Protein AF-A0A521FJG0-F1 (afdb_monomer)

Organism: NCBI:txid910412

InterPro domains:
  IPR009081 Phosphopantetheine binding ACP domain [PF00550] (595-658)
  IPR009081 Phosphopantetheine binding ACP domain [PS50075] (586-663)
  IPR013968 Polyketide synthase-like, ketoreductase domain [PF08659] (316-495)
  IPR014030 Beta-ketoacyl synthase-like, N-terminal domain [PF00109] (710-747)
  IPR016039 Thiolase-like [G3DSA:3.40.47.10] (697-748)
  IPR020806 Polyketide synthase-like, phosphopantetheine-binding domain [SM00823] (591-663)
  IPR036291 NAD(P)-binding domain superfamily [SSF51735] (314-536)
  IPR036736 ACP-like superfamily [G3DSA:1.10.1200.10] (578-668)
  IPR036736 ACP-like superfamily [SSF47336] (591-725)
  IPR050091 Polyketide and Nonribosomal Peptide Biosynthesis Enzymes [PTHR43775] (290-673)
  IPR057326 Ketoreductase domain [SM00822] (316-496)

Solvent-accessible surface area (backbone atoms only — not comparable to full-atom values): 42941 Å² total; per-residue (Å²): 108,61,74,77,28,74,87,41,67,68,66,30,51,53,53,49,50,55,53,49,53,42,44,76,74,67,50,89,75,66,57,80,80,52,42,60,91,87,78,70,78,94,73,91,74,73,98,67,87,82,83,90,80,86,87,84,86,80,88,79,88,84,88,86,88,85,88,86,88,90,87,85,90,82,84,86,84,88,81,94,81,85,85,80,72,88,74,80,61,65,43,82,47,44,28,35,75,44,79,40,84,46,77,81,74,90,65,71,44,88,63,58,52,36,36,41,33,31,45,58,56,69,67,56,51,52,50,39,54,53,50,42,47,70,78,41,71,85,47,47,71,30,36,37,20,76,41,92,53,72,47,76,82,47,101,46,33,34,32,33,31,66,85,44,51,67,56,42,36,53,50,43,45,49,47,27,70,77,74,44,63,43,26,31,38,35,46,39,44,28,69,80,37,65,66,52,52,76,42,59,61,46,62,53,29,43,54,41,22,39,72,74,34,43,37,39,33,39,40,36,42,40,59,26,92,45,72,66,50,41,17,42,58,59,9,53,50,5,40,37,39,2,35,50,50,69,40,66,78,37,41,42,27,39,45,36,32,63,65,55,96,89,53,93,53,56,63,63,49,46,54,54,52,52,54,52,61,16,32,80,72,64,60,50,35,41,33,64,84,92,46,37,22,32,77,43,75,42,84,46,64,68,87,72,56,83,82,46,54,80,77,82,47,78,68,36,28,38,40,28,35,21,20,79,38,51,50,27,36,51,49,50,53,53,50,41,72,76,36,37,28,32,39,39,28,24,25,73,59,76,91,46,72,72,56,54,53,50,46,53,53,38,38,75,67,60,19,45,72,49,80,46,72,29,46,57,64,38,56,69,48,46,46,49,51,52,50,51,39,38,75,73,67,70,50,46,44,30,39,37,40,49,41,73,51,80,65,87,50,47,46,77,79,52,49,71,68,59,43,49,62,29,23,35,43,37,53,52,8,47,53,38,48,49,67,66,45,53,88,56,60,28,56,29,40,36,40,61,32,32,37,27,30,71,67,18,47,82,27,30,27,37,46,4,20,21,23,22,23,38,50,44,43,35,58,51,41,47,76,74,43,80,45,49,38,34,24,37,16,41,53,50,36,70,62,48,49,72,77,53,77,54,74,66,57,37,50,37,53,26,58,49,42,31,36,50,61,40,48,64,67,59,50,55,59,44,50,59,44,53,68,26,47,88,68,45,53,39,37,43,49,35,21,31,60,72,44,39,32,46,68,66,70,64,45,79,75,69,68,67,74,67,64,94,78,74,85,65,80,81,82,63,84,61,23,80,68,55,51,86,91,49,68,92,55,54,68,65,56,47,47,43,47,50,53,36,49,56,50,18,70,73,67,71,45,62,55,91,76,61,56,43,85,44,49,47,59,81,72,67,51,47,60,65,54,38,45,52,47,20,50,52,49,18,68,73,69,75,44,94,48,57,42,63,53,45,69,57,26,44,17,54,44,46,44,36,47,47,45,59,68,82,35,40,68,62,49,53,45,37,49,28,79,73,72,84,76,79,76,86,70,86,80,81,85,82,81,89,78,86,89,80,90,79,84,88,81,90,82,82,89,81,78,84,83,75,85,80,78,80,82,82,79,83,92,72,87,86,66,81,51,69,94,17,91,38,63,70,50,45,52,52,36,58,75,71,70,54,83,56,86,68,92,78,80,94,81,128

Foldseek 3Di:
DLVVCPVPPVVNVVVVVVVVVCVVVPDDDPVCVNDPPPPDDDDDDDPDDDDDDDDDDDDDDDDDDDDDDDDDDDDDDDDDDDDDDPPPFWDKFKKDKDWDFDDFDPAWADADLEEEAADADPVLVVLLVVLCCVPPPNRQAAYEHEDPDWDDPDLRYTYDHLQDLVSLLVVLVVNCVSPNAQHEYEYEVQLVDVVCLVDCSSVLSNVLNCVVRVHQEYEYEHEDPDLLSVLSQLLLLLQQLQVCLANVSYAYEYEYEYADPVGDDSSVVSVVVNSLSGGPHHFYWYDDPPTIIGMAMDTDCLVVPPDFDQLQDAAAEEEEECCVFLLNVLLVVLSLVVHAYEYEYEDQDPDDPVNVVVQVVSVVSRHHYDYQNDQLLDLVSVLVSQVVCCVPRVAHAEYEYPDFDDQQDASNPDDPVSLCRRQRCQSNSVVSNCVNRLVRQHLEYEYEAAPCLVNNLNRNSSNNSSSSSNVSVQVVCCVVGHHAAAYEHAYAAPIRGDARHDPQVRQLVCLQQQFDHHYSVNVSVSVSSRSRDDDRYMYITIGRVQSNCVSSVNHPPPPPVPDPPPPDPDPDVFAQQADPVCPPPDLLVSQLQVLLVLLCVLLVPDSVPQDQPDFSVVSVDGNVSLQVSQVVVCVSLVPRGTSSSCSNQRGSNSVSVCCCPVVVVSSCRHRPDDDPDPPPDDDDDDDDDDDDDDDDDDDDDDDDDDDDDDDDDPPDDFDDDQVDPTDVVVVVCVVVVHDSDDDDDPDD

Nearest PDB structures (foldseek):
  5d2e-assembly1_A  TM=8.521E-01  e=1.952E-35  Bacillus velezensis FZB42
  4j1s-assembly1_A  TM=7.973E-01  e=5.695E-30  Bacillus subtilis subsp. subtilis str. 168
  7s6b-assembly1_D  TM=7.918E-01  e=2.007E-22  Streptomyces lasalocidi
  7s6b-assembly1_C  TM=7.942E-01  e=2.635E-22  Streptomyces lasalocidi
  7s6d-assembly1_C  TM=8.042E-01  e=1.426E-21  Saccharopolyspora erythraea

Mean predicted aligned error: 17.25 Å

Radius of gyration: 34.17 Å; Cα contacts (8 Å, |Δi|>4): 1108; chains: 1; bounding box: 79×102×102 Å

Secondary structure (DSSP, 8-state):
-TTT-TT-HHHHHHHHHHHHHHHHTTPPP-HHHHS-TTS----PPPSSPPP-----PPPPP------------------------TTTT-EEEEEEEEEEE-PPPS--PPPPSEEEEE---HHHHHHHHHHHHHHSTT-EEEEEEE-SS-EEEETTEEEE-TT-HHHHHHHHHHHHHHH-SS-EEEE-HHHH-THHHH--HHHHHHHHHHHHH--SEEEEEEEESSHHHHHHHHHTHHHHHHHTTT-TTSEEEEEEEEPPTT---HHHHHHHHHHHHTSSS---EEEETTEEEEEEEEE--TTT-------S-TT-EEEEETTTSHHHHHHHHHHHHHS--EEEEEESSPPPHHHHHHHHHHHHTT-EEEEEE--TT-HHHHHHHHHHHHHHHSS-SEEEE-------S-GGG--HHHHHHHHHHHHHHHHHHHHHHGGG--SEEEEEEETHHHH--TT--HHHHHHHHHHHHHHHHHHHSSSEEEEEEE--BSSSSPPSSSHHHHHHHHHHHTB-PBPHHHHHHHHHHHHTSS-SEEEEEEE-HHHHHHHTT-S--------TT--------TTTT--GGGTT--HHHHHHHHHHHHHHHHH---TTT--TTSBGGGGT--HHHHHHHHHHHHHHHTS---TTHHHH--BHHHHHHHHHHHSHHHHHHHT----------PPPPPPP-----------PPPPPPPPP------------BTTBSSHHHHHHHHHTT-----------

Sequence (748 aa):
CIRQCQANHEEYMDNLRAVADLFVQGYELDYPALFADGQYSRVPLPTYPFAKERYWVSQPDAPATAEVTPSPISEEPQAAAEVADTAGDSQLMTFAESWQPQPLPDERVTPSKVWVCFLSDPTHQQALRTAVQARHPGTEVIFVAQGATDHQESPHHYQLNREEGPAYRQTLNQIAADWGTGFALFYLWPLEDRASIRDYRPLFHLLQAAGEAQPARFLWAGEWTTPLERCYLESWIGWERSLGLILPQMGVAGILRKVTPEGLDMVEWLDRLADELASPALESVLYEGDRRYVCRMEPTNALQDKTSAQMIKEGGTYLITGGGGGLGRRLAAGLTRLRSVNLVLTGRSPLSDALATEIQQWEQAGSQVIYCQADVCDRAAMENVRQEIKARFGGMDGVIHAAGLAGNKSLFTKSTADFARVLAPKVQGVQVLDEVFAPESPDFVCYFSSSSAILGDMGAGDYAIANRFLMAYAHQREVASPGKTLVINWPLWKEGGMGLGDDEQTHLYLASSGQRALETEEGLALFERLLGQEPTQQLVLVGQPERVHRFLGLGQTTTVESPPGWSVALDLPAGRGRRKEMKGLSVRQCVEWDLKEIASQLLKIPRNQLHLESNLADFGFDSITLAAFAEQLTVHYEVEITPALFFGYPTLGKLADYYMTEHTESMAAFYREGATEKSQREEPQPTMVKPLEQERKPEEPQASVKPEKEPIAVIGMSGRFPGARNIAQMWEHLANGEDQVQPATRWS

Structure (mmCIF, N/CA/C/O backbone):
data_AF-A0A521FJG0-F1
#
_entry.id   AF-A0A521FJG0-F1
#
loop_
_atom_site.group_PDB
_atom_site.id
_atom_site.type_symbol
_atom_site.label_atom_id
_atom_site.label_alt_id
_atom_site.label_comp_id
_atom_site.label_asym_id
_atom_site.label_entity_id
_atom_site.label_seq_id
_atom_site.pdbx_PDB_ins_code
_atom_site.Cartn_x
_atom_site.Cartn_y
_atom_site.Cartn_z
_atom_site.occupancy
_atom_site.B_iso_or_equiv
_atom_site.auth_seq_id
_atom_site.auth_comp_id
_atom_site.auth_asym_id
_atom_site.auth_atom_id
_atom_site.pdbx_PDB_model_num
ATOM 1 N N . CYS A 1 1 ? 23.714 20.582 50.986 1.00 59.31 1 CYS A N 1
ATOM 2 C CA . CYS A 1 1 ? 24.567 19.647 50.224 1.00 59.31 1 CYS A CA 1
ATOM 3 C C . CYS A 1 1 ? 25.416 20.373 49.182 1.00 59.31 1 CYS A C 1
ATOM 5 O O . CYS A 1 1 ? 26.575 20.606 49.481 1.00 59.31 1 CYS A O 1
ATOM 7 N N . ILE A 1 2 ? 24.873 20.863 48.057 1.00 67.44 2 ILE A N 1
ATOM 8 C CA . ILE A 1 2 ? 25.674 21.448 46.949 1.00 67.44 2 ILE A CA 1
ATOM 9 C C . ILE A 1 2 ? 26.649 22.565 47.383 1.00 67.44 2 ILE A C 1
ATOM 11 O O . ILE A 1 2 ? 27.814 22.543 46.993 1.00 67.44 2 ILE A O 1
ATOM 15 N N . ARG A 1 3 ? 26.225 23.493 48.255 1.00 65.94 3 ARG A N 1
ATOM 16 C CA . ARG A 1 3 ? 27.094 24.568 48.789 1.00 65.94 3 ARG A CA 1
ATOM 17 C C . ARG A 1 3 ? 28.284 24.079 49.624 1.00 65.94 3 ARG A C 1
ATOM 19 O O . ARG A 1 3 ? 29.282 24.779 49.717 1.00 65.94 3 ARG A O 1
ATOM 26 N N . GLN A 1 4 ? 28.170 22.916 50.261 1.00 64.88 4 GLN A N 1
ATOM 27 C CA . GLN A 1 4 ? 29.191 22.377 51.169 1.00 64.88 4 GLN A CA 1
ATOM 28 C C . GLN A 1 4 ? 30.139 21.392 50.466 1.00 64.88 4 GLN A C 1
ATOM 30 O O . GLN A 1 4 ? 31.239 21.162 50.956 1.00 64.88 4 GLN A O 1
ATOM 35 N N . CYS A 1 5 ? 29.752 20.863 49.299 1.00 61.62 5 CYS A N 1
ATOM 36 C CA . CYS A 1 5 ? 30.524 19.871 48.546 1.00 61.62 5 CYS A CA 1
ATOM 37 C C . CYS A 1 5 ? 31.503 20.483 47.524 1.00 61.62 5 CYS A C 1
ATOM 39 O O . CYS A 1 5 ? 32.164 19.736 46.815 1.00 61.62 5 CYS A O 1
ATOM 41 N N . GLN A 1 6 ? 31.651 21.815 47.439 1.00 59.59 6 GLN A N 1
ATOM 42 C CA . GLN A 1 6 ? 32.524 22.465 46.437 1.00 59.59 6 GLN A CA 1
ATOM 43 C C . GLN A 1 6 ? 34.004 22.033 46.501 1.00 59.59 6 GLN A C 1
ATOM 45 O O . GLN A 1 6 ? 34.724 22.198 45.520 1.00 59.59 6 GLN A O 1
ATOM 50 N N . ALA A 1 7 ? 34.462 21.467 47.623 1.00 58.34 7 ALA A N 1
ATOM 51 C CA . ALA A 1 7 ? 35.820 20.942 47.771 1.00 58.34 7 ALA A CA 1
ATOM 52 C C . ALA A 1 7 ? 36.010 19.521 47.196 1.00 58.34 7 ALA A C 1
ATOM 54 O O . ALA A 1 7 ? 37.146 19.126 46.943 1.00 58.34 7 ALA A O 1
ATOM 55 N N . ASN A 1 8 ? 34.926 18.763 46.978 1.00 75.81 8 ASN A N 1
ATOM 56 C CA . ASN A 1 8 ? 34.950 17.407 46.428 1.00 75.81 8 ASN A CA 1
ATOM 57 C C . ASN A 1 8 ? 34.165 17.361 45.109 1.00 75.81 8 ASN A C 1
ATOM 59 O O . ASN A 1 8 ? 32.934 17.350 45.092 1.00 75.81 8 ASN A O 1
ATOM 63 N N . HIS A 1 9 ? 34.894 17.355 43.992 1.00 73.69 9 HIS A N 1
ATOM 64 C CA . HIS A 1 9 ? 34.320 17.507 42.655 1.00 73.69 9 HIS A CA 1
ATOM 65 C C . HIS A 1 9 ? 33.322 16.398 42.289 1.00 73.69 9 HIS A C 1
ATOM 67 O O . HIS A 1 9 ? 32.308 16.677 41.656 1.00 73.69 9 HIS A O 1
ATOM 73 N N . GLU A 1 10 ? 33.581 15.160 42.705 1.00 77.25 10 GLU A N 1
ATOM 74 C CA . GLU A 1 10 ? 32.760 14.002 42.336 1.00 77.25 10 GLU A CA 1
ATOM 75 C C . GLU A 1 10 ? 31.390 14.055 43.033 1.00 77.25 10 GLU A C 1
ATOM 77 O O . GLU A 1 10 ? 30.342 14.028 42.390 1.00 77.25 10 GLU A O 1
ATOM 82 N N . GLU A 1 11 ? 31.399 14.309 44.341 1.00 74.94 11 GLU A N 1
ATOM 83 C CA . GLU A 1 11 ? 30.192 14.475 45.155 1.00 74.94 11 GLU A CA 1
ATOM 84 C C . GLU A 1 11 ? 29.386 15.727 44.763 1.00 74.94 11 GLU A C 1
ATOM 86 O O . GLU A 1 11 ? 28.155 15.749 44.834 1.00 74.94 11 GLU A O 1
ATOM 91 N N . TYR A 1 12 ? 30.060 16.787 44.308 1.00 78.38 12 TYR A N 1
ATOM 92 C CA . TYR A 1 12 ? 29.407 17.977 43.766 1.00 78.38 12 TYR A CA 1
ATOM 93 C C . TYR A 1 12 ? 28.650 17.676 42.462 1.00 78.38 12 TYR A C 1
ATOM 95 O O . TYR A 1 12 ? 27.505 18.107 42.306 1.00 78.38 12 TYR A O 1
ATOM 103 N N . MET A 1 13 ? 29.256 16.909 41.550 1.00 77.75 13 MET A N 1
ATOM 104 C CA . MET A 1 13 ? 28.646 16.549 40.266 1.00 77.75 13 MET A CA 1
ATOM 105 C C . MET A 1 13 ? 27.451 15.608 40.427 1.00 77.75 13 MET A C 1
ATOM 107 O O . MET A 1 13 ? 26.440 15.798 39.749 1.00 77.75 13 MET A O 1
ATOM 111 N N . ASP A 1 14 ? 27.517 14.645 41.343 1.00 81.56 14 ASP A N 1
ATOM 112 C CA . ASP A 1 14 ? 26.399 13.726 41.578 1.00 81.56 14 ASP A CA 1
ATOM 113 C C . ASP A 1 14 ? 25.196 14.432 42.215 1.00 81.56 14 ASP A C 1
ATOM 115 O O . ASP A 1 14 ? 24.056 14.230 41.791 1.00 81.56 14 ASP A O 1
ATOM 119 N N . ASN A 1 15 ? 25.436 15.360 43.145 1.00 80.81 15 ASN A N 1
ATOM 120 C CA . ASN A 1 15 ? 24.369 16.198 43.691 1.00 80.81 15 ASN A CA 1
ATOM 121 C C . ASN A 1 15 ? 23.754 17.132 42.630 1.00 80.81 15 ASN A C 1
ATOM 123 O O . ASN A 1 15 ? 22.548 17.375 42.657 1.00 80.81 15 ASN A O 1
ATOM 127 N N . LEU A 1 16 ? 24.550 17.647 41.685 1.00 81.94 16 LEU A N 1
ATOM 128 C CA . LEU A 1 16 ? 24.036 18.452 40.571 1.00 81.94 16 LEU A CA 1
ATOM 129 C C . LEU A 1 16 ? 23.182 17.637 39.599 1.00 81.94 16 LEU A C 1
ATOM 131 O O . LEU A 1 16 ? 22.160 18.141 39.139 1.00 81.94 16 LEU A O 1
ATOM 135 N N . ARG A 1 17 ? 23.567 16.389 39.310 1.00 83.56 17 ARG A N 1
ATOM 136 C CA . ARG A 1 17 ? 22.773 15.479 38.470 1.00 83.56 17 ARG A CA 1
ATOM 137 C C . ARG A 1 17 ? 21.419 15.181 39.096 1.00 83.56 17 ARG A C 1
ATOM 139 O O . ARG A 1 17 ? 20.410 15.332 38.423 1.00 83.56 17 ARG A O 1
ATOM 146 N N . ALA A 1 18 ? 21.385 14.877 40.393 1.00 84.19 18 ALA A N 1
ATOM 147 C CA . ALA A 1 18 ? 20.129 14.639 41.101 1.00 84.19 18 ALA A CA 1
ATOM 148 C C . ALA A 1 18 ? 19.187 15.860 41.053 1.00 84.19 18 ALA A C 1
ATOM 150 O O . ALA A 1 18 ? 17.982 15.717 40.862 1.00 84.19 18 ALA A O 1
ATOM 151 N N . VAL A 1 19 ? 19.731 17.075 41.180 1.00 83.31 19 VAL A N 1
ATOM 152 C CA . VAL A 1 19 ? 18.950 18.317 41.057 1.00 83.31 19 VAL A CA 1
ATOM 153 C C . VAL A 1 19 ? 18.482 18.562 39.617 1.00 83.31 19 VAL A C 1
ATOM 155 O O . VAL A 1 19 ? 17.356 19.014 39.417 1.00 83.31 19 VAL A O 1
ATOM 158 N N . ALA A 1 20 ? 19.305 18.247 38.613 1.00 79.69 20 ALA A N 1
ATOM 159 C CA . ALA A 1 20 ? 18.922 18.346 37.206 1.00 79.69 20 ALA A CA 1
ATOM 160 C C . ALA A 1 20 ? 17.802 17.356 36.843 1.00 79.69 20 ALA A C 1
ATOM 162 O O . ALA A 1 20 ? 16.848 17.751 36.176 1.00 79.69 20 ALA A O 1
ATOM 163 N N . ASP A 1 21 ? 17.861 16.119 37.340 1.00 78.88 21 ASP A N 1
ATOM 164 C CA . ASP A 1 21 ? 16.813 15.115 37.122 1.00 78.88 21 ASP A CA 1
ATOM 165 C C . ASP A 1 21 ? 15.471 15.556 37.724 1.00 78.88 21 ASP A C 1
ATOM 167 O O . ASP A 1 21 ? 14.431 15.417 37.081 1.00 78.88 21 ASP A O 1
ATOM 171 N N . LEU A 1 22 ? 15.483 16.158 38.919 1.00 78.00 22 LEU A N 1
ATOM 172 C CA . LEU A 1 22 ? 14.280 16.734 39.531 1.00 78.00 22 LEU A CA 1
ATOM 173 C C . LEU A 1 22 ? 13.718 17.907 38.709 1.00 78.00 22 LEU A C 1
ATOM 175 O O . LEU A 1 22 ? 12.505 18.015 38.542 1.00 78.00 22 LEU A O 1
ATOM 179 N N . PHE A 1 23 ? 14.573 18.759 38.140 1.00 78.44 23 PHE A N 1
ATOM 180 C CA . PHE A 1 23 ? 14.125 19.841 37.258 1.00 78.44 23 PHE A CA 1
ATOM 181 C C . PHE A 1 23 ? 13.476 19.318 35.969 1.00 78.44 23 PHE A C 1
ATOM 183 O O . PHE A 1 23 ? 12.419 19.803 35.575 1.00 78.44 23 PHE A O 1
ATOM 190 N N . VAL A 1 24 ? 14.070 18.301 35.332 1.00 72.06 24 VAL A N 1
ATOM 191 C CA . VAL A 1 24 ? 13.528 17.671 34.110 1.00 72.06 24 VAL A CA 1
ATOM 192 C C . VAL A 1 24 ? 12.182 16.990 34.377 1.00 72.06 24 VAL A C 1
ATOM 194 O O . VAL A 1 24 ? 11.316 16.976 33.508 1.00 72.06 24 VAL A O 1
ATOM 197 N N . GLN A 1 25 ? 11.970 16.488 35.593 1.00 71.00 25 GLN A N 1
ATOM 198 C CA . GLN A 1 25 ? 10.688 15.930 36.034 1.00 71.00 25 GLN A CA 1
ATOM 199 C C . GLN A 1 25 ? 9.635 17.002 36.386 1.00 71.00 25 GLN A C 1
ATOM 201 O O . GLN A 1 25 ? 8.516 16.653 36.756 1.00 71.00 25 GLN A O 1
ATOM 206 N N . GLY A 1 26 ? 9.960 18.294 36.249 1.00 72.94 26 GLY A N 1
ATOM 207 C CA . GLY A 1 26 ? 9.020 19.409 36.397 1.00 72.94 26 GLY A CA 1
ATOM 208 C C . GLY A 1 26 ? 8.924 20.008 37.803 1.00 72.94 26 GLY A C 1
ATOM 209 O O . GLY A 1 26 ? 8.035 20.822 38.049 1.00 72.94 26 GLY A O 1
ATOM 210 N N . TYR A 1 27 ? 9.813 19.639 38.732 1.00 77.88 27 TYR A N 1
ATOM 211 C CA . TYR A 1 27 ? 9.840 20.236 40.070 1.00 77.88 27 TYR A CA 1
ATOM 212 C C . TYR A 1 27 ? 10.438 21.654 40.042 1.00 77.88 27 TYR A C 1
ATOM 214 O O . TYR A 1 27 ? 11.493 21.890 39.447 1.00 77.88 27 TYR A O 1
ATOM 222 N N . GLU A 1 28 ? 9.806 22.603 40.741 1.00 79.62 28 GLU A N 1
ATOM 223 C CA . GLU A 1 28 ? 10.382 23.936 40.950 1.00 79.62 28 GLU A CA 1
ATOM 224 C C . GLU A 1 28 ? 11.577 23.872 41.908 1.00 79.62 28 GLU A C 1
ATOM 226 O O . GLU A 1 28 ? 11.486 23.362 43.026 1.00 79.62 28 GLU A O 1
ATOM 231 N N . LEU A 1 29 ? 12.713 24.422 41.473 1.00 79.94 29 LEU A N 1
ATOM 232 C CA . LEU A 1 29 ? 13.937 24.468 42.266 1.00 79.94 29 LEU A CA 1
ATOM 233 C C . LEU A 1 29 ? 14.153 25.851 42.891 1.00 79.94 29 LEU A C 1
ATOM 235 O O . LEU A 1 29 ? 14.138 26.870 42.198 1.00 79.94 29 LEU A O 1
ATOM 239 N N . ASP A 1 30 ? 14.470 25.874 44.186 1.00 80.62 30 ASP A N 1
ATOM 240 C CA . ASP A 1 30 ? 14.924 27.071 44.904 1.00 80.62 30 ASP A CA 1
ATOM 241 C C . ASP A 1 30 ? 16.434 27.295 44.678 1.00 80.62 30 ASP A C 1
ATOM 243 O O . ASP A 1 30 ? 17.296 26.869 45.452 1.00 80.62 30 ASP A O 1
ATOM 247 N N . TYR A 1 31 ? 16.775 27.935 43.556 1.00 75.75 31 TYR A N 1
ATOM 248 C CA . TYR A 1 31 ? 18.165 28.213 43.165 1.00 75.75 31 TYR A CA 1
ATOM 249 C C . TYR A 1 31 ? 18.944 29.046 44.200 1.00 75.75 31 TYR A C 1
ATOM 251 O O . TYR A 1 31 ? 20.099 28.692 44.468 1.00 75.75 31 TYR A O 1
ATOM 259 N N . PRO A 1 32 ? 18.352 30.087 44.826 1.00 73.94 32 PRO A N 1
ATOM 260 C CA . PRO A 1 32 ? 18.972 30.789 45.944 1.00 73.94 32 PRO A CA 1
ATOM 261 C C . PRO A 1 32 ? 19.313 29.904 47.141 1.00 73.94 32 PRO A C 1
ATOM 263 O O . PRO A 1 32 ? 20.247 30.235 47.858 1.00 73.94 32 PRO A O 1
ATOM 266 N N . ALA A 1 33 ? 18.625 28.787 47.386 1.00 75.56 33 ALA A N 1
ATOM 267 C CA . ALA A 1 33 ? 19.026 27.841 48.433 1.00 75.56 33 ALA A CA 1
ATOM 268 C C . ALA A 1 33 ? 20.158 26.896 47.978 1.00 75.56 33 ALA A C 1
ATOM 270 O O . ALA A 1 33 ? 21.015 26.506 48.780 1.00 75.56 33 ALA A O 1
ATOM 271 N N . LEU A 1 34 ? 20.190 26.548 46.688 1.00 74.12 34 LEU A N 1
ATOM 272 C CA . LEU A 1 34 ? 21.117 25.567 46.109 1.00 74.12 34 LEU A CA 1
ATOM 273 C C . LEU A 1 34 ? 22.515 26.137 45.818 1.00 74.12 34 LEU A C 1
ATOM 275 O O . LEU A 1 34 ? 23.513 25.435 45.995 1.00 74.12 34 LEU A O 1
ATOM 279 N N . PHE A 1 35 ? 22.605 27.413 45.438 1.00 75.81 35 PHE A N 1
ATOM 280 C CA . PHE A 1 35 ? 23.843 28.072 45.007 1.00 75.81 35 PHE A CA 1
ATOM 281 C C . PHE A 1 35 ? 24.056 29.381 45.769 1.00 75.81 35 PHE A C 1
ATOM 283 O O . PHE A 1 35 ? 23.091 30.056 46.110 1.00 75.81 35 PHE A O 1
ATOM 290 N N . ALA A 1 36 ? 25.299 29.726 46.117 1.00 68.00 36 ALA A N 1
ATOM 291 C CA . ALA A 1 36 ? 25.592 30.988 46.805 1.00 68.00 36 ALA A CA 1
ATOM 292 C C . ALA A 1 36 ? 25.355 32.194 45.875 1.00 68.00 36 ALA A C 1
ATOM 294 O O . ALA A 1 36 ? 25.626 32.109 44.673 1.00 68.00 36 ALA A O 1
ATOM 295 N N . ASP A 1 37 ? 24.870 33.310 46.426 1.00 58.62 37 ASP A N 1
ATOM 296 C CA . ASP A 1 37 ? 24.608 34.527 45.650 1.00 58.62 37 ASP A CA 1
ATOM 297 C C . ASP A 1 37 ? 25.874 35.014 44.934 1.00 58.62 37 ASP A C 1
ATOM 299 O O . ASP A 1 37 ? 26.958 35.097 45.513 1.00 58.62 37 ASP A O 1
ATOM 303 N N . GLY A 1 38 ? 25.736 35.293 43.636 1.00 59.28 38 GLY A N 1
ATOM 304 C CA . GLY A 1 38 ? 26.835 35.706 42.761 1.00 59.28 38 GLY A CA 1
ATOM 305 C C . GLY A 1 38 ? 27.678 34.568 42.167 1.00 59.28 38 GLY A C 1
ATOM 306 O O . GLY A 1 38 ? 28.511 34.845 41.308 1.00 59.28 38 GLY A O 1
ATOM 307 N N . GLN A 1 39 ? 27.461 33.302 42.557 1.00 57.66 39 GLN A N 1
ATOM 308 C CA . GLN A 1 39 ? 28.159 32.143 41.969 1.00 57.66 39 GLN A CA 1
ATOM 309 C C . GLN A 1 39 ? 27.390 31.438 40.842 1.00 57.66 39 GLN A C 1
ATOM 311 O O . GLN A 1 39 ? 27.921 30.514 40.228 1.00 57.66 39 GLN A O 1
ATOM 316 N N . TYR A 1 40 ? 26.165 31.865 40.538 1.00 60.50 40 TYR A N 1
ATOM 317 C CA . TYR A 1 40 ? 25.387 31.326 39.427 1.00 60.50 40 TYR A CA 1
ATOM 318 C C . TYR A 1 40 ? 24.709 32.445 38.635 1.00 60.50 40 TYR A C 1
ATOM 320 O O . TYR A 1 40 ? 24.441 33.536 39.136 1.00 60.50 40 TYR A O 1
ATOM 328 N N . SER A 1 41 ? 24.446 32.180 37.361 1.00 52.97 41 SER A N 1
ATOM 329 C CA . SER A 1 41 ? 23.624 33.027 36.503 1.00 52.97 41 SER A CA 1
ATOM 330 C C . SER A 1 41 ? 22.748 32.108 35.669 1.00 52.97 41 SER A C 1
ATOM 332 O O . SER A 1 41 ? 23.256 31.172 35.052 1.00 52.97 41 SER A O 1
ATOM 334 N N . ARG A 1 42 ? 21.433 32.343 35.670 1.00 54.75 42 ARG A N 1
ATOM 335 C CA . ARG A 1 42 ? 20.533 31.646 34.749 1.00 54.75 42 ARG A CA 1
ATOM 336 C C . ARG A 1 42 ? 20.812 32.165 33.344 1.00 54.75 42 ARG A C 1
ATOM 338 O O . ARG A 1 42 ? 20.629 33.349 33.078 1.00 54.75 42 ARG A O 1
ATOM 345 N N . VAL A 1 43 ? 21.276 31.280 32.470 1.00 51.34 43 VAL A N 1
ATOM 346 C CA . VAL A 1 43 ? 21.477 31.582 31.053 1.00 51.34 43 VAL A CA 1
ATOM 347 C C . VAL A 1 43 ? 20.338 30.915 30.286 1.00 51.34 43 VAL A C 1
ATOM 349 O O . VAL A 1 43 ? 20.240 29.689 30.338 1.00 51.34 43 VAL A O 1
ATOM 352 N N . PRO A 1 44 ? 19.459 31.672 29.610 1.00 46.81 44 PRO A N 1
ATOM 353 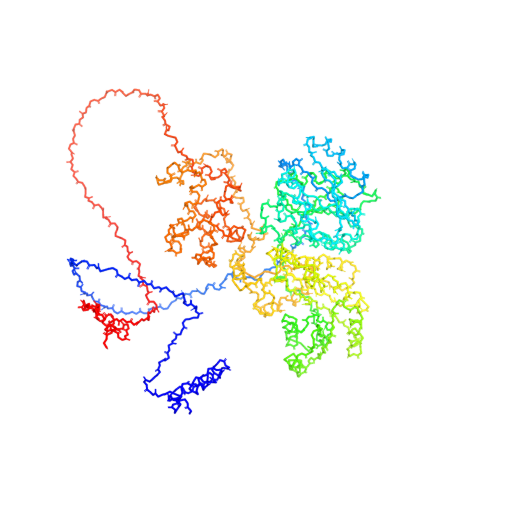C CA . PRO A 1 44 ? 18.499 31.073 28.696 1.00 46.81 44 PRO A CA 1
ATOM 354 C C . PRO A 1 44 ? 19.273 30.474 27.517 1.00 46.81 44 PRO A C 1
ATOM 356 O O . PRO A 1 44 ? 20.018 31.180 26.835 1.00 46.81 44 PRO A O 1
ATOM 359 N N . LEU A 1 45 ? 19.143 29.164 27.314 1.00 44.81 45 LEU A N 1
ATOM 360 C CA . LEU A 1 45 ? 19.705 28.483 26.151 1.00 44.81 45 LEU A CA 1
ATOM 361 C C . LEU A 1 45 ? 18.644 28.447 25.039 1.00 44.81 45 LEU A C 1
ATOM 363 O O . LEU A 1 45 ? 17.515 28.043 25.317 1.00 44.81 45 LEU A O 1
ATOM 367 N N . PRO A 1 46 ? 18.969 28.843 23.796 1.00 46.66 46 PRO A N 1
ATOM 368 C CA . PRO A 1 46 ? 18.120 28.534 22.650 1.00 46.66 46 PRO A CA 1
ATOM 369 C C . PRO A 1 46 ? 18.099 27.014 22.407 1.00 46.66 46 PRO A C 1
ATOM 371 O O . PRO A 1 46 ? 19.075 26.320 22.683 1.00 46.66 46 PRO A O 1
ATOM 374 N N . THR A 1 47 ? 16.988 26.487 21.891 1.00 45.09 47 THR A N 1
ATOM 375 C CA . THR A 1 47 ? 16.700 25.042 21.773 1.00 45.09 47 THR A CA 1
ATOM 376 C C . THR A 1 47 ? 17.437 24.313 20.636 1.00 45.09 47 THR A C 1
ATOM 378 O O . THR A 1 47 ? 17.038 23.211 20.278 1.00 45.09 47 THR A O 1
ATOM 381 N N . TYR A 1 48 ? 18.510 24.881 20.074 1.00 43.38 48 TYR A N 1
ATOM 382 C CA . TYR A 1 48 ? 19.258 24.301 18.946 1.00 43.38 48 TYR A CA 1
ATOM 383 C C . TYR A 1 48 ? 20.752 24.096 19.275 1.00 43.38 48 TYR A C 1
ATOM 385 O O . TYR A 1 48 ? 21.335 24.899 20.011 1.00 43.38 48 TYR A O 1
ATOM 393 N N . PRO A 1 49 ? 21.404 23.037 18.750 1.00 42.97 49 PRO A N 1
ATOM 394 C CA . PRO A 1 49 ? 22.801 22.727 19.050 1.00 42.97 49 PRO A CA 1
ATOM 395 C C . PRO A 1 49 ? 23.780 23.607 18.252 1.00 42.97 49 PRO A C 1
ATOM 397 O O . PRO A 1 49 ? 23.610 23.837 17.059 1.00 42.97 49 PRO A O 1
ATOM 400 N N . PHE A 1 50 ? 24.852 24.073 18.900 1.00 39.66 50 PHE A N 1
ATOM 401 C CA . PHE A 1 50 ? 25.912 24.859 18.254 1.00 39.66 50 PHE A CA 1
ATOM 402 C C . PHE A 1 50 ? 26.936 23.968 17.531 1.00 39.66 50 PHE A C 1
ATOM 404 O O . PHE A 1 50 ? 27.503 23.054 18.138 1.00 39.66 50 PHE A O 1
ATOM 411 N N . ALA A 1 51 ? 27.272 24.308 16.283 1.00 43.81 51 ALA A N 1
ATOM 412 C CA . ALA A 1 51 ? 28.477 23.821 15.610 1.00 43.81 51 ALA A CA 1
ATOM 413 C C . ALA A 1 51 ? 29.738 24.492 16.198 1.00 43.81 51 ALA A C 1
ATOM 415 O O . ALA A 1 51 ? 29.745 25.686 16.504 1.00 43.81 51 ALA A O 1
ATOM 416 N N . LYS A 1 52 ? 30.820 23.725 16.388 1.00 36.44 52 LYS A N 1
ATOM 417 C CA . LYS A 1 52 ? 32.080 24.212 16.978 1.00 36.44 52 LYS A CA 1
ATOM 418 C C . LYS A 1 52 ? 33.094 24.568 15.895 1.00 36.44 52 LYS A C 1
ATOM 420 O O . LYS A 1 52 ? 33.936 23.743 15.555 1.00 36.44 52 LYS A O 1
ATOM 425 N N . GLU A 1 53 ? 33.086 25.815 15.444 1.00 40.09 53 GLU A N 1
ATOM 426 C CA . GLU A 1 53 ? 34.132 26.339 14.560 1.00 40.09 53 GLU A CA 1
ATOM 427 C C . GLU A 1 53 ? 34.922 27.485 15.203 1.00 40.09 53 GLU A C 1
ATOM 429 O O . GLU A 1 53 ? 34.438 28.194 16.087 1.00 40.09 53 GLU A O 1
ATOM 434 N N . ARG A 1 54 ? 36.186 27.633 14.789 1.00 37.22 54 ARG A N 1
ATOM 435 C CA . ARG A 1 54 ? 37.124 28.650 15.284 1.00 37.22 54 ARG A CA 1
ATOM 436 C C . ARG A 1 54 ? 37.656 29.472 14.118 1.00 37.22 54 ARG A C 1
ATOM 438 O O . ARG A 1 54 ? 38.145 28.903 13.149 1.00 37.22 54 ARG A O 1
ATOM 445 N N . TYR A 1 55 ? 37.665 30.790 14.284 1.00 37.72 55 TYR A N 1
ATOM 446 C CA . TYR A 1 55 ? 38.176 31.750 13.307 1.00 37.72 55 TYR A CA 1
ATOM 447 C C . TYR A 1 55 ? 39.255 32.641 13.948 1.00 37.72 55 TYR A C 1
ATOM 449 O O . TYR A 1 55 ? 39.158 32.971 15.131 1.00 37.72 55 TYR A O 1
ATOM 457 N N . TRP A 1 56 ? 40.276 33.032 13.176 1.00 37.53 56 TRP A N 1
ATOM 458 C CA . TRP A 1 56 ? 41.299 34.015 13.565 1.00 37.53 56 TRP A CA 1
ATOM 459 C C . TRP A 1 56 ? 41.168 35.270 12.699 1.00 37.53 56 TRP A C 1
ATOM 461 O O . TRP A 1 56 ? 40.935 35.161 11.498 1.00 37.53 56 TRP A O 1
ATOM 471 N N . VAL A 1 57 ? 41.355 36.451 13.290 1.00 34.38 57 VAL A N 1
ATOM 472 C CA . VAL A 1 57 ? 41.299 37.735 12.573 1.00 34.38 57 VAL A CA 1
ATOM 473 C C . VAL A 1 57 ? 42.718 38.191 12.224 1.00 34.38 57 VAL A C 1
ATOM 475 O O . VAL A 1 57 ? 43.591 38.228 13.091 1.00 34.38 57 VAL A O 1
ATOM 478 N N . SER A 1 58 ? 42.958 38.535 10.957 1.00 35.91 58 SER A N 1
ATOM 479 C CA . SER A 1 58 ? 44.192 39.189 10.499 1.00 35.91 58 SER A CA 1
ATOM 480 C C . SER A 1 58 ? 44.135 40.694 10.794 1.00 35.91 58 SER A C 1
ATOM 482 O O . SER A 1 58 ? 43.093 41.314 10.596 1.00 35.91 58 SER A O 1
ATOM 484 N N . GLN A 1 59 ? 45.231 41.276 11.293 1.00 31.83 59 GLN A N 1
ATOM 485 C CA . GLN A 1 59 ? 45.285 42.688 11.701 1.00 31.83 59 GLN A CA 1
ATOM 486 C C . GLN A 1 59 ? 45.055 43.663 10.526 1.00 31.83 59 GLN A C 1
ATOM 488 O O . GLN A 1 59 ? 45.613 43.434 9.452 1.00 31.83 59 GLN A O 1
ATOM 493 N N . PRO A 1 60 ? 44.304 44.762 10.733 1.00 42.62 60 PRO A N 1
ATOM 494 C CA . PRO A 1 60 ? 44.157 45.837 9.755 1.00 42.62 60 PRO A CA 1
ATOM 495 C C . PRO A 1 60 ? 45.108 47.021 10.025 1.00 42.62 60 PRO A C 1
ATOM 497 O O . PRO A 1 60 ? 45.297 47.425 11.172 1.00 42.62 60 PRO A O 1
ATOM 500 N N . ASP A 1 61 ? 45.646 47.619 8.958 1.00 32.50 61 ASP A N 1
ATOM 501 C CA . ASP A 1 61 ? 46.225 48.970 8.979 1.00 32.50 61 ASP A CA 1
ATOM 502 C C . ASP A 1 61 ? 45.101 50.032 9.039 1.00 32.50 61 ASP A C 1
ATOM 504 O O . ASP A 1 61 ? 44.055 49.893 8.402 1.00 32.50 61 ASP A O 1
ATOM 508 N N . ALA A 1 62 ? 45.312 51.092 9.826 1.00 32.91 62 ALA A N 1
ATOM 509 C CA . ALA A 1 62 ? 44.349 52.159 10.151 1.00 32.91 62 ALA A CA 1
ATOM 510 C C . ALA A 1 62 ? 44.498 53.422 9.243 1.00 32.91 62 ALA A C 1
ATOM 512 O O . ALA A 1 62 ? 45.391 53.459 8.399 1.00 32.91 62 ALA A O 1
ATOM 513 N N . PRO A 1 63 ? 43.755 54.534 9.463 1.00 50.22 63 PRO A N 1
ATOM 514 C CA . PRO A 1 63 ? 42.323 54.722 9.179 1.00 50.22 63 PRO A CA 1
ATOM 515 C C . PRO A 1 63 ? 42.034 56.025 8.375 1.00 50.22 63 PRO A C 1
ATOM 517 O O . PRO A 1 63 ? 42.903 56.880 8.212 1.00 50.22 63 PRO A O 1
ATOM 520 N N . ALA A 1 64 ? 40.782 56.245 7.947 1.00 27.73 64 ALA A N 1
ATOM 521 C CA . ALA A 1 64 ? 40.275 57.581 7.594 1.00 27.73 64 ALA A CA 1
ATOM 522 C C . ALA A 1 64 ? 38.831 57.775 8.093 1.00 27.73 64 ALA A C 1
ATOM 524 O O . ALA A 1 64 ? 37.950 56.958 7.835 1.00 27.73 64 ALA A O 1
ATOM 525 N N . THR A 1 65 ? 38.634 58.857 8.843 1.00 31.48 65 THR A N 1
ATOM 526 C CA . THR A 1 65 ? 37.431 59.297 9.562 1.00 31.48 65 THR A CA 1
ATOM 527 C C . THR A 1 65 ? 36.474 60.117 8.691 1.00 31.48 65 THR A C 1
ATOM 529 O O . THR A 1 65 ? 36.920 60.885 7.842 1.00 31.48 65 THR A O 1
ATOM 532 N N . ALA A 1 66 ? 35.169 60.050 8.982 1.00 26.25 66 ALA A N 1
ATOM 533 C CA . ALA A 1 66 ? 34.252 61.192 8.862 1.00 26.25 66 ALA A CA 1
ATOM 534 C C . ALA A 1 66 ? 32.982 60.975 9.710 1.00 26.25 66 ALA A C 1
ATOM 536 O O . ALA A 1 66 ? 32.311 59.951 9.601 1.00 26.25 66 ALA A O 1
ATOM 537 N N . GLU A 1 67 ? 32.698 61.961 10.559 1.00 27.97 67 GLU A N 1
ATOM 538 C CA . GLU A 1 67 ? 31.620 62.057 11.552 1.00 27.97 67 GLU A CA 1
ATOM 539 C C . GLU A 1 67 ? 30.246 62.384 10.937 1.00 27.97 67 GLU A C 1
ATOM 541 O O . GLU A 1 67 ? 30.172 63.095 9.934 1.00 27.97 67 GLU A O 1
ATOM 546 N N . VAL A 1 68 ? 29.155 61.993 11.616 1.00 26.45 68 VAL A N 1
ATOM 547 C CA . VAL A 1 68 ? 27.851 62.684 11.538 1.00 26.45 68 VAL A CA 1
ATOM 548 C C . VAL A 1 68 ? 27.198 62.738 12.928 1.00 26.45 68 VAL A C 1
ATOM 550 O O . VAL A 1 68 ? 27.126 61.739 13.639 1.00 26.45 68 VAL A O 1
ATOM 553 N N . THR A 1 69 ? 26.735 63.934 13.291 1.00 23.98 69 THR A N 1
ATOM 554 C CA . THR A 1 69 ? 26.117 64.365 14.557 1.00 23.98 69 THR A CA 1
ATOM 555 C C . THR A 1 69 ? 24.602 64.063 14.666 1.00 23.98 69 THR A C 1
ATOM 557 O O . THR A 1 69 ? 23.952 63.854 13.640 1.00 23.98 69 THR A O 1
ATOM 560 N N . PRO A 1 70 ? 24.000 64.068 15.883 1.00 38.06 70 PRO A N 1
ATOM 561 C CA . PRO A 1 70 ? 22.623 63.604 16.134 1.00 38.06 70 PRO A CA 1
ATOM 562 C C . PRO A 1 70 ? 21.606 64.734 16.420 1.00 38.06 70 PRO A C 1
ATOM 564 O O . PRO A 1 70 ? 21.993 65.808 16.884 1.00 38.06 70 PRO A O 1
ATOM 567 N N . SER A 1 71 ? 20.298 64.484 16.212 1.00 24.02 71 SER A N 1
ATOM 568 C CA . SER A 1 71 ? 19.151 65.276 16.741 1.00 24.02 71 SER A CA 1
ATOM 569 C C . SER A 1 71 ? 17.779 64.649 16.365 1.00 24.02 71 SER A C 1
ATOM 571 O O . SER A 1 71 ? 17.752 63.829 15.451 1.00 24.02 71 SER A O 1
ATOM 573 N N . PRO A 1 72 ? 16.645 64.962 17.042 1.00 29.08 72 PRO A N 1
ATOM 574 C CA . PRO A 1 72 ? 16.198 64.289 18.266 1.00 29.08 72 PRO A CA 1
ATOM 575 C C . PRO A 1 72 ? 14.759 63.715 18.187 1.00 29.08 72 PRO A C 1
ATOM 577 O O . PRO A 1 72 ? 14.011 63.934 17.239 1.00 29.08 72 PRO A O 1
ATOM 580 N N . ILE A 1 73 ? 14.391 62.972 19.233 1.00 35.06 73 ILE A N 1
ATOM 581 C CA . ILE A 1 73 ? 13.122 62.255 19.450 1.00 35.06 73 ILE A CA 1
ATOM 582 C C . ILE A 1 73 ? 11.970 63.224 19.781 1.00 35.06 73 ILE A C 1
ATOM 584 O O . ILE A 1 73 ? 12.156 64.127 20.594 1.00 35.06 73 ILE A O 1
ATOM 588 N N . SER A 1 74 ? 10.769 62.988 19.233 1.00 24.52 74 SER A N 1
ATOM 589 C CA . SER A 1 74 ? 9.499 63.461 19.822 1.00 24.52 74 SER A CA 1
ATOM 590 C C . SER A 1 74 ? 8.300 62.542 19.503 1.00 24.52 74 SER A C 1
ATOM 592 O O . SER A 1 74 ? 7.965 62.325 18.346 1.00 24.52 74 SER A O 1
ATOM 594 N N . GLU A 1 75 ? 7.747 62.005 20.597 1.00 26.30 75 GLU A N 1
ATOM 595 C CA . GLU A 1 75 ? 6.350 61.712 20.993 1.00 26.30 75 GLU A CA 1
ATOM 596 C C . GLU A 1 75 ? 5.341 60.922 20.113 1.00 26.30 75 GLU A C 1
ATOM 598 O O . GLU A 1 75 ? 4.988 61.284 18.996 1.00 26.30 75 GLU A O 1
ATOM 603 N N . GLU A 1 76 ? 4.807 59.870 20.758 1.00 31.36 76 GLU A N 1
ATOM 604 C CA . GLU A 1 76 ? 3.544 59.117 20.566 1.00 31.36 76 GLU A CA 1
ATOM 605 C C . GLU A 1 76 ? 2.281 60.013 20.437 1.00 31.36 76 GLU A C 1
ATOM 607 O O . GLU A 1 76 ? 2.313 61.124 20.972 1.00 31.36 76 GLU A O 1
ATOM 612 N N . PRO A 1 77 ? 1.134 59.570 19.835 1.00 32.09 77 PRO A N 1
ATOM 613 C CA . PRO A 1 77 ? 0.345 58.442 20.379 1.00 32.09 77 PRO A CA 1
ATOM 614 C C . PRO A 1 77 ? -0.551 57.594 19.429 1.00 32.09 77 PRO A C 1
ATOM 616 O O . PRO A 1 77 ? -0.981 58.017 18.363 1.00 32.09 77 PRO A O 1
ATOM 619 N N . GLN A 1 78 ? -0.881 56.394 19.936 1.00 27.91 78 GLN A N 1
ATOM 620 C CA . GLN A 1 78 ? -2.124 55.597 19.816 1.00 27.91 78 GLN A CA 1
ATOM 621 C C . GLN A 1 78 ? -2.948 55.603 18.507 1.00 27.91 78 GLN A C 1
ATOM 623 O O . GLN A 1 78 ? -3.664 56.557 18.222 1.00 27.91 78 GLN A O 1
ATOM 628 N N . ALA A 1 79 ? -3.077 54.419 17.891 1.00 23.39 79 ALA A N 1
ATOM 629 C CA . ALA A 1 79 ? -4.374 53.808 17.563 1.00 23.39 79 ALA A CA 1
ATOM 630 C C . ALA A 1 79 ? -4.194 52.315 17.240 1.00 23.39 79 ALA A C 1
ATOM 632 O O . ALA A 1 79 ? -3.382 51.932 16.403 1.00 23.39 79 ALA A O 1
ATOM 633 N N . ALA A 1 80 ? -4.961 51.480 17.934 1.00 31.73 80 ALA A N 1
ATOM 634 C CA . ALA A 1 80 ? -5.099 50.057 17.680 1.00 31.73 80 ALA A CA 1
ATOM 635 C C . ALA A 1 80 ? -5.922 49.802 16.406 1.00 31.73 80 ALA A C 1
ATOM 637 O O . ALA A 1 80 ? -6.984 50.401 16.263 1.00 31.73 80 ALA A O 1
ATOM 638 N N . ALA A 1 81 ? -5.469 48.880 15.552 1.00 27.05 81 ALA A N 1
ATOM 639 C CA . ALA A 1 81 ? -6.305 47.966 14.766 1.00 27.05 81 ALA A CA 1
ATOM 640 C C . ALA A 1 81 ? -5.425 46.952 14.006 1.00 27.05 81 ALA A C 1
ATOM 642 O O . ALA A 1 81 ? -4.555 47.337 13.234 1.00 27.05 81 ALA A O 1
ATOM 643 N N . GLU A 1 82 ? -5.713 45.671 14.250 1.00 28.16 82 GLU A N 1
ATOM 644 C CA . GLU A 1 82 ? -5.597 44.540 13.315 1.00 28.16 82 GLU A CA 1
ATOM 645 C C . GLU A 1 82 ? -4.209 44.174 12.760 1.00 28.16 82 GLU A C 1
ATOM 647 O O . GLU A 1 82 ? -3.816 44.555 11.662 1.00 28.16 82 GLU A O 1
ATOM 652 N N . VAL A 1 83 ? -3.530 43.265 13.469 1.00 28.88 83 VAL A N 1
ATOM 653 C CA . VAL A 1 83 ? -2.671 42.264 12.822 1.00 28.88 83 VAL A CA 1
ATOM 654 C C . VAL A 1 83 ? -3.432 40.945 12.885 1.00 28.88 83 VAL A C 1
ATOM 656 O O . VAL A 1 83 ? -3.602 40.368 13.959 1.00 28.88 83 VAL A O 1
ATOM 659 N N . ALA A 1 84 ? -3.973 40.540 11.740 1.00 27.23 84 ALA A N 1
ATOM 660 C CA . ALA A 1 84 ? -4.669 39.278 11.573 1.00 27.23 84 ALA A CA 1
ATOM 661 C C . ALA A 1 84 ? -3.682 38.102 11.617 1.00 27.23 84 ALA A C 1
ATOM 663 O O . ALA A 1 84 ? -2.609 38.122 11.017 1.00 27.23 84 ALA A O 1
ATOM 664 N N . ASP A 1 85 ? -4.111 37.088 12.352 1.00 30.80 85 ASP A N 1
ATOM 665 C CA . ASP A 1 85 ? -3.560 35.752 12.512 1.00 30.80 85 ASP A CA 1
ATOM 666 C C . ASP A 1 85 ? -3.518 35.002 11.160 1.00 30.80 85 ASP A C 1
ATOM 668 O O . ASP A 1 85 ? -4.543 34.863 10.490 1.00 30.80 85 ASP A O 1
ATOM 672 N N . THR A 1 86 ? -2.356 34.497 10.730 1.00 35.88 86 THR A N 1
ATOM 673 C CA . THR A 1 86 ? -2.205 33.683 9.501 1.00 35.88 86 THR A CA 1
ATOM 674 C C . THR A 1 86 ? -2.618 32.214 9.690 1.00 35.88 86 THR A C 1
ATOM 676 O O . THR A 1 86 ? -2.288 31.356 8.873 1.00 35.88 86 THR A O 1
ATOM 679 N N . ALA A 1 87 ? -3.403 31.908 10.727 1.00 37.88 87 ALA A N 1
ATOM 680 C CA . ALA A 1 87 ? -4.093 30.628 10.909 1.00 37.88 87 ALA A CA 1
ATOM 681 C C . ALA A 1 87 ? -5.356 30.455 10.027 1.00 37.88 87 ALA A C 1
ATOM 683 O O . ALA A 1 87 ? -5.982 29.396 10.048 1.00 37.88 87 ALA A O 1
ATOM 684 N N . GLY A 1 88 ? -5.743 31.468 9.243 1.00 43.44 88 GLY A N 1
ATOM 685 C CA . GLY A 1 88 ? -7.043 31.534 8.559 1.00 43.44 88 GLY A CA 1
ATOM 686 C C . GLY A 1 88 ? -7.284 30.614 7.351 1.00 43.44 88 GLY A C 1
ATOM 687 O O . GLY A 1 88 ? -8.418 30.576 6.886 1.00 43.44 88 GLY A O 1
ATOM 688 N N . ASP A 1 89 ? -6.286 29.876 6.843 1.00 70.12 89 ASP A N 1
ATOM 689 C CA . ASP A 1 89 ? -6.396 29.209 5.524 1.00 70.12 89 ASP A CA 1
ATOM 690 C C . ASP A 1 89 ? -6.163 27.682 5.527 1.00 70.12 89 ASP A C 1
ATOM 692 O O . ASP A 1 89 ? -6.076 27.040 4.481 1.00 70.12 89 ASP A O 1
ATOM 696 N N . SER A 1 90 ? -6.058 27.055 6.705 1.00 84.56 90 SER A N 1
ATOM 697 C CA . SER A 1 90 ? -5.966 25.592 6.810 1.00 84.56 90 SER A CA 1
ATOM 698 C C . SER A 1 90 ? -7.352 24.963 6.943 1.00 84.56 90 SER A C 1
ATOM 700 O O . SER A 1 90 ? -8.109 25.301 7.850 1.00 84.56 90 SER A O 1
ATOM 702 N N . GLN A 1 91 ? -7.670 24.006 6.072 1.00 91.56 91 GLN A N 1
ATOM 703 C CA . GLN A 1 91 ? -8.959 23.323 6.045 1.00 91.56 91 GLN A CA 1
ATOM 704 C C . GLN A 1 91 ? -8.789 21.806 6.060 1.00 91.56 91 GLN A C 1
ATOM 706 O O . GLN A 1 91 ? -7.806 21.254 5.560 1.00 91.56 91 GLN A O 1
ATOM 711 N N . LEU A 1 92 ? -9.780 21.136 6.643 1.00 93.50 92 LEU A N 1
ATOM 712 C CA . LEU A 1 92 ? -9.934 19.693 6.560 1.00 93.50 92 LEU A CA 1
ATOM 713 C C . LEU A 1 92 ? -10.643 19.373 5.243 1.00 93.50 92 LEU A C 1
ATOM 715 O O . LEU A 1 92 ? -11.667 19.975 4.931 1.00 93.50 92 LEU A O 1
ATOM 719 N N . MET A 1 93 ? -10.085 18.444 4.476 1.00 94.19 93 MET A N 1
ATOM 720 C CA . MET A 1 93 ? -10.571 18.054 3.158 1.00 94.19 93 MET A CA 1
ATOM 721 C C . MET A 1 93 ? -10.685 16.537 3.063 1.00 94.19 93 MET A C 1
ATOM 723 O O . MET A 1 93 ? -9.902 15.797 3.667 1.00 94.19 93 MET A O 1
ATOM 727 N N . THR A 1 94 ? -11.665 16.082 2.288 1.00 94.69 94 THR A N 1
ATOM 728 C CA . THR A 1 94 ? -11.920 14.664 2.042 1.00 94.69 94 THR A CA 1
ATOM 729 C C . THR A 1 94 ? -11.948 14.374 0.548 1.00 94.69 94 THR A C 1
ATOM 731 O O . THR A 1 94 ? -12.474 15.168 -0.231 1.00 94.69 94 THR A O 1
ATOM 734 N N . PHE A 1 95 ? -11.380 13.238 0.156 1.00 94.88 95 PHE A N 1
ATOM 735 C CA . PHE A 1 95 ? -11.269 12.802 -1.233 1.00 94.88 95 PHE A CA 1
ATOM 736 C C . PHE A 1 95 ? -11.551 11.302 -1.353 1.00 94.88 95 PHE A C 1
ATOM 738 O O . PHE A 1 95 ? -11.417 10.562 -0.378 1.00 94.88 95 PHE A O 1
ATOM 745 N N . ALA A 1 96 ? -11.904 10.844 -2.546 1.00 93.62 96 ALA A N 1
ATOM 746 C CA . ALA A 1 96 ? -12.045 9.435 -2.876 1.00 93.62 96 ALA A CA 1
ATOM 747 C C . ALA A 1 96 ? -11.281 9.124 -4.162 1.00 93.62 96 ALA A C 1
ATOM 749 O O . ALA A 1 96 ? -11.204 9.948 -5.069 1.00 93.62 96 ALA A O 1
ATOM 750 N N . GLU A 1 97 ? -10.720 7.925 -4.235 1.00 94.00 97 GLU A N 1
ATOM 751 C CA . GLU A 1 97 ? -10.069 7.412 -5.430 1.00 94.00 97 GLU A CA 1
ATOM 752 C C . GLU A 1 97 ? -10.950 6.341 -6.071 1.00 94.00 97 GLU A C 1
ATOM 754 O O . GLU A 1 97 ? -11.446 5.439 -5.393 1.00 94.00 97 GLU A O 1
ATOM 759 N N . SER A 1 98 ? -11.138 6.425 -7.384 1.00 92.75 98 SER A N 1
ATOM 760 C CA . SER A 1 98 ? -11.948 5.468 -8.135 1.00 92.75 98 SER A CA 1
ATOM 761 C C . SER A 1 98 ? -11.304 5.090 -9.465 1.00 92.75 98 SER A C 1
ATOM 763 O O . SER A 1 98 ? -10.520 5.846 -10.042 1.00 92.75 98 SER A O 1
ATOM 765 N N . TRP A 1 99 ? -11.634 3.893 -9.951 1.00 95.19 99 TRP A N 1
ATOM 766 C CA . TRP A 1 99 ? -11.275 3.440 -11.292 1.00 95.19 99 TRP A CA 1
ATOM 767 C C . TRP A 1 99 ? -12.161 4.145 -12.322 1.00 95.19 99 TRP A C 1
ATOM 769 O O . TRP A 1 99 ? -13.366 3.896 -12.379 1.00 95.19 99 TRP A O 1
ATOM 779 N N . GLN A 1 100 ? -11.568 4.999 -13.153 1.00 95.88 100 GLN A N 1
ATOM 780 C CA . GLN A 1 100 ? -12.282 5.775 -14.166 1.00 95.88 100 GLN A CA 1
ATOM 781 C C . GLN A 1 100 ? -11.869 5.366 -15.579 1.00 95.88 100 GLN A C 1
ATOM 783 O O . GLN A 1 100 ? -10.686 5.109 -15.811 1.00 95.88 100 GLN A O 1
ATOM 788 N N . PRO A 1 101 ? -12.817 5.292 -16.533 1.00 96.44 101 PRO A N 1
ATOM 789 C CA . PRO A 1 101 ? -12.505 4.913 -17.902 1.00 96.44 101 PRO A CA 1
ATOM 790 C C . PRO A 1 101 ? -11.618 5.978 -18.552 1.00 96.44 101 PRO A C 1
ATOM 792 O O . PRO A 1 101 ? -12.006 7.140 -18.653 1.00 96.44 101 PRO A O 1
ATOM 795 N N . GLN A 1 102 ? -10.448 5.569 -19.036 1.00 95.31 102 GLN A N 1
ATOM 796 C CA . GLN A 1 102 ? -9.535 6.444 -19.763 1.00 95.31 102 GLN A CA 1
ATOM 797 C C . GLN A 1 102 ? -8.834 5.655 -20.875 1.00 95.31 102 GLN A C 1
ATOM 799 O O . GLN A 1 102 ? -8.074 4.728 -20.568 1.00 95.31 102 GLN A O 1
ATOM 804 N N . PRO A 1 103 ? -9.049 6.009 -22.157 1.00 93.69 103 PRO A N 1
ATOM 805 C CA . PRO A 1 103 ? -8.341 5.371 -23.258 1.00 93.69 103 PRO A CA 1
ATOM 806 C C . PRO A 1 103 ? -6.836 5.648 -23.171 1.00 93.69 103 PRO A C 1
ATOM 808 O O . PRO A 1 103 ? -6.388 6.570 -22.484 1.00 93.69 103 PRO A O 1
ATOM 811 N N . LEU A 1 104 ? -6.051 4.840 -23.881 1.00 92.69 104 LEU A N 1
ATOM 812 C CA . LEU A 1 104 ? -4.640 5.145 -24.089 1.00 92.69 104 LEU A CA 1
ATOM 813 C C . LEU A 1 104 ? -4.499 6.497 -24.809 1.00 92.69 104 LEU A C 1
ATOM 815 O O . LEU A 1 104 ? -5.319 6.795 -25.680 1.00 92.69 104 LEU A O 1
ATOM 819 N N . PRO A 1 105 ? -3.466 7.294 -24.489 1.00 90.75 105 PRO A N 1
ATOM 820 C CA . PRO A 1 105 ? -3.161 8.504 -25.252 1.00 90.75 105 PRO A CA 1
ATOM 821 C C . PRO A 1 105 ? -2.835 8.150 -26.712 1.00 90.75 105 PRO A C 1
ATOM 823 O O . PRO A 1 105 ? -2.515 7.000 -27.003 1.00 90.75 105 PRO A O 1
ATOM 826 N N . ASP A 1 106 ? -2.883 9.110 -27.635 1.00 89.88 106 ASP A N 1
ATOM 827 C CA . ASP A 1 106 ? -2.443 8.881 -29.024 1.00 89.88 106 ASP A CA 1
ATOM 828 C C . ASP A 1 106 ? -0.913 8.926 -29.155 1.00 89.88 106 ASP A C 1
ATOM 830 O O . ASP A 1 106 ? -0.325 8.248 -29.998 1.00 89.88 106 ASP A O 1
ATOM 834 N N . GLU A 1 107 ? -0.258 9.710 -28.296 1.00 91.69 107 GLU A N 1
ATOM 835 C CA . GLU A 1 107 ? 1.195 9.817 -28.244 1.00 91.69 107 GLU A CA 1
ATOM 836 C C . GLU A 1 107 ? 1.836 8.480 -27.841 1.00 91.69 107 GLU A C 1
ATOM 838 O O . GLU A 1 107 ? 1.337 7.746 -26.978 1.00 91.69 107 GLU A O 1
ATOM 843 N N . ARG A 1 108 ? 2.949 8.147 -28.501 1.00 91.88 108 ARG A N 1
ATOM 844 C CA . ARG A 1 108 ? 3.683 6.897 -28.302 1.00 91.88 108 ARG A CA 1
ATOM 845 C C . ARG A 1 108 ? 5.177 7.170 -28.205 1.00 91.88 108 ARG A C 1
ATOM 847 O O . ARG A 1 108 ? 5.753 7.839 -29.059 1.00 91.88 108 ARG A O 1
ATOM 854 N N . VAL A 1 109 ? 5.806 6.578 -27.198 1.00 90.75 109 VAL A N 1
ATOM 855 C CA . VAL A 1 109 ? 7.258 6.540 -27.013 1.00 90.75 109 VAL A CA 1
ATOM 856 C C . VAL A 1 109 ? 7.792 5.226 -27.572 1.00 90.75 109 VAL A C 1
ATOM 858 O O . VAL A 1 109 ? 7.126 4.195 -27.510 1.00 90.75 109 VAL A O 1
ATOM 861 N N . THR A 1 110 ? 9.004 5.250 -28.131 1.00 89.69 110 THR A N 1
ATOM 862 C CA . THR A 1 110 ? 9.656 4.034 -28.636 1.00 89.69 110 THR A CA 1
ATOM 863 C C . THR A 1 110 ? 10.145 3.175 -27.464 1.00 89.69 110 THR A C 1
ATOM 865 O O . THR A 1 110 ? 11.002 3.641 -26.711 1.00 89.69 110 THR A O 1
ATOM 868 N N . PRO A 1 111 ? 9.658 1.930 -27.303 1.00 89.50 111 PRO A N 1
ATOM 869 C CA . PRO A 1 111 ? 10.110 1.054 -26.227 1.00 89.50 111 PRO A CA 1
ATOM 870 C C . PRO A 1 111 ? 11.562 0.586 -26.391 1.00 89.50 111 PRO A C 1
ATOM 872 O O . PRO A 1 111 ? 12.103 0.556 -27.499 1.00 89.50 111 PRO A O 1
ATOM 875 N N . SER A 1 112 ? 12.172 0.136 -25.291 1.00 91.50 112 SER A N 1
ATOM 876 C CA . SER A 1 112 ? 13.492 -0.504 -25.304 1.00 91.50 112 SER A CA 1
ATOM 877 C C . SER A 1 112 ? 13.510 -1.740 -26.206 1.00 91.50 112 SER A C 1
ATOM 879 O O . SER A 1 112 ? 12.543 -2.497 -26.261 1.00 91.50 112 SER A O 1
ATOM 881 N N . LYS A 1 113 ? 14.640 -1.985 -26.882 1.00 94.62 113 LYS A N 1
ATOM 882 C CA . LYS A 1 113 ? 14.825 -3.154 -27.763 1.00 94.62 113 LYS A CA 1
ATOM 883 C C . LYS A 1 113 ? 15.172 -4.449 -27.027 1.00 94.62 113 LYS A C 1
ATOM 885 O O . LYS A 1 113 ? 15.314 -5.478 -27.670 1.00 94.62 113 LYS A O 1
ATOM 890 N N . VAL A 1 114 ? 15.328 -4.409 -25.707 1.00 97.69 114 VAL A N 1
ATOM 891 C CA . VAL A 1 114 ? 15.594 -5.587 -24.873 1.00 97.69 114 VAL A CA 1
ATOM 892 C C . VAL A 1 114 ? 14.467 -5.708 -23.862 1.00 97.69 114 VAL A C 1
ATOM 894 O O . VAL A 1 114 ? 14.214 -4.763 -23.109 1.00 97.69 114 VAL A O 1
ATOM 897 N N . TRP A 1 115 ? 13.758 -6.833 -23.897 1.00 97.94 115 TRP A N 1
ATOM 898 C CA . TRP A 1 115 ? 12.626 -7.140 -23.026 1.00 97.94 115 TRP A CA 1
ATOM 899 C C . TRP A 1 115 ? 12.986 -8.330 -22.140 1.00 97.94 115 TRP A C 1
ATOM 901 O O . TRP A 1 115 ? 13.284 -9.416 -22.636 1.00 97.94 115 TRP A O 1
ATOM 911 N N . VAL A 1 116 ? 12.953 -8.127 -20.827 1.00 98.44 116 VAL A N 1
ATOM 912 C CA . VAL A 1 116 ? 13.209 -9.160 -19.820 1.00 98.44 116 VAL A CA 1
ATOM 913 C C . VAL A 1 116 ? 11.876 -9.595 -19.234 1.00 98.44 116 VAL A C 1
ATOM 915 O O . VAL A 1 116 ? 11.208 -8.813 -18.563 1.00 98.44 116 VAL A O 1
ATOM 918 N N . CYS A 1 117 ? 11.479 -10.837 -19.487 1.00 98.31 117 CYS A N 1
ATOM 919 C CA . CYS A 1 117 ? 10.172 -11.368 -19.121 1.00 98.31 117 CYS A CA 1
ATOM 920 C C . CYS A 1 117 ? 10.310 -12.486 -18.085 1.00 98.31 117 CYS A C 1
ATOM 922 O O . CYS A 1 117 ? 10.807 -13.572 -18.385 1.00 98.31 117 CYS A O 1
ATOM 924 N N . PHE A 1 118 ? 9.808 -12.243 -16.877 1.00 98.12 118 PHE A N 1
ATOM 925 C CA . PHE A 1 118 ? 9.617 -13.277 -15.863 1.00 98.12 118 PHE A CA 1
ATOM 926 C C . PHE A 1 118 ? 8.381 -14.094 -16.245 1.00 98.12 118 PHE A C 1
ATOM 928 O O . PHE A 1 118 ? 7.263 -13.726 -15.891 1.00 98.12 118 PHE A O 1
ATOM 935 N N . LEU A 1 119 ? 8.592 -15.162 -17.016 1.00 97.38 119 LEU A N 1
ATOM 936 C CA . LEU A 1 119 ? 7.578 -16.040 -17.610 1.00 97.38 119 LEU A CA 1
ATOM 937 C C . LEU A 1 119 ? 8.169 -17.451 -17.708 1.00 97.38 119 LEU A C 1
ATOM 939 O O . LEU A 1 119 ? 9.287 -17.602 -18.199 1.00 97.38 119 LEU A O 1
ATOM 943 N N . SER A 1 120 ? 7.459 -18.475 -17.241 1.00 96.38 120 SER A N 1
ATOM 944 C CA . SER A 1 120 ? 8.021 -19.815 -17.030 1.00 96.38 120 SER A CA 1
ATOM 945 C C . SER A 1 120 ? 7.583 -20.844 -18.064 1.00 96.38 120 SER A C 1
ATOM 947 O O . SER A 1 120 ? 8.399 -21.686 -18.433 1.00 96.38 120 SER A O 1
ATOM 949 N N . ASP A 1 121 ? 6.332 -20.811 -18.532 1.00 96.38 121 ASP A N 1
ATOM 950 C CA . ASP A 1 121 ? 5.821 -21.853 -19.426 1.00 96.38 121 ASP A CA 1
ATOM 951 C C . ASP A 1 121 ? 6.458 -21.752 -20.829 1.00 96.38 121 ASP A C 1
ATOM 953 O O . ASP A 1 121 ? 6.348 -20.712 -21.488 1.00 96.38 121 ASP A O 1
ATOM 957 N N . PRO A 1 122 ? 7.095 -22.821 -21.348 1.00 95.88 122 PRO A N 1
ATOM 958 C CA . PRO A 1 122 ? 7.746 -22.785 -22.658 1.00 95.88 122 PRO A CA 1
ATOM 959 C C . PRO A 1 122 ? 6.799 -22.480 -23.831 1.00 95.88 122 PRO A C 1
ATOM 961 O O . PRO A 1 122 ? 7.220 -21.888 -24.828 1.00 95.88 122 PRO A O 1
ATOM 964 N N . THR A 1 123 ? 5.522 -22.863 -23.733 1.00 95.88 123 THR A N 1
ATOM 965 C CA . THR A 1 123 ? 4.504 -22.585 -24.759 1.00 95.88 123 THR A CA 1
ATOM 966 C C . THR A 1 123 ? 4.181 -21.097 -24.781 1.00 95.88 123 THR A C 1
ATOM 968 O O . THR A 1 123 ? 4.178 -20.484 -25.852 1.00 95.88 123 THR A O 1
ATOM 971 N N . HIS A 1 124 ? 3.980 -20.492 -23.608 1.00 96.31 124 HIS A N 1
ATOM 972 C CA . HIS A 1 124 ? 3.768 -19.051 -23.481 1.00 96.31 124 HIS A CA 1
ATOM 973 C C . HIS A 1 124 ? 4.998 -18.247 -23.911 1.00 96.31 124 HIS A C 1
ATOM 975 O O . HIS A 1 124 ? 4.854 -17.254 -24.624 1.00 96.31 124 HIS A O 1
ATOM 981 N N . GLN A 1 125 ? 6.208 -18.692 -23.561 1.00 96.62 125 GLN A N 1
ATOM 982 C CA . GLN A 1 125 ? 7.457 -18.070 -24.016 1.00 96.62 125 GLN A CA 1
ATOM 983 C C . GLN A 1 125 ? 7.569 -18.072 -25.545 1.00 96.62 125 GLN A C 1
ATOM 985 O O . GLN A 1 125 ? 7.904 -17.050 -26.151 1.00 96.62 125 GLN A O 1
ATOM 990 N N . GLN A 1 126 ? 7.254 -19.198 -26.194 1.00 95.56 126 GLN A N 1
ATOM 991 C CA . GLN A 1 126 ? 7.287 -19.293 -27.652 1.00 95.56 126 GLN A CA 1
ATOM 992 C C . GLN A 1 126 ? 6.214 -18.414 -28.310 1.00 95.56 126 GLN A C 1
ATOM 994 O O . GLN A 1 126 ? 6.500 -17.760 -29.320 1.00 95.56 126 GLN A O 1
ATOM 999 N N . ALA A 1 127 ? 5.004 -18.363 -27.743 1.00 95.25 127 ALA A N 1
ATOM 1000 C CA . ALA A 1 127 ? 3.929 -17.493 -28.215 1.00 95.25 127 ALA A CA 1
ATOM 1001 C C . ALA A 1 127 ? 4.320 -16.010 -28.106 1.00 95.25 127 ALA A C 1
ATOM 1003 O O . ALA A 1 127 ? 4.265 -15.290 -29.105 1.00 95.25 127 ALA A O 1
ATOM 1004 N N . LEU A 1 128 ? 4.814 -15.582 -26.936 1.00 95.56 128 LEU A N 1
ATOM 1005 C CA . LEU A 1 128 ? 5.268 -14.212 -26.690 1.00 95.56 128 LEU A CA 1
ATOM 1006 C C . LEU A 1 128 ? 6.394 -13.825 -27.653 1.00 95.56 128 LEU A C 1
ATOM 1008 O O . LEU A 1 128 ? 6.311 -12.793 -28.310 1.00 95.56 128 LEU A O 1
ATOM 1012 N N . ARG A 1 129 ? 7.424 -14.670 -27.802 1.00 95.25 129 ARG A N 1
ATOM 1013 C CA . ARG A 1 129 ? 8.547 -14.408 -28.716 1.00 95.25 129 ARG A CA 1
ATOM 1014 C C . ARG A 1 129 ? 8.079 -14.237 -30.160 1.00 95.25 129 ARG A C 1
ATOM 1016 O O . ARG A 1 129 ? 8.519 -13.311 -30.834 1.00 95.25 129 ARG A O 1
ATOM 1023 N N . THR A 1 130 ? 7.190 -15.113 -30.626 1.00 94.56 130 THR A N 1
ATOM 1024 C CA . THR A 1 130 ? 6.656 -15.056 -31.996 1.00 94.56 130 THR A CA 1
ATOM 1025 C C . THR A 1 130 ? 5.892 -13.753 -32.229 1.00 94.56 130 THR A C 1
ATOM 1027 O O . THR A 1 130 ? 6.090 -13.087 -33.245 1.00 94.56 130 THR A O 1
ATOM 1030 N N . ALA A 1 131 ? 5.057 -13.356 -31.270 1.00 93.75 131 ALA A N 1
ATOM 1031 C CA . ALA A 1 131 ? 4.247 -12.155 -31.387 1.00 93.75 131 ALA A CA 1
ATOM 1032 C C . ALA A 1 131 ? 5.081 -10.861 -31.229 1.00 93.75 131 ALA A C 1
ATOM 1034 O O . ALA A 1 131 ? 4.883 -9.915 -31.993 1.00 93.75 131 ALA A O 1
ATOM 1035 N N . VAL A 1 132 ? 6.104 -10.843 -30.358 1.00 94.75 132 VAL A N 1
ATOM 1036 C CA . VAL A 1 132 ? 7.071 -9.729 -30.261 1.00 94.75 132 VAL A CA 1
ATOM 1037 C C . VAL A 1 132 ? 7.836 -9.561 -31.570 1.00 94.75 132 VAL A C 1
ATOM 1039 O O . VAL A 1 132 ? 7.931 -8.447 -32.070 1.00 94.75 132 VAL A O 1
ATOM 1042 N N . GLN A 1 133 ? 8.334 -10.645 -32.172 1.00 93.31 133 GLN A N 1
ATOM 1043 C CA . GLN A 1 133 ? 9.053 -10.576 -33.451 1.00 93.31 133 GLN A CA 1
ATOM 1044 C C . GLN A 1 133 ? 8.178 -10.047 -34.595 1.00 93.31 133 GLN A C 1
ATOM 1046 O O . GLN A 1 133 ? 8.684 -9.355 -35.478 1.00 93.31 133 GLN A O 1
ATOM 1051 N N . ALA A 1 134 ? 6.877 -10.353 -34.576 1.00 92.69 134 ALA A N 1
ATOM 1052 C CA . ALA A 1 134 ? 5.928 -9.862 -35.569 1.00 92.69 134 ALA A CA 1
ATOM 1053 C C . ALA A 1 134 ? 5.617 -8.363 -35.403 1.00 92.69 134 ALA A C 1
ATOM 1055 O O . ALA A 1 134 ? 5.563 -7.641 -36.398 1.00 92.69 134 ALA A O 1
ATOM 1056 N N . ARG A 1 135 ? 5.419 -7.890 -34.163 1.00 91.25 135 ARG A N 1
ATOM 1057 C CA . ARG A 1 135 ? 4.992 -6.509 -33.864 1.00 91.25 135 ARG A CA 1
ATOM 1058 C C . ARG A 1 135 ? 6.159 -5.528 -33.707 1.00 91.25 135 ARG A C 1
ATOM 1060 O O . ARG A 1 135 ? 6.061 -4.376 -34.121 1.00 91.25 135 ARG A O 1
ATOM 1067 N N . HIS A 1 136 ? 7.269 -5.986 -33.137 1.00 91.12 136 HIS A N 1
ATOM 1068 C CA . HIS A 1 136 ? 8.459 -5.198 -32.817 1.00 91.12 136 HIS A CA 1
ATOM 1069 C C . HIS A 1 136 ? 9.725 -5.893 -33.353 1.00 91.12 136 HIS A C 1
ATOM 1071 O O . HIS A 1 136 ? 10.516 -6.452 -32.587 1.00 91.12 136 HIS A O 1
ATOM 1077 N N . PRO A 1 137 ? 9.937 -5.889 -34.683 1.00 91.38 137 PRO A N 1
ATOM 1078 C CA . PRO A 1 137 ? 11.092 -6.544 -35.285 1.00 91.38 137 PRO A CA 1
ATOM 1079 C C . PRO A 1 137 ? 12.407 -5.933 -34.778 1.00 91.38 137 PRO A C 1
ATOM 1081 O O . PRO A 1 137 ? 12.590 -4.714 -34.775 1.00 91.38 137 PRO A O 1
ATOM 1084 N N . GLY A 1 138 ? 13.344 -6.798 -34.381 1.00 91.50 138 GLY A N 1
ATOM 1085 C CA . GLY A 1 138 ? 14.634 -6.399 -33.810 1.00 91.50 138 GLY A CA 1
ATOM 1086 C C . GLY A 1 138 ? 14.624 -6.165 -32.296 1.00 91.50 138 GLY A C 1
ATOM 1087 O O . GLY A 1 138 ? 15.627 -5.686 -31.770 1.00 91.50 138 GLY A O 1
ATOM 1088 N N . THR A 1 139 ? 13.521 -6.485 -31.613 1.00 95.94 139 THR A N 1
ATOM 1089 C CA . THR A 1 139 ? 13.472 -6.590 -30.151 1.00 95.94 139 THR A CA 1
ATOM 1090 C C . THR A 1 139 ? 13.937 -7.975 -29.702 1.00 95.94 139 THR A C 1
ATOM 1092 O O . THR A 1 139 ? 13.421 -8.995 -30.163 1.00 95.94 139 THR A O 1
ATOM 1095 N N . GLU A 1 140 ? 14.885 -8.003 -28.772 1.00 96.81 140 GLU A N 1
ATOM 1096 C CA . GLU A 1 140 ? 15.386 -9.207 -28.117 1.00 96.81 140 GLU A CA 1
ATOM 1097 C C . GLU A 1 140 ? 14.571 -9.510 -26.859 1.00 96.81 140 GLU A C 1
ATOM 1099 O O . GLU A 1 140 ? 14.296 -8.619 -26.054 1.00 96.81 140 GLU A O 1
ATOM 1104 N N . VAL A 1 141 ? 14.194 -10.780 -26.682 1.00 97.50 141 VAL A N 1
ATOM 1105 C CA . VAL A 1 141 ? 13.387 -11.238 -25.540 1.00 97.50 141 VAL A CA 1
ATOM 1106 C C . VAL A 1 141 ? 14.178 -12.244 -24.716 1.00 97.50 141 VAL A C 1
ATOM 1108 O O . VAL A 1 141 ? 14.599 -13.288 -25.225 1.00 97.50 141 VAL A O 1
ATOM 1111 N N . ILE A 1 142 ? 14.347 -11.929 -23.436 1.00 98.38 142 ILE A N 1
ATOM 1112 C CA . ILE A 1 142 ? 15.064 -12.725 -22.442 1.00 98.38 142 ILE A CA 1
ATOM 1113 C C . ILE A 1 142 ? 14.040 -13.260 -21.447 1.00 98.38 142 ILE A C 1
ATOM 1115 O O . ILE A 1 142 ? 13.257 -12.492 -20.893 1.00 98.38 142 ILE A O 1
ATOM 1119 N N . PHE A 1 143 ? 14.050 -14.567 -21.207 1.00 98.44 143 PHE A N 1
ATOM 1120 C CA . PHE A 1 143 ? 13.118 -15.209 -20.287 1.00 98.44 143 PHE A CA 1
ATOM 1121 C C . PHE A 1 143 ? 13.785 -15.566 -18.963 1.00 98.44 143 PHE A C 1
ATOM 1123 O O . PHE A 1 143 ? 14.901 -16.087 -18.946 1.00 98.44 143 PHE A O 1
ATOM 1130 N N . VAL A 1 144 ? 13.070 -15.311 -17.868 1.00 98.25 144 VAL A N 1
ATOM 1131 C CA . VAL A 1 144 ? 13.426 -15.751 -16.517 1.00 98.25 144 VAL A CA 1
ATOM 1132 C C . VAL A 1 144 ? 12.313 -16.664 -16.001 1.00 98.25 144 VAL A C 1
ATOM 1134 O O . VAL A 1 144 ? 11.212 -16.211 -15.672 1.00 98.25 144 VAL A O 1
ATOM 1137 N N . ALA A 1 145 ? 12.582 -17.966 -15.971 1.00 97.12 145 ALA A N 1
ATOM 1138 C CA . ALA A 1 145 ? 11.637 -18.992 -15.549 1.00 97.12 145 ALA A CA 1
ATOM 1139 C C . ALA A 1 145 ? 11.791 -19.330 -14.059 1.00 97.12 145 ALA A C 1
ATOM 1141 O O . ALA A 1 145 ? 12.884 -19.244 -13.496 1.00 97.12 145 ALA A O 1
ATOM 1142 N N . GLN A 1 146 ? 10.703 -19.765 -13.422 1.00 94.94 146 GLN A N 1
ATOM 1143 C CA . GLN A 1 146 ? 10.768 -20.345 -12.080 1.00 94.94 146 GLN A CA 1
ATOM 1144 C C . GLN A 1 146 ? 11.488 -21.703 -12.114 1.00 94.94 146 GLN A C 1
ATOM 1146 O O . GLN A 1 146 ? 11.296 -22.511 -13.027 1.00 94.94 146 GLN A O 1
ATOM 1151 N N . GLY A 1 147 ? 12.301 -21.986 -11.098 1.00 91.81 147 GLY A N 1
ATOM 1152 C CA . GLY A 1 147 ? 12.979 -23.270 -10.937 1.00 91.81 147 GLY A CA 1
ATOM 1153 C C . GLY A 1 147 ? 13.385 -23.584 -9.507 1.00 91.81 147 GLY A C 1
ATOM 1154 O O . GLY A 1 147 ? 13.136 -22.811 -8.589 1.00 91.81 147 GLY A O 1
ATOM 1155 N N . ALA A 1 148 ? 14.000 -24.753 -9.324 1.00 88.69 148 ALA A N 1
ATOM 1156 C CA . ALA A 1 148 ? 14.530 -25.179 -8.028 1.00 88.69 148 ALA A CA 1
ATOM 1157 C C . ALA A 1 148 ? 15.957 -24.670 -7.768 1.00 88.69 148 ALA A C 1
ATOM 1159 O O . ALA A 1 148 ? 16.396 -24.651 -6.623 1.00 88.69 148 ALA A O 1
ATOM 1160 N N . THR A 1 149 ? 16.683 -24.303 -8.825 1.00 88.00 149 THR A N 1
ATOM 1161 C CA . THR A 1 149 ? 18.071 -23.840 -8.775 1.00 88.00 149 THR A CA 1
ATOM 1162 C C . THR A 1 149 ? 18.257 -22.645 -9.692 1.00 88.00 149 THR A C 1
ATOM 1164 O O . THR A 1 149 ? 17.588 -22.548 -10.721 1.00 88.00 149 THR A O 1
ATOM 1167 N N . ASP A 1 150 ? 19.196 -21.778 -9.329 1.00 89.44 150 ASP A N 1
ATOM 1168 C CA . ASP A 1 150 ? 19.555 -20.610 -10.124 1.00 89.44 150 ASP A CA 1
ATOM 1169 C C . ASP A 1 150 ? 20.651 -20.958 -11.127 1.00 89.44 150 ASP A C 1
ATOM 1171 O O . ASP A 1 150 ? 21.770 -21.321 -10.748 1.00 89.44 150 ASP A O 1
ATOM 1175 N N . HIS A 1 151 ? 20.358 -20.824 -12.417 1.00 91.50 151 HIS A N 1
ATOM 1176 C CA . HIS A 1 151 ? 21.370 -20.958 -13.462 1.00 91.50 151 HIS A CA 1
ATOM 1177 C C . HIS A 1 151 ? 20.965 -20.244 -14.749 1.00 91.50 151 HIS A C 1
ATOM 1179 O O . HIS A 1 151 ? 19.791 -20.064 -15.067 1.00 91.50 151 HIS A O 1
ATOM 1185 N N . GLN A 1 152 ? 21.973 -19.862 -15.528 1.00 93.50 152 GLN A N 1
ATOM 1186 C CA . GLN A 1 152 ? 21.797 -19.387 -16.894 1.00 93.50 152 GLN A CA 1
ATOM 1187 C C . GLN A 1 152 ? 21.851 -20.587 -17.845 1.00 93.50 152 GLN A C 1
ATOM 1189 O O . GLN A 1 152 ? 22.870 -21.273 -17.921 1.00 93.50 152 GLN A O 1
ATOM 1194 N N . GLU A 1 153 ? 20.771 -20.845 -18.580 1.00 91.75 153 GLU A N 1
ATOM 1195 C CA . GLU A 1 153 ? 20.728 -21.917 -19.588 1.00 91.75 153 GLU A CA 1
ATOM 1196 C C . GLU A 1 153 ? 21.293 -21.449 -20.929 1.00 91.75 153 GLU A C 1
ATOM 1198 O O . GLU A 1 153 ? 21.949 -22.200 -21.650 1.00 91.75 153 GLU A O 1
ATOM 1203 N N . SER A 1 154 ? 21.037 -20.186 -21.269 1.00 93.31 154 SER A N 1
ATOM 1204 C CA . SER A 1 154 ? 21.553 -19.521 -22.464 1.00 93.31 154 SER A CA 1
ATOM 1205 C C . SER A 1 154 ? 21.565 -17.998 -22.259 1.00 93.31 154 SER A C 1
ATOM 1207 O O . SER A 1 154 ? 20.966 -17.512 -21.299 1.00 93.31 154 SER A O 1
ATOM 1209 N N . PRO A 1 155 ? 22.153 -17.203 -23.173 1.00 91.44 155 PRO A N 1
ATOM 1210 C CA . PRO A 1 155 ? 22.081 -15.736 -23.105 1.00 91.44 155 PRO A CA 1
ATOM 1211 C C . PRO A 1 155 ? 20.654 -15.152 -23.082 1.00 91.44 155 PRO A C 1
ATOM 1213 O O . PRO A 1 155 ? 20.472 -14.008 -22.679 1.00 91.44 155 PRO A O 1
ATOM 1216 N N . HIS A 1 156 ? 19.646 -15.930 -23.500 1.00 95.88 156 HIS A N 1
ATOM 1217 C CA . HIS A 1 156 ? 18.237 -15.522 -23.559 1.00 95.88 156 HIS A CA 1
ATOM 1218 C C . HIS A 1 156 ? 17.336 -16.262 -22.560 1.00 95.88 156 HIS A C 1
ATOM 1220 O O . HIS A 1 156 ? 16.117 -16.078 -22.598 1.00 95.88 156 HIS A O 1
ATOM 1226 N N . HIS A 1 157 ? 17.890 -17.146 -21.725 1.00 97.00 157 HIS A N 1
ATOM 1227 C CA . HIS A 1 157 ? 17.092 -17.972 -20.824 1.00 97.00 157 HIS A CA 1
ATOM 1228 C C . HIS A 1 157 ? 17.812 -18.215 -19.500 1.00 97.00 157 HIS A C 1
ATOM 1230 O O . HIS A 1 157 ? 18.911 -18.774 -19.466 1.00 97.00 157 HIS A O 1
ATOM 1236 N N . TYR A 1 158 ? 17.148 -17.814 -18.425 1.00 97.31 158 TYR A N 1
ATOM 1237 C CA . TYR A 1 158 ? 17.595 -17.952 -17.049 1.00 97.31 158 TYR A CA 1
ATOM 1238 C C . TYR A 1 158 ? 16.532 -18.706 -16.261 1.00 97.31 158 TYR A C 1
ATOM 1240 O O . TYR A 1 158 ? 15.335 -18.551 -16.511 1.00 97.31 158 TYR A O 1
ATOM 1248 N N . GLN A 1 159 ? 16.971 -19.481 -15.281 1.00 96.19 159 GLN A N 1
ATOM 1249 C CA . GLN A 1 159 ? 16.103 -20.109 -14.302 1.00 96.19 159 GLN A CA 1
ATOM 1250 C C . GLN A 1 159 ? 16.453 -19.588 -12.910 1.00 96.19 159 GLN A C 1
ATOM 1252 O O . GLN A 1 159 ? 17.629 -19.381 -12.608 1.00 96.19 159 GLN A O 1
ATOM 1257 N N . LEU A 1 160 ? 15.425 -19.345 -12.093 1.00 94.94 160 LEU A N 1
ATOM 1258 C CA . LEU A 1 160 ? 15.575 -18.745 -10.775 1.00 94.94 160 LEU A CA 1
ATOM 1259 C C . LEU A 1 160 ? 14.657 -19.392 -9.727 1.00 94.94 160 LEU A C 1
ATOM 1261 O O . LEU A 1 160 ? 13.466 -19.618 -9.966 1.00 94.94 160 LEU A O 1
ATOM 1265 N N . ASN A 1 161 ? 15.199 -19.642 -8.538 1.00 92.56 161 ASN A N 1
ATOM 1266 C CA . ASN A 1 161 ? 14.456 -20.027 -7.351 1.00 92.56 161 ASN A CA 1
ATOM 1267 C C . ASN A 1 161 ? 13.738 -18.811 -6.768 1.00 92.56 161 ASN A C 1
ATOM 1269 O O . ASN A 1 161 ? 14.348 -17.877 -6.247 1.00 92.56 161 ASN A O 1
ATOM 1273 N N . ARG A 1 162 ? 12.403 -18.842 -6.811 1.00 91.00 162 ARG A N 1
ATOM 1274 C CA . ARG A 1 162 ? 11.565 -17.699 -6.431 1.00 91.00 162 ARG A CA 1
ATOM 1275 C C . ARG A 1 162 ? 11.775 -17.209 -4.993 1.00 91.00 162 ARG A C 1
ATOM 1277 O O . ARG A 1 162 ? 11.437 -16.060 -4.710 1.00 91.00 162 ARG A O 1
ATOM 1284 N N . GLU A 1 163 ? 12.301 -18.057 -4.105 1.00 89.31 163 GLU A N 1
ATOM 1285 C CA . GLU A 1 163 ? 12.559 -17.727 -2.698 1.00 89.31 163 GLU A CA 1
ATOM 1286 C C . GLU A 1 163 ? 13.956 -17.122 -2.450 1.00 89.31 163 GLU A C 1
ATOM 1288 O O . GLU A 1 163 ? 14.199 -16.560 -1.379 1.00 89.31 163 GLU A O 1
ATOM 1293 N N . GLU A 1 164 ? 14.873 -17.191 -3.421 1.00 88.62 164 GLU A N 1
ATOM 1294 C CA . GLU A 1 164 ? 16.265 -16.759 -3.265 1.00 88.62 164 GLU A CA 1
ATOM 1295 C C . GLU A 1 164 ? 16.481 -15.323 -3.755 1.00 88.62 164 GLU A C 1
ATOM 1297 O O . GLU A 1 164 ? 16.887 -15.057 -4.883 1.00 88.62 164 GLU A O 1
ATOM 1302 N N . GLY A 1 165 ? 16.258 -14.352 -2.866 1.00 89.00 165 GLY A N 1
ATOM 1303 C CA . GLY A 1 165 ? 16.444 -12.926 -3.165 1.00 89.00 165 GLY A CA 1
ATOM 1304 C C . GLY A 1 165 ? 17.770 -12.536 -3.854 1.00 89.00 165 GLY A C 1
ATOM 1305 O O . GLY A 1 165 ? 17.727 -11.745 -4.800 1.00 89.00 165 GLY A O 1
ATOM 1306 N N . PRO A 1 166 ? 18.948 -13.054 -3.440 1.00 92.81 166 PRO A N 1
ATOM 1307 C CA . PRO A 1 166 ? 20.220 -12.756 -4.108 1.00 92.81 166 PRO A CA 1
ATOM 1308 C C . PRO A 1 166 ? 20.262 -13.161 -5.588 1.00 92.81 166 PRO A C 1
ATOM 1310 O O . PRO A 1 166 ? 20.891 -12.460 -6.385 1.00 92.81 166 PRO A O 1
ATOM 1313 N N . ALA A 1 167 ? 19.555 -14.229 -5.972 1.00 94.44 167 ALA A N 1
ATOM 1314 C CA . ALA A 1 167 ? 19.518 -14.714 -7.346 1.00 94.44 167 ALA A CA 1
ATOM 1315 C C . ALA A 1 167 ? 18.894 -13.693 -8.307 1.00 94.44 167 ALA A C 1
ATOM 1317 O O . ALA A 1 167 ? 19.358 -13.550 -9.439 1.00 94.44 167 ALA A O 1
ATOM 1318 N N . TYR A 1 168 ? 17.902 -12.917 -7.849 1.00 96.50 168 TYR A N 1
ATOM 1319 C CA . TYR A 1 168 ? 17.269 -11.870 -8.664 1.00 96.50 168 TYR A CA 1
ATOM 1320 C C . TYR A 1 168 ? 18.273 -10.777 -9.024 1.00 96.50 168 TYR A C 1
ATOM 1322 O O . TYR A 1 168 ? 18.356 -10.369 -10.182 1.00 96.50 168 TYR A O 1
ATOM 1330 N N . ARG A 1 169 ? 19.071 -10.336 -8.040 1.00 94.44 169 ARG A N 1
ATOM 1331 C CA . ARG A 1 169 ? 20.108 -9.312 -8.245 1.00 94.44 169 ARG A CA 1
ATOM 1332 C C . ARG A 1 169 ? 21.177 -9.815 -9.199 1.00 94.44 169 ARG A C 1
ATOM 1334 O O . ARG A 1 169 ? 21.502 -9.131 -10.160 1.00 94.44 169 ARG A O 1
ATOM 1341 N N . GLN A 1 170 ? 21.686 -11.025 -8.965 1.00 94.44 170 GLN A N 1
ATOM 1342 C CA . GLN A 1 170 ? 22.697 -11.627 -9.832 1.00 94.44 170 GLN A CA 1
ATOM 1343 C C . GLN A 1 170 ? 22.191 -11.759 -11.273 1.00 94.44 170 GLN A C 1
ATOM 1345 O O . GLN A 1 170 ? 22.901 -11.383 -12.202 1.00 94.44 170 GLN A O 1
ATOM 1350 N N . THR A 1 171 ? 20.962 -12.242 -11.455 1.00 96.62 171 THR A N 1
ATOM 1351 C CA . THR A 1 171 ? 20.362 -12.452 -12.777 1.00 96.62 171 THR A CA 1
ATOM 1352 C C . THR A 1 171 ? 20.165 -11.136 -13.522 1.00 96.62 171 THR A C 1
ATOM 1354 O O . THR A 1 171 ? 20.619 -11.011 -14.657 1.00 96.62 171 THR A O 1
ATOM 1357 N N . LEU A 1 172 ? 19.550 -10.126 -12.895 1.00 96.62 172 LEU A N 1
ATOM 1358 C CA . LEU A 1 172 ? 19.339 -8.835 -13.558 1.00 96.62 172 LEU A CA 1
ATOM 1359 C C . LEU A 1 172 ? 20.650 -8.089 -13.830 1.00 96.62 172 LEU A C 1
ATOM 1361 O O . LEU A 1 172 ? 20.783 -7.487 -14.892 1.00 96.62 172 LEU A O 1
ATOM 1365 N N . ASN A 1 173 ? 21.632 -8.166 -12.928 1.00 94.50 173 ASN A N 1
ATOM 1366 C CA . ASN A 1 173 ? 22.946 -7.560 -13.152 1.00 94.50 173 ASN A CA 1
ATOM 1367 C C . ASN A 1 173 ? 23.705 -8.261 -14.288 1.00 94.50 173 ASN A C 1
ATOM 1369 O O . ASN A 1 173 ? 24.359 -7.590 -15.085 1.00 94.50 173 ASN A O 1
ATOM 1373 N N . GLN A 1 174 ? 23.589 -9.588 -14.406 1.00 95.06 174 GLN A N 1
ATOM 1374 C CA . GLN A 1 174 ? 24.162 -10.331 -15.529 1.00 95.06 174 GLN A CA 1
ATOM 1375 C C . GLN A 1 174 ? 23.490 -9.939 -16.850 1.00 95.06 174 GLN A C 1
ATOM 1377 O O . GLN A 1 174 ? 24.180 -9.671 -17.828 1.00 95.06 174 GLN A O 1
ATOM 1382 N N . ILE A 1 175 ? 22.160 -9.822 -16.872 1.00 96.12 175 ILE A N 1
ATOM 1383 C CA . ILE A 1 175 ? 21.426 -9.364 -18.058 1.00 96.12 175 ILE A CA 1
ATOM 1384 C C . ILE A 1 175 ? 21.847 -7.942 -18.447 1.00 96.12 175 ILE A C 1
ATOM 1386 O O . ILE A 1 175 ? 22.116 -7.690 -19.618 1.00 96.12 175 ILE A O 1
ATOM 1390 N N . ALA A 1 176 ? 21.961 -7.028 -17.481 1.00 94.62 176 ALA A N 1
ATOM 1391 C CA . ALA A 1 176 ? 22.426 -5.667 -17.730 1.00 94.62 176 ALA A CA 1
ATOM 1392 C C . ALA A 1 176 ? 23.865 -5.630 -18.278 1.00 94.62 176 ALA A C 1
ATOM 1394 O O . ALA A 1 176 ? 24.181 -4.788 -19.119 1.00 94.62 176 ALA A O 1
ATOM 1395 N N . ALA A 1 177 ? 24.734 -6.544 -17.835 1.00 94.25 177 ALA A N 1
ATOM 1396 C CA . ALA A 1 177 ? 26.096 -6.672 -18.347 1.00 94.25 177 ALA A CA 1
ATOM 1397 C C . ALA A 1 177 ? 26.138 -7.216 -19.786 1.00 94.25 177 ALA A C 1
ATOM 1399 O O . ALA A 1 177 ? 26.927 -6.731 -20.596 1.00 94.25 177 ALA A O 1
ATOM 1400 N N . ASP A 1 178 ? 25.282 -8.189 -20.105 1.00 94.06 178 ASP A N 1
ATOM 1401 C CA . ASP A 1 178 ? 25.256 -8.851 -21.413 1.00 94.06 178 ASP A CA 1
ATOM 1402 C C . ASP A 1 178 ? 24.531 -8.014 -22.485 1.00 94.06 178 ASP A C 1
ATOM 1404 O O . ASP A 1 178 ? 24.935 -8.008 -23.649 1.00 94.06 178 ASP A O 1
ATOM 1408 N N . TRP A 1 179 ? 23.478 -7.287 -22.097 1.00 94.19 179 TRP A N 1
ATOM 1409 C CA . TRP A 1 179 ? 22.539 -6.627 -23.017 1.00 94.19 179 TRP A CA 1
ATOM 1410 C C . TRP A 1 179 ? 22.446 -5.102 -22.857 1.00 94.19 179 TRP A C 1
ATOM 1412 O O . TRP A 1 179 ? 21.820 -4.439 -23.686 1.00 94.19 179 TRP A O 1
ATOM 1422 N N . GLY A 1 180 ? 23.087 -4.535 -21.833 1.00 90.94 180 GLY A N 1
ATOM 1423 C CA . GLY A 1 180 ? 22.999 -3.119 -21.475 1.00 90.94 180 GLY A CA 1
ATOM 1424 C C . GLY A 1 180 ? 21.878 -2.808 -20.475 1.00 90.94 180 GLY A C 1
ATOM 1425 O O . GLY A 1 180 ? 20.953 -3.593 -20.269 1.00 90.94 180 GLY A O 1
ATOM 1426 N N . THR A 1 181 ? 21.966 -1.640 -19.835 1.00 89.75 181 THR A N 1
ATOM 1427 C CA . THR A 1 181 ? 20.937 -1.113 -18.920 1.00 89.75 181 THR A CA 1
ATOM 1428 C C . THR A 1 181 ? 19.763 -0.491 -19.687 1.00 89.75 181 THR A C 1
ATOM 1430 O O . THR A 1 181 ? 19.791 -0.379 -20.914 1.00 89.75 181 THR A O 1
ATOM 1433 N N . GLY A 1 182 ? 18.698 -0.084 -18.983 1.00 89.50 182 GLY A N 1
ATOM 1434 C CA . GLY A 1 182 ? 17.553 0.577 -19.621 1.00 89.50 182 GLY A CA 1
ATOM 1435 C C . GLY A 1 182 ? 16.652 -0.361 -20.435 1.00 89.50 182 GLY A C 1
ATOM 1436 O O . GLY A 1 182 ? 15.908 0.089 -21.307 1.00 89.50 182 GLY A O 1
ATOM 1437 N N . PHE A 1 183 ? 16.695 -1.667 -20.171 1.00 96.19 183 PHE A N 1
ATOM 1438 C CA . PHE A 1 183 ? 15.761 -2.638 -20.746 1.00 96.19 183 PHE A CA 1
ATOM 1439 C C . PHE A 1 183 ? 14.333 -2.449 -20.203 1.00 96.19 183 PHE A C 1
ATOM 1441 O O . PHE A 1 183 ? 14.118 -1.783 -19.186 1.00 96.19 183 PHE A O 1
ATOM 1448 N N . ALA A 1 184 ? 13.352 -3.040 -20.888 1.00 97.31 184 ALA A N 1
ATOM 1449 C CA . ALA A 1 184 ? 11.987 -3.164 -20.384 1.00 97.31 184 ALA A CA 1
ATOM 1450 C C . ALA A 1 184 ? 11.870 -4.445 -19.548 1.00 97.31 184 ALA A C 1
ATOM 1452 O O . ALA A 1 184 ? 12.247 -5.522 -20.010 1.00 97.31 184 ALA A O 1
ATOM 1453 N N . LEU A 1 185 ? 11.363 -4.333 -18.324 1.00 98.00 185 LEU A N 1
ATOM 1454 C CA . LEU A 1 185 ? 11.191 -5.446 -17.395 1.00 98.00 185 LEU A CA 1
ATOM 1455 C C . LEU A 1 185 ? 9.707 -5.793 -17.254 1.00 98.00 185 LEU A C 1
ATOM 1457 O O . LEU A 1 185 ? 8.881 -4.915 -17.015 1.00 98.00 185 LEU A O 1
ATOM 1461 N N . PHE A 1 186 ? 9.381 -7.077 -17.360 1.00 98.25 186 PHE A N 1
ATOM 1462 C CA . PHE A 1 186 ? 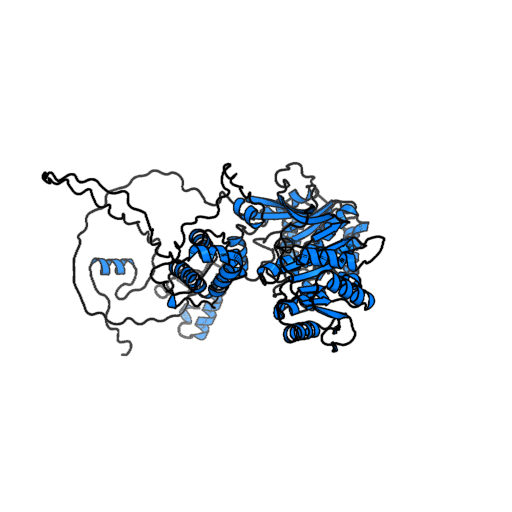8.025 -7.600 -17.251 1.00 98.25 186 PHE A CA 1
ATOM 1463 C C . PHE A 1 186 ? 7.935 -8.700 -16.195 1.00 98.25 186 PHE A C 1
ATOM 1465 O O . PHE A 1 186 ? 8.595 -9.734 -16.317 1.00 98.25 186 PHE A O 1
ATOM 1472 N N . TYR A 1 187 ? 7.074 -8.517 -15.194 1.00 98.00 187 TYR A N 1
ATOM 1473 C CA . TYR A 1 187 ? 6.731 -9.554 -14.220 1.00 98.00 187 TYR A CA 1
ATOM 1474 C C . TYR A 1 187 ? 5.414 -10.240 -14.597 1.00 98.00 187 TYR A C 1
ATOM 1476 O O . TYR A 1 187 ? 4.339 -9.684 -14.370 1.00 98.00 187 TYR A O 1
ATOM 1484 N N . LEU A 1 188 ? 5.510 -11.431 -15.206 1.00 97.81 188 LEU A N 1
ATOM 1485 C CA . LEU A 1 188 ? 4.378 -12.160 -15.805 1.00 97.81 188 LEU A CA 1
ATOM 1486 C C . LEU A 1 188 ? 4.071 -13.502 -15.121 1.00 97.81 188 LEU A C 1
ATOM 1488 O O . LEU A 1 188 ? 3.056 -14.118 -15.429 1.00 97.81 188 LEU A O 1
ATOM 1492 N N . TRP A 1 189 ? 4.884 -13.944 -14.156 1.00 96.94 189 TRP A N 1
ATOM 1493 C CA . TRP A 1 189 ? 4.613 -15.146 -13.355 1.00 96.94 189 TRP A CA 1
ATOM 1494 C C . TRP A 1 189 ? 3.198 -15.219 -12.757 1.00 96.94 189 TRP A C 1
ATOM 1496 O O . TRP A 1 189 ? 2.648 -16.319 -12.749 1.00 96.94 189 TRP A O 1
ATOM 1506 N N . PRO A 1 190 ? 2.558 -14.117 -12.309 1.00 96.00 190 PRO A N 1
ATOM 1507 C CA . PRO A 1 190 ? 1.193 -14.176 -11.781 1.00 96.00 190 PRO A CA 1
ATOM 1508 C C . PRO A 1 190 ? 0.129 -14.615 -12.798 1.00 96.00 190 PRO A C 1
ATOM 1510 O O . PRO A 1 190 ? -0.965 -14.998 -12.385 1.00 96.00 190 PRO A O 1
ATOM 1513 N N . LEU A 1 191 ? 0.428 -14.565 -14.103 1.00 95.00 191 LEU A N 1
ATOM 1514 C CA . LEU A 1 191 ? -0.456 -15.066 -15.160 1.00 95.00 191 LEU A CA 1
ATOM 1515 C C . LEU A 1 191 ? -0.470 -16.603 -15.222 1.00 95.00 191 LEU A C 1
ATOM 1517 O O . LEU A 1 191 ? -1.463 -17.195 -15.633 1.00 95.00 191 LEU A O 1
ATOM 1521 N N . GLU A 1 192 ? 0.615 -17.254 -14.794 1.00 93.88 192 GLU A N 1
ATOM 1522 C CA . GLU A 1 192 ? 0.802 -18.711 -14.874 1.00 93.88 192 GLU A CA 1
ATOM 1523 C C . GLU A 1 192 ? 0.653 -19.390 -13.508 1.00 93.88 192 GLU A C 1
ATOM 1525 O O . GLU A 1 192 ? 0.059 -20.462 -13.392 1.00 93.88 192 GLU A O 1
ATOM 1530 N N . ASP A 1 193 ? 1.179 -18.755 -12.459 1.00 93.00 193 ASP A N 1
ATOM 1531 C CA . ASP A 1 193 ? 1.140 -19.235 -11.084 1.00 93.00 193 ASP A CA 1
ATOM 1532 C C . ASP A 1 193 ? 0.360 -18.266 -10.194 1.00 93.00 193 ASP A C 1
ATOM 1534 O O . ASP A 1 193 ? 0.855 -17.243 -9.720 1.00 93.00 193 ASP A O 1
ATOM 1538 N N . ARG A 1 194 ? -0.872 -18.654 -9.876 1.00 91.38 194 ARG A N 1
ATOM 1539 C CA . ARG A 1 194 ? -1.779 -17.850 -9.047 1.00 91.38 194 ARG A CA 1
ATOM 1540 C C . ARG A 1 194 ? -1.295 -17.731 -7.600 1.00 91.38 194 ARG A C 1
ATOM 1542 O O . ARG A 1 194 ? -1.681 -16.790 -6.908 1.00 91.38 194 ARG A O 1
ATOM 1549 N N . ALA A 1 195 ? -0.433 -18.638 -7.126 1.00 92.00 195 ALA A N 1
ATOM 1550 C CA . ALA A 1 195 ? 0.177 -18.503 -5.803 1.00 92.00 195 ALA A CA 1
ATOM 1551 C C . ALA A 1 195 ? 1.086 -17.264 -5.729 1.00 92.00 195 ALA A C 1
ATOM 1553 O O . ALA A 1 195 ? 1.164 -16.633 -4.673 1.00 92.00 195 ALA A O 1
ATOM 1554 N N . SER A 1 196 ? 1.677 -16.858 -6.859 1.00 92.69 196 SER A N 1
ATOM 1555 C CA . SER A 1 196 ? 2.507 -15.654 -6.976 1.00 92.69 196 SER A CA 1
ATOM 1556 C C . SER A 1 196 ? 1.719 -14.345 -6.815 1.00 92.69 196 SER A C 1
ATOM 1558 O O . SER A 1 196 ? 2.324 -13.299 -6.607 1.00 92.69 196 SER A O 1
ATOM 1560 N N . ILE A 1 197 ? 0.379 -14.375 -6.872 1.00 95.69 197 ILE A N 1
ATOM 1561 C CA . ILE A 1 197 ? -0.464 -13.206 -6.556 1.00 95.69 197 ILE A CA 1
ATOM 1562 C C . ILE A 1 197 ? -0.465 -12.940 -5.044 1.00 95.69 197 ILE A C 1
ATOM 1564 O O . ILE A 1 197 ? -0.403 -11.794 -4.604 1.00 95.69 197 ILE A O 1
ATOM 1568 N N . ARG A 1 198 ? -0.554 -14.003 -4.233 1.00 94.44 198 ARG A N 1
ATOM 1569 C CA . ARG A 1 198 ? -0.652 -13.895 -2.765 1.00 94.44 198 ARG A CA 1
ATOM 1570 C C . ARG A 1 198 ? 0.711 -13.804 -2.091 1.00 94.44 198 ARG A C 1
ATOM 1572 O O . ARG A 1 198 ? 0.819 -13.262 -0.993 1.00 94.44 198 ARG A O 1
ATOM 1579 N N . ASP A 1 199 ? 1.731 -14.367 -2.728 1.00 93.81 199 ASP A N 1
ATOM 1580 C CA . ASP A 1 199 ? 3.105 -14.306 -2.260 1.00 93.81 199 ASP A CA 1
ATOM 1581 C C . ASP A 1 199 ? 3.801 -13.047 -2.787 1.00 93.81 199 ASP A C 1
ATOM 1583 O O . ASP A 1 199 ? 4.223 -12.982 -3.936 1.00 93.81 199 ASP A O 1
ATOM 1587 N N . TYR A 1 200 ? 3.953 -12.044 -1.926 1.00 94.62 200 TYR A N 1
ATOM 1588 C CA . TYR A 1 200 ? 4.650 -10.805 -2.272 1.00 94.62 200 TYR A CA 1
ATOM 1589 C C . TYR A 1 200 ? 6.174 -10.968 -2.404 1.00 94.62 200 TYR A C 1
ATOM 1591 O O . TYR A 1 200 ? 6.826 -10.057 -2.915 1.00 94.62 200 TYR A O 1
ATOM 1599 N N . ARG A 1 201 ? 6.772 -12.073 -1.921 1.00 93.56 201 ARG A N 1
ATOM 1600 C CA . ARG A 1 201 ? 8.239 -12.221 -1.826 1.00 93.56 201 ARG A CA 1
ATOM 1601 C C . ARG A 1 201 ? 8.943 -12.137 -3.189 1.00 93.56 201 ARG A C 1
ATOM 1603 O O . ARG A 1 201 ? 9.909 -11.379 -3.271 1.00 93.56 201 ARG A O 1
ATOM 1610 N N . PRO A 1 202 ? 8.485 -12.822 -4.258 1.00 94.81 202 PRO A N 1
ATOM 1611 C CA . PRO A 1 202 ? 9.134 -12.745 -5.565 1.00 94.81 202 PRO A CA 1
ATOM 1612 C C . PRO A 1 202 ? 9.178 -11.322 -6.129 1.00 94.81 202 PRO A C 1
ATOM 1614 O O . PRO A 1 202 ? 10.242 -10.837 -6.508 1.00 94.81 202 PRO A O 1
ATOM 1617 N N . LEU A 1 203 ? 8.043 -10.615 -6.115 1.00 94.88 203 LEU A N 1
ATOM 1618 C CA . LEU A 1 203 ? 7.969 -9.246 -6.627 1.00 94.88 203 LEU A CA 1
ATOM 1619 C C . LEU A 1 203 ? 8.760 -8.268 -5.745 1.00 94.88 203 LEU A C 1
ATOM 1621 O O . LEU A 1 203 ? 9.450 -7.396 -6.263 1.00 94.88 203 LEU A O 1
ATOM 1625 N N . PHE A 1 204 ? 8.756 -8.462 -4.423 1.00 94.81 204 PHE A N 1
ATOM 1626 C CA . PHE A 1 204 ? 9.621 -7.720 -3.505 1.00 94.81 204 PHE A CA 1
ATOM 1627 C C . PHE A 1 204 ? 11.111 -7.880 -3.860 1.00 94.81 204 PHE A C 1
ATOM 1629 O O . PHE A 1 204 ? 11.826 -6.884 -3.971 1.00 94.81 204 PHE A O 1
ATOM 1636 N N . HIS A 1 205 ? 11.583 -9.110 -4.079 1.00 95.12 205 HIS A N 1
ATOM 1637 C CA . HIS A 1 205 ? 12.968 -9.372 -4.481 1.00 95.12 205 HIS A CA 1
ATOM 1638 C C . HIS A 1 205 ? 13.301 -8.784 -5.851 1.00 95.12 205 HIS A C 1
ATOM 1640 O O . HIS A 1 205 ? 14.370 -8.195 -6.025 1.00 95.12 205 HIS A O 1
ATOM 1646 N N . LEU A 1 206 ? 12.370 -8.890 -6.798 1.00 96.06 206 LEU A N 1
ATOM 1647 C CA . LEU A 1 206 ? 12.522 -8.322 -8.127 1.00 96.06 206 LEU A CA 1
ATOM 1648 C C . LEU A 1 206 ? 12.649 -6.795 -8.084 1.00 96.06 206 LEU A C 1
ATOM 1650 O O . LEU A 1 206 ? 13.526 -6.245 -8.741 1.00 96.06 206 LEU A O 1
ATOM 1654 N N . LEU A 1 207 ? 11.842 -6.110 -7.272 1.00 93.38 207 LEU A N 1
ATOM 1655 C CA . LEU A 1 207 ? 11.927 -4.656 -7.099 1.00 93.38 207 LEU A CA 1
ATOM 1656 C C . LEU A 1 207 ? 13.257 -4.226 -6.469 1.00 93.38 207 LEU A C 1
ATOM 1658 O O . LEU A 1 207 ? 13.842 -3.231 -6.897 1.00 93.38 207 LEU A O 1
ATOM 1662 N N . GLN A 1 208 ? 13.772 -4.987 -5.496 1.00 91.56 208 GLN A N 1
ATOM 1663 C CA . GLN A 1 208 ? 15.104 -4.731 -4.941 1.00 91.56 208 GLN A CA 1
ATOM 1664 C C . GLN A 1 208 ? 16.194 -4.857 -6.013 1.00 91.56 208 GLN A C 1
ATOM 1666 O O . GLN A 1 208 ? 17.071 -4.001 -6.091 1.00 91.56 208 GLN A O 1
ATOM 1671 N N . ALA A 1 209 ? 16.126 -5.899 -6.844 1.00 94.38 209 ALA A N 1
ATOM 1672 C CA . ALA A 1 209 ? 17.077 -6.121 -7.929 1.00 94.38 209 ALA A CA 1
ATOM 1673 C C . ALA A 1 209 ? 16.956 -5.074 -9.050 1.00 94.38 209 ALA A C 1
ATOM 1675 O O . ALA A 1 209 ? 17.968 -4.619 -9.580 1.00 94.38 209 ALA A O 1
ATOM 1676 N N . ALA A 1 210 ? 15.737 -4.639 -9.374 1.00 92.38 210 ALA A N 1
ATOM 1677 C CA . ALA A 1 210 ? 15.481 -3.610 -10.377 1.00 92.38 210 ALA A CA 1
ATOM 1678 C C . ALA A 1 210 ? 16.097 -2.255 -9.992 1.00 92.38 210 ALA A C 1
ATOM 1680 O O . ALA A 1 210 ? 16.601 -1.554 -10.864 1.00 92.38 210 ALA A O 1
ATOM 1681 N N . GLY A 1 211 ? 16.133 -1.910 -8.699 1.00 86.00 211 GLY A N 1
ATOM 1682 C CA . GLY A 1 211 ? 16.790 -0.683 -8.233 1.00 86.00 211 GLY A CA 1
ATOM 1683 C C . GLY A 1 211 ? 18.286 -0.607 -8.566 1.00 86.00 211 GLY A C 1
ATOM 1684 O O . GLY A 1 211 ? 18.803 0.485 -8.795 1.00 86.00 211 GLY A O 1
ATOM 1685 N N . GLU A 1 212 ? 18.970 -1.753 -8.634 1.00 86.25 212 GLU A N 1
ATOM 1686 C CA . GLU A 1 212 ? 20.388 -1.849 -9.014 1.00 86.25 212 GLU A CA 1
ATOM 1687 C C . GLU A 1 212 ? 20.571 -1.960 -10.533 1.00 86.25 212 GLU A C 1
ATOM 1689 O O . GLU A 1 212 ? 21.419 -1.275 -11.102 1.00 86.25 212 GLU A O 1
ATOM 1694 N N . ALA A 1 213 ? 19.756 -2.786 -11.196 1.00 89.69 213 ALA A N 1
ATOM 1695 C CA . ALA A 1 213 ? 19.864 -3.037 -12.634 1.00 89.69 213 ALA A CA 1
ATOM 1696 C C . ALA A 1 213 ? 19.336 -1.884 -13.511 1.00 89.69 213 ALA A C 1
ATOM 1698 O O . ALA A 1 213 ? 19.668 -1.813 -14.694 1.00 89.69 213 ALA A O 1
ATOM 1699 N N . GLN A 1 214 ? 18.522 -0.993 -12.933 1.00 85.31 214 GLN A N 1
ATOM 1700 C CA . GLN A 1 214 ? 17.970 0.211 -13.561 1.00 85.31 214 GLN A CA 1
ATOM 1701 C C . GLN A 1 214 ? 17.309 -0.058 -14.930 1.00 85.31 214 GLN A C 1
ATOM 1703 O O . GLN A 1 214 ? 17.766 0.455 -15.961 1.00 85.31 214 GLN A O 1
ATOM 1708 N N . PRO A 1 215 ? 16.229 -0.866 -14.980 1.00 92.94 215 PRO A N 1
ATOM 1709 C CA . PRO A 1 215 ? 15.397 -0.930 -16.175 1.00 92.94 215 PRO A CA 1
ATOM 1710 C C . PRO A 1 215 ? 14.781 0.449 -16.449 1.00 92.94 215 PRO A C 1
ATOM 1712 O O . PRO A 1 215 ? 14.511 1.215 -15.525 1.00 92.94 215 PRO A O 1
ATOM 1715 N N . ALA A 1 216 ? 14.522 0.762 -17.719 1.00 91.31 216 ALA A N 1
ATOM 1716 C CA . ALA A 1 216 ? 13.870 2.025 -18.079 1.00 91.31 216 ALA A CA 1
ATOM 1717 C C . ALA A 1 216 ? 12.392 2.014 -17.664 1.00 91.31 216 ALA A C 1
ATOM 1719 O O . ALA A 1 216 ? 11.837 3.014 -17.209 1.00 91.31 216 ALA A O 1
ATOM 1720 N N . ARG A 1 217 ? 11.744 0.858 -17.839 1.00 94.25 217 ARG A N 1
ATOM 1721 C CA . ARG A 1 217 ? 10.330 0.643 -17.538 1.00 94.25 217 ARG A CA 1
ATOM 1722 C C . ARG A 1 217 ? 10.133 -0.741 -16.938 1.00 94.25 217 ARG A C 1
ATOM 1724 O O . ARG A 1 217 ? 10.696 -1.711 -17.444 1.00 94.25 217 ARG A O 1
ATOM 1731 N N . PHE A 1 218 ? 9.326 -0.829 -15.889 1.00 95.81 218 PHE A N 1
ATOM 1732 C CA . PHE A 1 218 ? 8.955 -2.061 -15.210 1.00 95.81 218 PHE A CA 1
ATOM 1733 C C . PHE A 1 218 ? 7.428 -2.188 -15.149 1.00 95.81 218 PHE A C 1
ATOM 1735 O O . PHE A 1 218 ? 6.749 -1.413 -14.479 1.00 95.81 218 PHE A O 1
ATOM 1742 N N . LEU A 1 219 ? 6.900 -3.195 -15.844 1.00 97.31 219 LEU A N 1
ATOM 1743 C CA . LEU A 1 219 ? 5.491 -3.560 -15.837 1.00 97.31 219 LEU A CA 1
ATOM 1744 C C . LEU A 1 219 ? 5.265 -4.905 -15.137 1.00 97.31 219 LEU A C 1
ATOM 1746 O O . LEU A 1 219 ? 5.999 -5.865 -15.372 1.00 97.31 219 LEU A O 1
ATOM 1750 N N . TRP A 1 220 ? 4.220 -5.017 -14.322 1.00 96.88 220 TRP A N 1
ATOM 1751 C CA . TRP A 1 220 ? 3.698 -6.316 -13.879 1.00 96.88 220 TRP A CA 1
ATOM 1752 C C . TRP A 1 220 ? 2.306 -6.565 -14.443 1.00 96.88 220 TRP A C 1
ATOM 1754 O O . TRP A 1 220 ? 1.528 -5.635 -14.640 1.00 96.88 220 TRP A O 1
ATOM 1764 N N . ALA A 1 221 ? 1.984 -7.834 -14.672 1.00 96.88 221 ALA A N 1
ATOM 1765 C CA . ALA A 1 221 ? 0.677 -8.263 -15.148 1.00 96.88 221 ALA A CA 1
ATOM 1766 C C . ALA A 1 221 ? 0.006 -9.181 -14.123 1.00 96.88 221 ALA A C 1
ATOM 1768 O O . ALA A 1 221 ? 0.671 -9.994 -13.476 1.00 96.88 221 ALA A O 1
ATOM 1769 N N . GLY A 1 222 ? -1.314 -9.067 -13.981 1.00 95.75 222 GLY A N 1
ATOM 1770 C CA . GLY A 1 222 ? -2.073 -9.924 -13.077 1.00 95.75 222 GLY A CA 1
ATOM 1771 C C . GLY A 1 222 ? -3.521 -10.136 -13.497 1.00 95.75 222 GLY A C 1
ATOM 1772 O O . GLY A 1 222 ? -4.212 -9.201 -13.905 1.00 95.75 222 GLY A O 1
ATOM 1773 N N . GLU A 1 223 ? -3.990 -11.372 -13.324 1.00 94.50 223 GLU A N 1
ATOM 1774 C CA . GLU A 1 223 ? -5.391 -11.752 -13.498 1.00 94.50 223 GLU A CA 1
ATOM 1775 C C . GLU A 1 223 ? -6.021 -12.199 -12.192 1.00 94.50 223 GLU A C 1
ATOM 1777 O O . GLU A 1 223 ? -5.452 -13.008 -11.456 1.00 94.50 223 GLU A O 1
ATOM 1782 N N . TRP A 1 224 ? -7.253 -11.761 -11.941 1.00 94.62 224 TRP A N 1
ATOM 1783 C CA . TRP A 1 224 ? -8.034 -12.282 -10.825 1.00 94.62 224 TRP A CA 1
ATOM 1784 C C . TRP A 1 224 ? -9.267 -13.060 -11.291 1.00 94.62 224 TRP A C 1
ATOM 1786 O O . TRP A 1 224 ? -9.948 -12.715 -12.258 1.00 94.62 224 TRP A O 1
ATOM 1796 N N . THR A 1 225 ? -9.582 -14.103 -10.525 1.00 93.31 225 THR A N 1
ATOM 1797 C CA . THR A 1 225 ? -10.864 -14.831 -10.559 1.00 93.31 225 THR A CA 1
ATOM 1798 C C . THR A 1 225 ? -11.689 -14.574 -9.313 1.00 93.31 225 THR A C 1
ATOM 1800 O O . THR A 1 225 ? -12.913 -14.648 -9.355 1.00 93.31 225 THR A O 1
ATOM 1803 N N . THR A 1 226 ? -11.020 -14.296 -8.192 1.00 94.31 226 THR A N 1
ATOM 1804 C CA . THR A 1 226 ? -11.663 -14.092 -6.896 1.00 94.31 226 THR A CA 1
ATOM 1805 C C . THR A 1 226 ? -11.535 -12.634 -6.459 1.00 94.31 226 THR A C 1
ATOM 1807 O O . THR A 1 226 ? -10.534 -11.988 -6.784 1.00 94.31 226 THR A O 1
ATOM 1810 N N . PRO A 1 227 ? -12.501 -12.113 -5.681 1.00 95.12 227 PRO A N 1
ATOM 1811 C CA . PRO A 1 227 ? -12.383 -10.807 -5.033 1.00 95.12 227 PRO A CA 1
ATOM 1812 C C . PRO A 1 227 ? -11.075 -10.636 -4.254 1.00 95.12 227 PRO A C 1
ATOM 1814 O O . PRO A 1 227 ? -10.432 -9.598 -4.338 1.00 95.12 227 PRO A O 1
ATOM 1817 N N . LEU A 1 228 ? -10.633 -11.683 -3.551 1.00 96.19 228 LEU A N 1
ATOM 1818 C CA . LEU A 1 228 ? -9.414 -11.631 -2.750 1.00 96.19 228 LEU A CA 1
ATOM 1819 C C . LEU A 1 228 ? -8.150 -11.487 -3.613 1.00 96.19 228 LEU A C 1
ATOM 1821 O O . LEU A 1 228 ? -7.281 -10.690 -3.280 1.00 96.19 228 LEU A O 1
ATOM 1825 N N . GLU A 1 229 ? -8.043 -12.214 -4.731 1.00 97.00 229 GLU A N 1
ATOM 1826 C CA . GLU A 1 229 ? -6.936 -12.038 -5.691 1.00 97.00 229 GLU A CA 1
ATOM 1827 C C . GLU A 1 229 ? -6.875 -10.604 -6.225 1.00 97.00 229 GLU A C 1
ATOM 1829 O O . GLU A 1 229 ? -5.787 -10.042 -6.324 1.00 97.00 229 GLU A O 1
ATOM 1834 N N . ARG A 1 230 ? -8.034 -9.988 -6.497 1.00 96.38 230 ARG A N 1
ATOM 1835 C CA . ARG A 1 230 ? -8.104 -8.575 -6.884 1.00 96.38 230 ARG A CA 1
ATOM 183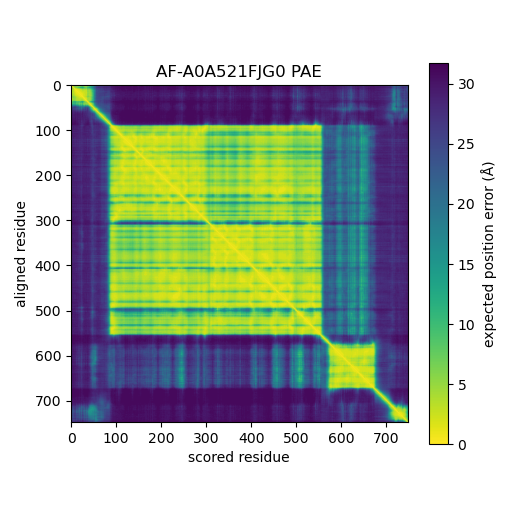6 C C . ARG A 1 230 ? -7.516 -7.670 -5.800 1.00 96.38 230 ARG A C 1
ATOM 1838 O O . ARG A 1 230 ? -6.737 -6.786 -6.131 1.00 96.38 230 ARG A O 1
ATOM 1845 N N . CYS A 1 231 ? -7.817 -7.919 -4.521 1.00 97.81 231 CYS A N 1
ATOM 1846 C CA . CYS A 1 231 ? -7.247 -7.141 -3.415 1.00 97.81 231 CYS A CA 1
ATOM 1847 C C . CYS A 1 231 ? -5.717 -7.219 -3.365 1.00 97.81 231 CYS A C 1
ATOM 1849 O O . CYS A 1 231 ? -5.058 -6.203 -3.156 1.00 97.81 231 CYS A O 1
ATOM 1851 N N . TYR A 1 232 ? -5.150 -8.410 -3.576 1.00 98.19 232 TYR A N 1
ATOM 1852 C CA . TYR A 1 232 ? -3.699 -8.589 -3.654 1.00 98.19 232 TYR A CA 1
ATOM 1853 C C . TYR A 1 232 ? -3.099 -7.814 -4.834 1.00 98.19 232 TYR A C 1
ATOM 1855 O O . TYR A 1 232 ? -2.157 -7.052 -4.639 1.00 98.19 232 TYR A O 1
ATOM 1863 N N . LEU A 1 233 ? -3.672 -7.942 -6.031 1.00 97.62 233 LEU A N 1
ATOM 1864 C CA . LEU A 1 233 ? -3.176 -7.256 -7.226 1.00 97.62 233 LEU A CA 1
ATOM 1865 C C . LEU A 1 233 ? -3.275 -5.727 -7.127 1.00 97.62 233 LEU A C 1
ATOM 1867 O O . LEU A 1 233 ? -2.308 -5.030 -7.422 1.00 97.62 233 LEU A O 1
ATOM 1871 N N . GLU A 1 234 ? -4.407 -5.192 -6.665 1.00 97.38 234 GLU A N 1
ATOM 1872 C CA . GLU A 1 234 ? -4.564 -3.745 -6.461 1.00 97.38 234 GLU A CA 1
ATOM 1873 C C . GLU A 1 234 ? -3.622 -3.215 -5.371 1.00 97.38 234 GLU A C 1
ATOM 1875 O O . GLU A 1 234 ? -3.178 -2.067 -5.440 1.00 97.38 234 GLU A O 1
ATOM 1880 N N . SER A 1 235 ? -3.256 -4.041 -4.384 1.00 97.94 235 SER A N 1
ATOM 1881 C CA . SER A 1 235 ? -2.303 -3.631 -3.352 1.00 97.94 235 SER A CA 1
ATOM 1882 C C . SER A 1 235 ? -0.905 -3.334 -3.904 1.00 97.94 235 SER A C 1
ATOM 1884 O O . SER A 1 235 ? -0.221 -2.465 -3.363 1.00 97.94 235 SER A O 1
ATOM 1886 N N . TRP A 1 236 ? -0.497 -3.976 -5.009 1.00 96.88 236 TRP A N 1
ATOM 1887 C CA . TRP A 1 236 ? 0.812 -3.760 -5.645 1.00 96.88 236 TRP A CA 1
ATOM 1888 C C . TRP A 1 236 ? 0.983 -2.343 -6.194 1.00 96.88 236 TRP A C 1
ATOM 1890 O O . TRP A 1 236 ? 2.110 -1.866 -6.294 1.00 96.88 236 TRP A O 1
ATOM 1900 N N . ILE A 1 237 ? -0.115 -1.621 -6.441 1.00 96.06 237 ILE A N 1
ATOM 1901 C CA . ILE A 1 237 ? -0.092 -0.191 -6.788 1.00 96.06 237 ILE A CA 1
ATOM 1902 C C . ILE A 1 237 ? 0.630 0.621 -5.697 1.00 96.06 237 ILE A C 1
ATOM 1904 O O . ILE A 1 237 ? 1.278 1.620 -5.994 1.00 96.06 237 ILE A O 1
ATOM 1908 N N . GLY A 1 238 ? 0.614 0.163 -4.438 1.00 94.31 238 GLY A N 1
ATOM 1909 C CA . GLY A 1 238 ? 1.392 0.778 -3.362 1.00 94.31 238 GLY A CA 1
ATOM 1910 C C . GLY A 1 238 ? 2.899 0.855 -3.659 1.00 94.31 238 GLY A C 1
ATOM 1911 O O . GLY A 1 238 ? 3.537 1.832 -3.267 1.00 94.31 238 GLY A O 1
ATOM 1912 N N . TRP A 1 239 ? 3.471 -0.109 -4.397 1.00 92.44 239 TRP A N 1
ATOM 1913 C CA . TRP A 1 239 ? 4.869 -0.037 -4.841 1.00 92.44 239 TRP A CA 1
ATOM 1914 C C . TRP A 1 239 ? 5.088 1.031 -5.905 1.00 92.44 239 TRP A C 1
ATOM 1916 O O . TRP A 1 239 ? 6.027 1.806 -5.757 1.00 92.44 239 TRP A O 1
ATOM 1926 N N . GLU A 1 240 ? 4.233 1.110 -6.931 1.00 92.06 240 GLU A N 1
ATOM 1927 C CA . GLU A 1 240 ? 4.298 2.181 -7.942 1.00 92.06 240 GLU A CA 1
ATOM 1928 C C . GLU A 1 240 ? 4.340 3.550 -7.257 1.00 92.06 240 GLU A C 1
ATOM 1930 O O . GLU A 1 240 ? 5.265 4.332 -7.482 1.00 92.06 240 GLU A O 1
ATOM 1935 N N . ARG A 1 241 ? 3.378 3.806 -6.361 1.00 88.75 241 ARG A N 1
ATOM 1936 C CA . ARG A 1 241 ? 3.243 5.105 -5.687 1.00 88.75 241 ARG A CA 1
ATOM 1937 C C . ARG A 1 241 ? 4.438 5.436 -4.806 1.00 88.75 241 ARG A C 1
ATOM 1939 O O . ARG A 1 241 ? 4.815 6.594 -4.679 1.00 88.75 241 ARG A O 1
ATOM 1946 N N . SER A 1 242 ? 5.062 4.420 -4.225 1.00 86.62 242 SER A N 1
ATOM 1947 C CA . SER A 1 242 ? 6.212 4.607 -3.342 1.00 86.62 242 SER A CA 1
ATOM 1948 C C . SER A 1 242 ? 7.529 4.752 -4.106 1.00 86.62 242 SER A C 1
ATOM 1950 O O . SER A 1 242 ? 8.431 5.437 -3.628 1.00 86.62 242 SER A O 1
ATOM 1952 N N . LEU A 1 243 ? 7.660 4.117 -5.275 1.00 81.75 243 LEU A N 1
ATOM 1953 C CA . LEU A 1 243 ? 8.910 4.084 -6.036 1.00 81.75 243 LEU A CA 1
ATOM 1954 C C . LEU A 1 243 ? 9.092 5.280 -6.957 1.00 81.75 243 LEU A C 1
ATOM 1956 O O . LEU A 1 243 ? 10.235 5.700 -7.117 1.00 81.75 243 LEU A O 1
ATOM 1960 N N . GLY A 1 244 ? 8.014 5.866 -7.486 1.00 69.00 244 GLY A N 1
ATOM 1961 C CA . GLY A 1 244 ? 8.113 7.048 -8.352 1.00 69.00 244 GLY A CA 1
ATOM 1962 C C . GLY A 1 244 ? 8.866 8.221 -7.706 1.00 69.00 244 GLY A C 1
ATOM 1963 O O . GLY A 1 244 ? 9.533 8.983 -8.395 1.00 69.00 244 GLY A O 1
ATOM 1964 N N . LEU A 1 245 ? 8.837 8.319 -6.371 1.00 61.59 245 LEU A N 1
ATOM 1965 C CA . LEU A 1 245 ? 9.551 9.352 -5.613 1.00 61.59 245 LEU A CA 1
ATOM 1966 C C . LEU A 1 245 ? 11.055 9.076 -5.448 1.00 61.59 245 LEU A C 1
ATOM 1968 O O . LEU A 1 245 ? 11.832 10.016 -5.308 1.00 61.59 245 LEU A O 1
ATOM 1972 N N . ILE A 1 246 ? 11.475 7.805 -5.436 1.00 66.12 246 ILE A N 1
ATOM 1973 C CA . ILE A 1 246 ? 12.876 7.410 -5.179 1.00 66.12 246 ILE A CA 1
ATOM 1974 C C . ILE A 1 246 ? 13.623 7.051 -6.465 1.00 66.12 246 ILE A C 1
ATOM 1976 O O . ILE A 1 246 ? 14.835 7.247 -6.552 1.00 66.12 246 ILE A O 1
ATOM 1980 N N . LEU A 1 247 ? 12.914 6.519 -7.457 1.00 73.00 247 LEU A N 1
ATOM 1981 C CA . LEU A 1 247 ? 13.450 6.105 -8.749 1.00 73.00 247 LEU A CA 1
ATOM 1982 C C . LEU A 1 247 ? 12.671 6.789 -9.887 1.00 73.00 247 LEU A C 1
ATOM 1984 O O . LEU A 1 247 ? 12.037 6.092 -10.677 1.00 73.00 247 LEU A O 1
ATOM 1988 N N . PRO A 1 248 ? 12.705 8.133 -9.997 1.00 66.25 248 PRO A N 1
ATOM 1989 C CA . PRO A 1 248 ? 11.911 8.871 -10.988 1.00 66.25 248 PRO A CA 1
ATOM 1990 C C . PRO A 1 248 ? 12.230 8.475 -12.438 1.00 66.25 248 PRO A C 1
ATOM 1992 O O . PRO A 1 248 ? 11.365 8.529 -13.302 1.00 66.25 248 PRO A O 1
ATOM 1995 N N . GLN A 1 249 ? 13.455 8.013 -12.701 1.00 73.25 249 GLN A N 1
ATOM 1996 C CA . GLN A 1 249 ? 13.890 7.541 -14.016 1.00 73.25 249 GLN A CA 1
ATOM 1997 C C . GLN A 1 249 ? 13.359 6.150 -14.402 1.00 73.25 249 GLN A C 1
ATOM 1999 O O . GLN A 1 249 ? 13.500 5.743 -15.554 1.00 73.25 249 GLN A O 1
ATOM 2004 N N . MET A 1 250 ? 12.807 5.393 -13.448 1.00 84.50 250 MET A N 1
ATOM 2005 C CA . MET A 1 250 ? 12.253 4.062 -13.683 1.00 84.50 250 MET A CA 1
ATOM 2006 C C . MET A 1 250 ? 10.732 4.163 -13.674 1.00 84.50 250 MET A C 1
ATOM 2008 O O . MET A 1 250 ? 10.115 4.281 -12.618 1.00 84.50 250 MET A O 1
ATOM 2012 N N . GLY A 1 251 ? 10.113 4.079 -14.850 1.00 87.62 251 GLY A N 1
ATOM 2013 C CA . GLY A 1 251 ? 8.657 4.026 -14.935 1.00 87.62 251 GLY A CA 1
ATOM 2014 C C . GLY A 1 251 ? 8.145 2.683 -14.412 1.00 87.62 251 GLY A C 1
ATOM 2015 O O . GLY A 1 251 ? 8.616 1.637 -14.853 1.00 87.62 251 GLY A O 1
ATOM 2016 N N . VAL A 1 252 ? 7.190 2.696 -13.484 1.00 92.25 252 VAL A N 1
ATOM 2017 C CA . VAL A 1 252 ? 6.668 1.491 -12.826 1.00 92.25 252 VAL A CA 1
ATOM 2018 C C . VAL A 1 252 ? 5.147 1.481 -12.922 1.00 92.25 252 VAL A C 1
ATOM 2020 O O . VAL A 1 252 ? 4.523 2.467 -12.547 1.00 92.25 252 VAL A O 1
ATOM 2023 N N . ALA A 1 253 ? 4.544 0.394 -13.405 1.00 95.31 253 ALA A N 1
ATOM 2024 C CA . ALA A 1 253 ? 3.085 0.282 -13.479 1.00 95.31 253 ALA A CA 1
ATOM 2025 C C . ALA A 1 253 ? 2.581 -1.168 -13.503 1.00 95.31 253 ALA A C 1
ATOM 2027 O O . ALA A 1 253 ? 3.284 -2.100 -13.896 1.00 95.31 253 ALA A O 1
ATOM 2028 N N . GLY A 1 254 ? 1.324 -1.348 -13.107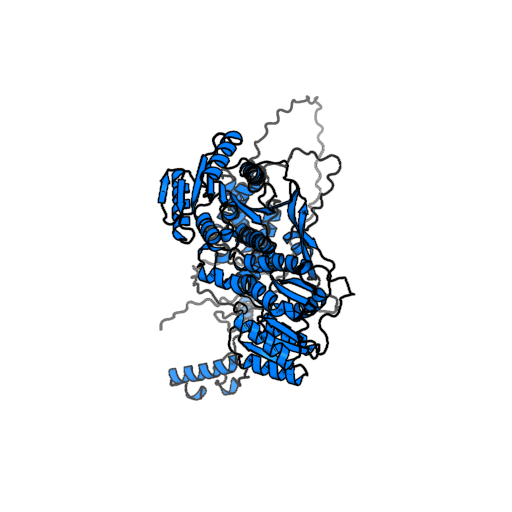 1.00 96.31 254 GLY A N 1
ATOM 2029 C CA . GLY A 1 254 ? 0.614 -2.618 -13.154 1.00 96.31 254 GLY A CA 1
ATOM 2030 C C . GLY A 1 254 ? -0.460 -2.669 -14.226 1.00 96.31 254 GLY A C 1
ATOM 2031 O O . GLY A 1 254 ? -1.205 -1.714 -14.406 1.00 96.31 254 GLY A O 1
ATOM 2032 N N . ILE A 1 255 ? -0.604 -3.815 -14.884 1.00 97.38 255 ILE A N 1
ATOM 2033 C CA . ILE A 1 255 ? -1.721 -4.101 -15.785 1.00 97.38 255 ILE A CA 1
ATOM 2034 C C . ILE A 1 255 ? -2.552 -5.221 -15.174 1.00 97.38 255 ILE A C 1
ATOM 2036 O O . ILE A 1 255 ? -2.121 -6.374 -15.094 1.00 97.38 255 ILE A O 1
ATOM 2040 N N . LEU A 1 256 ? -3.749 -4.874 -14.718 1.00 96.94 256 LEU A N 1
ATOM 2041 C CA . LEU A 1 256 ? -4.651 -5.795 -14.042 1.00 96.94 256 LEU A CA 1
ATOM 2042 C C . LEU A 1 256 ? -5.843 -6.095 -14.951 1.00 96.94 256 LEU A C 1
ATOM 2044 O O . LEU A 1 256 ? -6.401 -5.180 -15.552 1.00 96.94 256 LEU A O 1
ATOM 2048 N N . ARG A 1 257 ? -6.295 -7.350 -15.024 1.00 94.50 257 ARG A N 1
ATOM 2049 C CA . ARG A 1 257 ? -7.583 -7.669 -15.664 1.00 94.50 257 ARG A CA 1
ATOM 2050 C C . ARG A 1 257 ? -8.351 -8.763 -14.941 1.00 94.50 257 ARG A C 1
ATOM 2052 O O . ARG A 1 257 ? -7.777 -9.639 -14.293 1.00 94.50 257 ARG A O 1
ATOM 2059 N N . LYS A 1 258 ? -9.669 -8.756 -15.107 1.00 91.25 258 LYS A N 1
ATOM 2060 C CA . LYS A 1 258 ? -10.491 -9.908 -14.733 1.00 91.25 258 LYS A CA 1
ATOM 2061 C C . LYS A 1 258 ? -10.262 -11.022 -15.752 1.00 91.25 258 LYS A C 1
ATOM 2063 O O . LYS A 1 258 ? -10.250 -10.740 -16.948 1.00 91.25 258 LYS A O 1
ATOM 2068 N N . VAL A 1 259 ? -10.113 -12.265 -15.291 1.00 88.94 259 VAL A N 1
ATOM 2069 C CA . VAL A 1 259 ? -9.958 -13.405 -16.208 1.00 88.94 259 VAL A CA 1
ATOM 2070 C C . VAL A 1 259 ? -11.131 -13.478 -17.194 1.00 88.94 259 VAL A C 1
ATOM 2072 O O . VAL A 1 259 ? -12.286 -13.226 -16.822 1.00 88.94 259 VAL A O 1
ATOM 2075 N N . THR A 1 260 ? -10.839 -13.837 -18.439 1.00 85.00 260 THR A N 1
ATOM 2076 C CA . THR A 1 260 ? -11.843 -14.080 -19.478 1.00 85.00 260 THR A CA 1
ATOM 2077 C C . THR A 1 260 ? -12.269 -15.558 -19.481 1.00 85.00 260 THR A C 1
ATOM 2079 O O . THR A 1 260 ? -11.499 -16.426 -19.057 1.00 85.00 260 THR A O 1
ATOM 2082 N N . PRO A 1 261 ? -13.494 -15.891 -19.928 1.00 80.75 261 PRO A N 1
ATOM 2083 C CA . PRO A 1 261 ? -13.932 -17.284 -20.070 1.00 80.75 261 PRO A CA 1
ATOM 2084 C C . PRO A 1 261 ? -13.035 -18.135 -20.981 1.00 80.75 261 PRO A C 1
ATOM 2086 O O . PRO A 1 261 ? -12.950 -19.348 -20.797 1.00 80.75 261 PRO A O 1
ATOM 2089 N N . GLU A 1 262 ? -12.380 -17.505 -21.956 1.00 80.88 262 GLU A N 1
ATOM 2090 C CA . GLU A 1 262 ? -11.511 -18.133 -22.953 1.00 80.88 262 GLU A CA 1
ATOM 2091 C C . GLU A 1 262 ? -10.144 -18.554 -22.382 1.00 80.88 262 GLU A C 1
ATOM 2093 O O . GLU A 1 262 ? -9.435 -19.342 -23.008 1.00 80.88 262 GLU A O 1
ATOM 2098 N N . GLY A 1 263 ? -9.803 -18.099 -21.171 1.00 81.62 263 GLY A N 1
ATOM 2099 C CA . GLY A 1 263 ? -8.537 -18.392 -20.504 1.00 81.62 263 GLY A CA 1
ATOM 2100 C C . GLY A 1 263 ? -7.408 -17.436 -20.894 1.00 81.62 263 GLY A C 1
ATOM 2101 O O . GLY A 1 263 ? -7.630 -16.361 -21.451 1.00 81.62 263 GLY A O 1
ATOM 2102 N N . LEU A 1 264 ? -6.175 -17.812 -20.550 1.00 86.38 264 LEU A N 1
ATOM 2103 C CA . LEU A 1 264 ? -4.997 -16.986 -20.798 1.00 86.38 264 LEU A CA 1
ATOM 2104 C C . LEU A 1 264 ? -4.651 -16.959 -22.295 1.00 86.38 264 LEU A C 1
ATOM 2106 O O . LEU A 1 264 ? -4.290 -17.984 -22.872 1.00 86.38 264 LEU A O 1
ATOM 2110 N N . ASP A 1 265 ? -4.698 -15.770 -22.895 1.00 89.81 265 ASP A N 1
ATOM 2111 C CA . ASP A 1 265 ? -4.192 -15.499 -24.242 1.00 89.81 265 ASP A CA 1
ATOM 2112 C C . ASP A 1 265 ? -2.955 -14.596 -24.149 1.00 89.81 265 ASP A C 1
ATOM 2114 O O . ASP A 1 265 ? -3.037 -13.408 -23.826 1.00 89.81 265 ASP A O 1
ATOM 2118 N N . MET A 1 266 ? -1.785 -15.176 -24.421 1.00 90.31 266 MET A N 1
ATOM 2119 C CA . MET A 1 266 ? -0.507 -14.467 -24.351 1.00 90.31 266 MET A CA 1
ATOM 2120 C C . MET A 1 266 ? -0.323 -13.418 -25.449 1.00 90.31 266 MET A C 1
ATOM 2122 O O . MET A 1 266 ? 0.461 -12.490 -25.260 1.00 90.31 266 MET A O 1
ATOM 2126 N N . VAL A 1 267 ? -1.008 -13.550 -26.588 1.00 89.19 267 VAL A N 1
ATOM 2127 C CA . VAL A 1 267 ? -0.928 -12.568 -27.678 1.00 89.19 267 VAL A CA 1
ATOM 2128 C C . VAL A 1 267 ? -1.724 -11.325 -27.301 1.00 89.19 267 VAL A C 1
ATOM 2130 O O . VAL A 1 267 ? -1.214 -10.215 -27.419 1.00 89.19 267 VAL A O 1
ATOM 2133 N N . GLU A 1 268 ? -2.926 -11.504 -26.753 1.00 91.00 268 GLU A N 1
ATOM 2134 C CA . GLU A 1 268 ? -3.727 -10.385 -26.244 1.00 91.00 268 GLU A CA 1
ATOM 2135 C C . GLU A 1 268 ? -3.003 -9.649 -25.103 1.00 91.00 268 GLU A C 1
ATOM 2137 O O . GLU A 1 268 ? -2.952 -8.417 -25.069 1.00 91.00 268 GLU A O 1
ATOM 2142 N N . TRP A 1 269 ? -2.390 -10.400 -24.180 1.00 92.62 269 TRP A N 1
ATOM 2143 C CA . TRP A 1 269 ? -1.560 -9.817 -23.126 1.00 92.62 269 TRP A CA 1
ATOM 2144 C C . TRP A 1 269 ? -0.373 -9.044 -23.681 1.00 92.62 269 TRP A C 1
ATOM 2146 O O . TRP A 1 269 ? -0.096 -7.947 -23.197 1.00 92.62 269 TRP A O 1
ATOM 2156 N N . LEU A 1 270 ? 0.316 -9.590 -24.686 1.00 92.00 270 LEU A N 1
ATOM 2157 C CA . LEU A 1 270 ? 1.413 -8.891 -25.340 1.00 92.00 270 LEU A CA 1
ATOM 2158 C C . LEU A 1 270 ? 0.950 -7.556 -25.915 1.00 92.00 270 LEU A C 1
ATOM 2160 O O . LEU A 1 270 ? 1.645 -6.562 -25.728 1.00 92.00 270 LEU A O 1
ATOM 2164 N N . ASP A 1 271 ? -0.186 -7.530 -26.608 1.00 91.19 271 ASP A N 1
ATOM 2165 C CA . ASP A 1 271 ? -0.689 -6.310 -27.233 1.00 91.19 271 ASP A CA 1
ATOM 2166 C C . ASP A 1 271 ? -0.923 -5.217 -26.184 1.00 91.19 271 ASP A C 1
ATOM 2168 O O . ASP A 1 271 ? -0.415 -4.105 -26.332 1.00 91.19 271 ASP A O 1
ATOM 2172 N N . ARG A 1 272 ? -1.572 -5.561 -25.064 1.00 93.56 272 ARG A N 1
ATOM 2173 C CA . ARG A 1 272 ? -1.781 -4.630 -23.943 1.00 93.56 272 ARG A CA 1
ATOM 2174 C C . ARG A 1 272 ? -0.463 -4.191 -23.303 1.00 93.56 272 ARG A C 1
ATOM 2176 O O . ARG A 1 272 ? -0.265 -3.003 -23.067 1.00 93.56 272 ARG A O 1
ATOM 2183 N N . LEU A 1 273 ? 0.449 -5.129 -23.043 1.00 94.88 273 LEU A N 1
ATOM 2184 C CA . LEU A 1 273 ? 1.767 -4.843 -22.465 1.00 94.88 273 LEU A CA 1
ATOM 2185 C C . LEU A 1 273 ? 2.580 -3.906 -23.361 1.00 94.88 273 LEU A C 1
ATOM 2187 O O . LEU A 1 273 ? 3.193 -2.970 -22.860 1.00 94.88 273 LEU A O 1
ATOM 2191 N N . ALA A 1 274 ? 2.572 -4.139 -24.673 1.00 93.56 274 ALA A N 1
ATOM 2192 C CA . ALA A 1 274 ? 3.277 -3.326 -25.653 1.00 93.5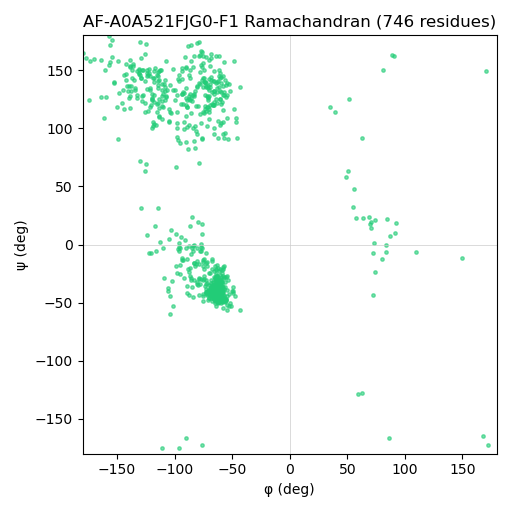6 274 ALA A CA 1
ATOM 2193 C C . ALA A 1 274 ? 2.682 -1.916 -25.762 1.00 93.56 274 ALA A C 1
ATOM 2195 O O . ALA A 1 274 ? 3.432 -0.942 -25.836 1.00 93.56 274 ALA A O 1
ATOM 2196 N N . ASP A 1 275 ? 1.353 -1.804 -25.749 1.00 93.81 275 ASP A N 1
ATOM 2197 C CA . ASP A 1 275 ? 0.661 -0.521 -25.840 1.00 93.81 275 ASP A CA 1
ATOM 2198 C C . ASP A 1 275 ? 0.862 0.342 -24.589 1.00 93.81 275 ASP A C 1
ATOM 2200 O O . ASP A 1 275 ? 1.184 1.525 -24.715 1.00 93.81 275 ASP A O 1
ATOM 2204 N N . GLU A 1 276 ? 0.780 -0.239 -23.387 1.00 95.75 276 GLU A N 1
ATOM 2205 C CA . GLU A 1 276 ? 1.125 0.481 -22.151 1.00 95.75 276 GLU A CA 1
ATOM 2206 C C . GLU A 1 276 ? 2.625 0.802 -22.091 1.00 95.75 276 GLU A C 1
ATOM 2208 O O . GLU A 1 276 ? 3.003 1.921 -21.742 1.00 95.75 276 GLU A O 1
ATOM 2213 N N . LEU A 1 277 ? 3.502 -0.128 -22.497 1.00 95.19 277 LEU A N 1
ATOM 2214 C CA . LEU A 1 277 ? 4.947 0.121 -22.549 1.00 95.19 277 LEU A CA 1
ATOM 2215 C C . LEU A 1 277 ? 5.298 1.270 -23.503 1.00 95.19 277 LEU A C 1
ATOM 2217 O O . LEU A 1 277 ? 6.320 1.920 -23.294 1.00 95.19 277 LEU A O 1
ATOM 2221 N N . ALA A 1 278 ? 4.476 1.545 -24.514 1.00 93.94 278 ALA A N 1
ATOM 2222 C CA . ALA A 1 278 ? 4.651 2.664 -25.433 1.00 93.94 278 ALA A CA 1
ATOM 2223 C C . ALA A 1 278 ? 3.956 3.962 -24.974 1.00 93.94 278 ALA A C 1
ATOM 2225 O O . ALA A 1 278 ? 4.105 4.985 -25.638 1.00 93.94 278 ALA A O 1
ATOM 2226 N N . SER A 1 279 ? 3.218 3.973 -23.860 1.00 93.62 279 SER A N 1
ATOM 2227 C CA . SER A 1 279 ? 2.573 5.188 -23.337 1.00 93.62 279 SER A CA 1
ATOM 2228 C C . SER A 1 279 ? 3.614 6.224 -22.870 1.00 93.62 279 SER A C 1
ATOM 2230 O O . SER A 1 279 ? 4.611 5.837 -22.260 1.00 93.62 279 SER A O 1
ATOM 2232 N N . PRO A 1 280 ? 3.441 7.539 -23.097 1.00 87.44 280 PRO A N 1
ATOM 2233 C CA . PRO A 1 280 ? 4.365 8.558 -22.590 1.00 87.44 280 PRO A CA 1
ATOM 2234 C C . PRO A 1 280 ? 4.473 8.536 -21.062 1.00 87.44 280 PRO A C 1
ATOM 2236 O O . PRO A 1 280 ? 5.583 8.545 -20.536 1.00 87.44 280 PRO A O 1
ATOM 2239 N N . ALA A 1 281 ? 3.345 8.380 -20.366 1.00 84.50 281 ALA A N 1
ATOM 2240 C CA . ALA A 1 281 ? 3.285 8.202 -18.920 1.00 84.50 281 ALA A CA 1
ATOM 2241 C C . ALA A 1 281 ? 2.846 6.772 -18.577 1.00 84.50 281 ALA A C 1
ATOM 2243 O O . ALA A 1 281 ? 1.842 6.282 -19.104 1.00 84.50 281 ALA A O 1
ATOM 2244 N N . LEU A 1 282 ? 3.602 6.108 -17.700 1.00 88.38 282 LEU A N 1
ATOM 2245 C CA . LEU A 1 282 ? 3.208 4.824 -17.126 1.00 88.38 282 LEU A CA 1
ATOM 2246 C C . LEU A 1 282 ? 2.337 5.052 -15.893 1.00 88.38 282 LEU A C 1
ATOM 2248 O O . LEU A 1 282 ? 2.713 5.794 -14.992 1.00 88.38 282 LEU A O 1
ATOM 2252 N N . GLU A 1 283 ? 1.194 4.376 -15.854 1.00 90.88 283 GLU A N 1
ATOM 2253 C CA . GLU A 1 283 ? 0.262 4.378 -14.728 1.00 90.88 283 GLU A CA 1
ATOM 2254 C C . GLU A 1 283 ? -0.311 2.967 -14.566 1.00 90.88 283 GLU A C 1
ATOM 2256 O O . GLU A 1 283 ? -0.511 2.276 -15.569 1.00 90.88 283 GLU A O 1
ATOM 2261 N N . SER A 1 284 ? -0.613 2.529 -13.337 1.00 95.62 284 SER A N 1
ATOM 2262 C CA . SER A 1 284 ? -1.372 1.285 -13.165 1.00 95.62 284 SER A CA 1
ATOM 2263 C C . SER A 1 284 ? -2.767 1.385 -13.772 1.00 95.62 284 SER A C 1
ATOM 2265 O O . SER A 1 284 ? -3.509 2.346 -13.546 1.00 95.62 284 SER A O 1
ATOM 2267 N N . VAL A 1 285 ? -3.141 0.334 -14.494 1.00 97.25 285 VAL A N 1
ATOM 2268 C CA . VAL A 1 285 ? -4.385 0.230 -15.248 1.00 97.25 285 VAL A CA 1
ATOM 2269 C C . VAL A 1 285 ? -5.142 -1.035 -14.898 1.00 97.25 285 VAL A C 1
ATOM 2271 O O . VAL A 1 285 ? -4.572 -2.083 -14.584 1.00 97.25 285 VAL A O 1
ATOM 2274 N N . LEU A 1 286 ? -6.457 -0.932 -15.021 1.00 96.56 286 LEU A N 1
ATOM 2275 C CA . LEU A 1 286 ? -7.374 -2.048 -14.916 1.00 96.56 286 LEU A CA 1
ATOM 2276 C C . LEU A 1 286 ? -8.140 -2.189 -16.230 1.00 96.56 286 LEU A C 1
ATOM 2278 O O . LEU A 1 286 ? -8.704 -1.221 -16.734 1.00 96.56 286 LEU A O 1
ATOM 2282 N N . TYR A 1 287 ? -8.174 -3.398 -16.778 1.00 94.38 287 TYR A N 1
ATOM 2283 C CA . TYR A 1 287 ? -8.922 -3.725 -17.983 1.00 94.38 287 TYR A CA 1
ATOM 2284 C C . TYR A 1 287 ? -10.158 -4.567 -17.658 1.00 94.38 287 TYR A C 1
ATOM 2286 O O . TYR A 1 287 ? -10.068 -5.623 -17.024 1.00 94.38 287 TYR A O 1
ATOM 2294 N N . GLU A 1 288 ? -11.314 -4.116 -18.148 1.00 90.38 288 GLU A N 1
ATOM 2295 C CA . GLU A 1 288 ? -12.553 -4.900 -18.193 1.00 90.38 288 GLU A CA 1
ATOM 2296 C C . GLU A 1 288 ? -13.000 -5.038 -19.654 1.00 90.38 288 GLU A C 1
ATOM 2298 O O . GLU A 1 288 ? -13.557 -4.112 -20.251 1.00 90.38 288 GLU A O 1
ATOM 2303 N N . GLY A 1 289 ? -12.708 -6.196 -20.256 1.00 86.69 289 GLY A N 1
ATOM 2304 C CA . GLY A 1 289 ? -12.786 -6.358 -21.709 1.00 86.69 289 GLY A CA 1
ATOM 2305 C C . GLY A 1 289 ? -11.842 -5.373 -22.409 1.00 86.69 289 GLY A C 1
ATOM 2306 O O . GLY A 1 289 ? -10.676 -5.250 -22.040 1.00 86.69 289 GLY A O 1
ATOM 2307 N N . ASP A 1 290 ? -12.355 -4.618 -23.379 1.00 87.56 290 ASP A N 1
ATOM 2308 C CA . ASP A 1 290 ? -11.569 -3.615 -24.117 1.00 87.56 290 ASP A CA 1
ATOM 2309 C C . ASP A 1 290 ? -11.497 -2.249 -23.426 1.00 87.56 290 ASP A C 1
ATOM 2311 O O . ASP A 1 290 ? -10.833 -1.332 -23.910 1.00 87.56 290 ASP A O 1
ATOM 2315 N N . ARG A 1 291 ? -12.184 -2.078 -22.291 1.00 93.81 291 ARG A N 1
ATOM 2316 C CA . ARG A 1 291 ? -12.196 -0.805 -21.568 1.00 93.81 291 ARG A CA 1
ATOM 2317 C C . ARG A 1 291 ? -11.017 -0.729 -20.610 1.00 93.81 291 ARG A C 1
ATOM 2319 O O . ARG A 1 291 ? -10.866 -1.584 -19.741 1.00 93.81 291 ARG A O 1
ATOM 2326 N N . ARG A 1 292 ? -10.227 0.332 -20.765 1.00 95.81 292 ARG A N 1
ATOM 2327 C CA . ARG A 1 292 ? -9.108 0.703 -19.896 1.00 95.81 292 ARG A CA 1
ATOM 2328 C C . ARG A 1 292 ? -9.580 1.667 -18.812 1.00 95.81 292 ARG A C 1
ATOM 2330 O O . ARG A 1 292 ? -10.222 2.672 -19.119 1.00 95.81 292 ARG A O 1
ATOM 2337 N N . TYR A 1 293 ? -9.226 1.374 -17.570 1.00 97.19 293 TYR A N 1
ATOM 2338 C CA . TYR A 1 293 ? -9.506 2.193 -16.400 1.00 97.19 293 TYR A CA 1
ATOM 2339 C C . TYR A 1 293 ? -8.210 2.576 -15.693 1.00 97.19 293 TYR A C 1
ATOM 2341 O O . TYR A 1 293 ? -7.261 1.796 -15.653 1.00 97.19 293 TYR A O 1
ATOM 2349 N N . VAL A 1 294 ? -8.196 3.763 -15.098 1.00 95.69 294 VAL A N 1
ATOM 2350 C CA . VAL A 1 294 ? -7.082 4.315 -14.314 1.00 95.69 294 VAL A CA 1
ATOM 2351 C C . VAL A 1 294 ? -7.605 4.875 -13.000 1.00 95.69 294 VAL A C 1
ATOM 2353 O O . VAL A 1 294 ? -8.739 5.351 -12.933 1.00 95.69 294 VAL A O 1
ATOM 2356 N N . CYS A 1 295 ? -6.788 4.831 -11.952 1.00 93.56 295 CYS A N 1
ATOM 2357 C CA . CYS A 1 295 ? -7.149 5.439 -10.677 1.00 93.56 295 CYS A CA 1
ATOM 2358 C C . CYS A 1 295 ? -7.114 6.967 -10.777 1.00 93.56 295 CYS A C 1
ATOM 2360 O O . CYS A 1 295 ? -6.095 7.551 -11.159 1.00 93.56 295 CYS A O 1
ATOM 2362 N N . ARG A 1 296 ? -8.215 7.617 -10.405 1.00 92.44 296 ARG A N 1
ATOM 2363 C CA . ARG A 1 296 ? -8.327 9.077 -10.341 1.00 92.44 296 ARG A CA 1
ATOM 2364 C C . ARG A 1 296 ? -8.876 9.499 -8.988 1.00 92.44 296 ARG A C 1
ATOM 2366 O O . ARG A 1 296 ? -9.710 8.807 -8.406 1.00 92.44 296 ARG A O 1
ATOM 2373 N N . MET A 1 297 ? -8.360 10.619 -8.494 1.00 93.00 297 MET A N 1
ATOM 2374 C CA . MET A 1 297 ? -8.801 11.244 -7.253 1.00 93.00 297 MET A CA 1
ATOM 2375 C C . MET A 1 297 ? -9.962 12.191 -7.538 1.00 93.00 297 MET A C 1
ATOM 2377 O O . MET A 1 297 ? -9.962 12.848 -8.574 1.00 93.00 297 MET A O 1
ATOM 2381 N N . GLU A 1 298 ? -10.901 12.310 -6.605 1.00 92.12 298 GLU A N 1
ATOM 2382 C CA . GLU A 1 298 ? -11.993 13.283 -6.647 1.00 92.12 298 GLU A CA 1
ATOM 2383 C C . GLU A 1 298 ? -12.290 13.823 -5.237 1.00 92.12 298 GLU A C 1
ATOM 2385 O O . GLU A 1 298 ? -12.245 13.060 -4.267 1.00 92.12 298 GLU A O 1
ATOM 2390 N N . PRO A 1 299 ? -12.602 15.122 -5.071 1.00 92.44 299 PRO A N 1
ATOM 2391 C CA . PRO A 1 299 ? -13.093 15.656 -3.800 1.00 92.44 299 PRO A CA 1
ATOM 2392 C C . PRO A 1 299 ? -14.422 15.013 -3.386 1.00 92.44 299 PRO A C 1
ATOM 2394 O O . PRO A 1 299 ? -15.284 14.759 -4.225 1.00 92.44 299 PRO A O 1
ATOM 2397 N N . THR A 1 300 ? -14.628 14.810 -2.083 1.00 90.25 300 THR A N 1
ATOM 2398 C CA . THR A 1 300 ? -15.896 14.303 -1.535 1.00 90.25 300 THR A CA 1
ATOM 2399 C C . THR A 1 300 ? -16.585 15.351 -0.668 1.00 90.25 300 THR A C 1
ATOM 2401 O O . THR A 1 300 ? -15.947 16.129 0.039 1.00 90.25 300 THR A O 1
ATOM 2404 N N . ASN A 1 301 ? -17.919 15.321 -0.648 1.00 82.38 301 ASN A N 1
ATOM 2405 C CA . ASN A 1 301 ? -18.738 16.221 0.173 1.00 82.38 301 ASN A CA 1
ATOM 2406 C C . ASN A 1 301 ? -18.976 15.692 1.601 1.00 82.38 301 ASN A C 1
ATOM 2408 O O . ASN A 1 301 ? -19.836 16.205 2.317 1.00 82.38 301 ASN A O 1
ATOM 2412 N N . ALA A 1 302 ? -18.191 14.706 2.053 1.00 79.56 302 ALA A N 1
ATOM 2413 C CA . ALA A 1 302 ? -18.373 14.009 3.332 1.00 79.56 302 ALA A CA 1
ATOM 2414 C C . ALA A 1 302 ? -18.342 14.938 4.566 1.00 79.56 302 ALA A C 1
ATOM 2416 O O . ALA A 1 302 ? -18.843 14.591 5.636 1.00 79.56 302 ALA A O 1
ATOM 2417 N N . LEU A 1 303 ? -17.748 16.127 4.428 1.00 76.31 303 LEU A N 1
ATOM 2418 C CA . LEU A 1 303 ? -17.694 17.157 5.470 1.00 76.31 303 LEU A CA 1
ATOM 2419 C C . LEU A 1 303 ? -18.887 18.120 5.457 1.00 76.31 303 LEU A C 1
ATOM 2421 O O . LEU A 1 303 ? -19.137 18.778 6.467 1.00 76.31 303 LEU A O 1
ATOM 2425 N N . GLN A 1 304 ? -19.596 18.228 4.332 1.00 71.12 304 GLN A N 1
ATOM 2426 C CA . GLN A 1 304 ? -20.709 19.162 4.137 1.00 71.12 304 GLN A CA 1
ATOM 2427 C C . GLN A 1 304 ? -22.059 18.525 4.495 1.00 71.12 304 GLN A C 1
ATOM 2429 O O . GLN A 1 304 ? -22.964 19.223 4.965 1.00 71.12 304 GLN A O 1
ATOM 2434 N N . ASP A 1 305 ? -22.176 17.203 4.352 1.00 65.81 305 ASP A N 1
ATOM 2435 C CA . ASP A 1 305 ? -23.388 16.456 4.678 1.00 65.81 305 ASP A CA 1
ATOM 2436 C C . ASP A 1 305 ? -23.605 16.366 6.196 1.00 65.81 305 ASP A C 1
ATOM 2438 O O . ASP A 1 305 ? -22.990 15.577 6.917 1.00 65.81 305 ASP A O 1
ATOM 2442 N N . LYS A 1 306 ? -24.523 17.203 6.699 1.00 58.88 306 LYS A N 1
ATOM 2443 C CA . LYS A 1 306 ? -24.905 17.264 8.124 1.00 58.88 306 LYS A CA 1
ATOM 2444 C C . LYS A 1 306 ? -25.752 16.072 8.580 1.00 58.88 306 LYS A C 1
ATOM 2446 O O . LYS A 1 306 ? -25.906 15.854 9.780 1.00 58.88 306 LYS A O 1
ATOM 2451 N N . THR A 1 307 ? -26.319 15.317 7.646 1.00 55.94 307 THR A N 1
ATOM 2452 C CA . THR A 1 307 ? -27.085 14.096 7.905 1.00 55.94 307 THR A CA 1
ATOM 2453 C C . THR A 1 307 ? -26.144 12.900 7.898 1.00 55.94 307 THR A C 1
ATOM 2455 O O . THR A 1 307 ? -25.948 12.274 6.865 1.00 55.94 307 THR A O 1
ATOM 2458 N N . SER A 1 308 ? -25.558 12.586 9.053 1.00 61.06 308 SER A N 1
ATOM 2459 C CA . SER A 1 308 ? -24.805 11.342 9.251 1.00 61.06 308 SER A CA 1
ATOM 2460 C C . SER A 1 308 ? -25.579 10.436 10.207 1.00 61.06 308 SER A C 1
ATOM 2462 O O . SER A 1 308 ? -26.086 10.898 11.232 1.00 61.06 308 SER A O 1
ATOM 2464 N N . ALA A 1 309 ? -25.726 9.157 9.856 1.00 65.94 309 ALA A N 1
ATOM 2465 C CA . ALA A 1 309 ? -26.315 8.179 10.762 1.00 65.94 309 ALA A CA 1
ATOM 2466 C C . ALA A 1 309 ? -25.393 7.997 11.975 1.00 65.94 309 ALA A C 1
ATOM 2468 O O . ALA A 1 309 ? -24.191 7.770 11.824 1.00 65.94 309 ALA A O 1
ATOM 2469 N N . GLN A 1 310 ? -25.947 8.090 13.183 1.00 80.88 310 GLN A N 1
ATOM 2470 C CA . GLN A 1 310 ? -25.179 7.894 14.407 1.00 80.88 310 GLN A CA 1
ATOM 2471 C C . GLN A 1 310 ? -24.915 6.394 14.618 1.00 80.88 310 GLN A C 1
ATOM 2473 O O . GLN A 1 310 ? -25.733 5.679 15.194 1.00 80.88 310 GLN A O 1
ATOM 2478 N N . MET A 1 311 ? -23.775 5.918 14.110 1.00 88.56 311 MET A N 1
ATOM 2479 C CA . MET A 1 311 ? -23.398 4.497 14.149 1.00 88.56 311 MET A CA 1
ATOM 2480 C C . MET A 1 311 ? -22.883 4.051 15.521 1.00 88.56 311 MET A C 1
ATOM 2482 O O . MET A 1 311 ? -23.061 2.896 15.905 1.00 88.56 311 MET A O 1
ATOM 2486 N N . ILE A 1 312 ? -22.269 4.965 16.279 1.00 91.75 312 ILE A N 1
ATOM 2487 C CA . ILE A 1 312 ? -21.844 4.687 17.649 1.00 91.75 312 ILE A CA 1
ATOM 2488 C C . ILE A 1 312 ? -22.953 5.104 18.627 1.00 91.75 312 ILE A C 1
ATOM 2490 O O . ILE A 1 312 ? -23.350 6.273 18.692 1.00 91.75 312 ILE A O 1
ATOM 2494 N N . LYS A 1 313 ? -23.436 4.135 19.402 1.00 92.69 313 LYS A N 1
ATOM 2495 C CA . LYS A 1 313 ? -24.628 4.199 20.250 1.00 92.69 313 LYS A CA 1
ATOM 2496 C C . LYS A 1 313 ? -24.231 4.126 21.724 1.00 92.69 313 LYS A C 1
ATOM 2498 O O . LYS A 1 313 ? -23.248 3.476 22.073 1.00 92.69 313 LYS A O 1
ATOM 2503 N N . GLU A 1 314 ? -25.021 4.757 22.588 1.00 93.56 314 GLU A N 1
ATOM 2504 C CA . GLU A 1 314 ? -24.920 4.557 24.039 1.00 93.56 314 GLU A CA 1
ATOM 2505 C C . GLU A 1 314 ? -25.168 3.075 24.370 1.00 93.56 314 GLU A C 1
ATOM 2507 O O . GLU A 1 314 ? -26.126 2.479 23.876 1.00 93.56 314 GLU A O 1
ATOM 2512 N N . GLY A 1 315 ? -24.293 2.473 25.174 1.00 94.69 315 GLY A N 1
ATOM 2513 C CA . GLY A 1 315 ? -24.323 1.053 25.531 1.00 94.69 315 GLY A CA 1
ATOM 2514 C C . GLY A 1 315 ? -23.900 0.088 24.417 1.00 94.69 315 GLY A C 1
ATOM 2515 O O . GLY A 1 315 ? -23.927 -1.121 24.643 1.00 94.69 315 GLY A O 1
ATOM 2516 N N . GLY A 1 316 ? -23.513 0.592 23.239 1.00 96.56 316 GLY A N 1
ATOM 2517 C CA . GLY A 1 316 ? -23.027 -0.234 22.131 1.00 96.56 316 GLY A CA 1
ATOM 2518 C C . GLY A 1 316 ? -21.655 -0.853 22.415 1.00 96.56 316 GLY A C 1
ATOM 2519 O O . GLY A 1 316 ? -20.865 -0.303 23.185 1.00 96.56 316 GLY A O 1
ATOM 2520 N N . THR A 1 317 ? -21.371 -1.992 21.785 1.00 98.06 317 THR A N 1
ATOM 2521 C CA . THR A 1 317 ? -20.162 -2.799 21.984 1.00 98.06 317 THR A CA 1
ATOM 2522 C C . THR A 1 317 ? -19.249 -2.766 20.765 1.00 98.06 317 THR A C 1
ATOM 2524 O O . THR A 1 317 ? -19.626 -3.219 19.684 1.00 98.06 317 THR A O 1
ATOM 2527 N N . TYR A 1 318 ? -18.020 -2.275 20.945 1.00 98.06 318 TYR A N 1
ATOM 2528 C CA . TYR A 1 318 ? -17.077 -2.022 19.854 1.00 98.06 318 TYR A CA 1
ATOM 2529 C C . TYR A 1 318 ? -15.715 -2.677 20.093 1.00 98.06 318 TYR A C 1
ATOM 2531 O O . TYR A 1 318 ? -15.077 -2.469 21.128 1.00 98.06 318 TYR A O 1
ATOM 2539 N N . LEU A 1 319 ? -15.239 -3.436 19.104 1.00 98.50 319 LEU A N 1
ATOM 2540 C CA . LEU A 1 319 ? -13.893 -4.013 19.089 1.00 98.50 319 LEU A CA 1
ATOM 2541 C C . LEU A 1 319 ? -12.907 -3.036 18.443 1.00 98.50 319 LEU A C 1
ATOM 2543 O O . LEU A 1 319 ? -13.084 -2.665 17.287 1.00 98.50 319 LEU A O 1
ATOM 2547 N N . ILE A 1 320 ? -11.830 -2.680 19.145 1.00 98.44 320 ILE A N 1
ATOM 2548 C CA . ILE A 1 320 ? -10.727 -1.869 18.616 1.00 98.44 320 ILE A CA 1
ATOM 2549 C C . ILE A 1 320 ? -9.446 -2.706 18.608 1.00 98.44 320 ILE A C 1
ATOM 2551 O O . ILE A 1 320 ? -8.785 -2.890 19.636 1.00 98.44 320 ILE A O 1
ATOM 2555 N N . THR A 1 321 ? -9.057 -3.191 17.428 1.00 98.38 321 THR A N 1
ATOM 2556 C CA . THR A 1 321 ? -7.742 -3.836 17.277 1.00 98.38 321 THR A CA 1
ATOM 2557 C C . THR A 1 321 ? -6.641 -2.784 17.240 1.00 98.38 321 THR A C 1
ATOM 2559 O O . THR A 1 321 ? -6.825 -1.707 16.675 1.00 98.38 321 THR A O 1
ATOM 2562 N N . GLY A 1 322 ? -5.497 -3.070 17.864 1.00 95.38 322 GLY A N 1
ATOM 2563 C CA . GLY A 1 322 ? -4.485 -2.042 18.114 1.00 95.38 322 GLY A CA 1
ATOM 2564 C C . GLY A 1 322 ? -4.920 -1.034 19.185 1.00 95.38 322 GLY A C 1
ATOM 2565 O O . GLY A 1 322 ? -4.357 0.056 19.255 1.00 95.38 322 GLY A O 1
ATOM 2566 N N . GLY A 1 323 ? -5.898 -1.387 20.028 1.00 92.81 323 GLY A N 1
ATOM 2567 C CA . GLY A 1 323 ? -6.456 -0.522 21.073 1.00 92.81 323 GLY A CA 1
ATOM 2568 C C . GLY A 1 323 ? -5.455 -0.130 22.166 1.00 92.81 323 GLY A C 1
ATOM 2569 O O . GLY A 1 323 ? -5.627 0.897 22.809 1.00 92.81 323 GLY A O 1
ATOM 2570 N N . GLY A 1 324 ? -4.376 -0.902 22.338 1.00 88.12 324 GLY A N 1
ATOM 2571 C CA . GLY A 1 324 ? -3.247 -0.524 23.199 1.00 88.12 324 GLY A CA 1
ATOM 2572 C C . GLY A 1 324 ? -2.199 0.381 22.533 1.00 88.12 324 GLY A C 1
ATOM 2573 O O . GLY A 1 324 ? -1.257 0.808 23.195 1.00 88.12 324 GLY A O 1
ATOM 2574 N N . GLY A 1 325 ? -2.323 0.647 21.229 1.00 87.69 325 GLY A N 1
ATOM 2575 C CA . GLY A 1 325 ? -1.439 1.539 20.474 1.00 87.69 325 GLY A CA 1
ATOM 2576 C C . GLY A 1 325 ? -1.865 3.007 20.558 1.00 87.69 325 GLY A C 1
ATOM 2577 O O . GLY A 1 325 ? -2.943 3.320 21.054 1.00 87.69 325 GLY A O 1
ATOM 2578 N N . GLY A 1 326 ? -1.035 3.919 20.040 1.00 87.38 326 GLY A N 1
ATOM 2579 C CA . GLY A 1 326 ? -1.254 5.368 20.156 1.00 87.38 326 GLY A CA 1
ATOM 2580 C C . GLY A 1 326 ? -2.621 5.835 19.644 1.00 87.38 326 GLY A C 1
ATOM 2581 O O . GLY A 1 326 ? -3.388 6.430 20.400 1.00 87.38 326 GLY A O 1
ATOM 2582 N N . LEU A 1 327 ? -2.945 5.529 18.385 1.00 88.88 327 LEU A N 1
ATOM 2583 C CA . LEU A 1 327 ? -4.202 5.953 17.767 1.00 88.88 327 LEU A CA 1
ATOM 2584 C C . LEU A 1 327 ? -5.425 5.193 18.311 1.00 88.88 327 LEU A C 1
ATOM 2586 O O . LEU A 1 327 ? -6.440 5.812 18.619 1.00 88.88 327 LEU A O 1
ATOM 2590 N N . GLY A 1 328 ? -5.325 3.871 18.489 1.00 92.44 328 GLY A N 1
ATOM 2591 C CA . GLY A 1 328 ? -6.422 3.056 19.028 1.00 92.44 328 GLY A CA 1
ATOM 2592 C C . GLY A 1 328 ? -6.819 3.456 20.453 1.00 92.44 328 GLY A C 1
ATOM 2593 O O . GLY A 1 328 ? -8.007 3.556 20.752 1.00 92.44 328 GLY A O 1
ATOM 2594 N N . ARG A 1 329 ? -5.837 3.775 21.308 1.00 92.50 329 ARG A N 1
ATOM 2595 C CA . ARG A 1 329 ? -6.055 4.258 22.681 1.00 92.50 329 ARG A CA 1
ATOM 2596 C C . ARG A 1 329 ? -6.728 5.629 22.711 1.00 92.50 329 ARG A C 1
ATOM 2598 O O . ARG A 1 329 ? -7.646 5.841 23.494 1.00 92.50 329 ARG A O 1
ATOM 2605 N N . ARG A 1 330 ? -6.316 6.552 21.833 1.00 92.00 330 ARG A N 1
ATOM 2606 C CA . ARG A 1 330 ? -6.943 7.882 21.699 1.00 92.00 330 ARG A CA 1
ATOM 2607 C C . ARG A 1 330 ? -8.375 7.788 21.196 1.00 92.00 330 ARG A C 1
ATOM 2609 O O . ARG A 1 330 ? -9.238 8.505 21.689 1.00 92.00 330 ARG A O 1
ATOM 2616 N N . LEU A 1 331 ? -8.632 6.872 20.265 1.00 93.62 331 LEU A N 1
ATOM 2617 C CA . LEU A 1 331 ? -9.984 6.577 19.816 1.00 93.62 331 LEU A CA 1
ATOM 2618 C C . LEU A 1 331 ? -10.849 6.035 20.953 1.00 93.62 331 LEU A C 1
ATOM 2620 O O . LEU A 1 331 ? -11.944 6.545 21.163 1.00 93.62 331 LEU A O 1
ATOM 2624 N N . ALA A 1 332 ? -10.338 5.075 21.728 1.00 95.12 332 ALA A N 1
ATOM 2625 C CA . ALA A 1 332 ? -11.026 4.568 22.912 1.00 95.12 332 ALA A CA 1
ATOM 2626 C C . ALA A 1 332 ? -11.359 5.700 23.900 1.00 95.12 332 ALA A C 1
ATOM 2628 O O . ALA A 1 332 ? -12.519 5.852 24.271 1.00 95.12 332 ALA A O 1
ATOM 2629 N N . ALA A 1 333 ? -10.380 6.549 24.235 1.00 93.44 333 ALA A N 1
ATOM 2630 C CA . ALA A 1 333 ? -10.571 7.705 25.112 1.00 93.44 333 ALA A CA 1
ATOM 2631 C C . ALA A 1 333 ? -11.620 8.699 24.583 1.00 93.44 333 ALA A C 1
ATOM 2633 O O . ALA A 1 333 ? -12.427 9.229 25.344 1.00 93.44 333 ALA A O 1
ATOM 2634 N N . GLY A 1 334 ? -11.615 8.962 23.273 1.00 92.06 334 GLY A N 1
ATOM 2635 C CA . GLY A 1 334 ? -12.585 9.841 22.627 1.00 92.06 334 GLY A CA 1
ATOM 2636 C C . GLY A 1 334 ? -14.009 9.299 22.716 1.00 92.06 334 GLY A C 1
ATOM 2637 O O . GLY A 1 334 ? -14.922 10.030 23.098 1.00 92.06 334 GLY A O 1
ATOM 2638 N N . LEU A 1 335 ? -14.190 8.010 22.415 1.00 92.88 335 LEU A N 1
ATOM 2639 C CA . LEU A 1 335 ? -15.498 7.357 22.446 1.00 92.88 335 LEU A CA 1
ATOM 2640 C C . LEU A 1 335 ? -16.077 7.308 23.865 1.00 92.88 335 LEU A C 1
ATOM 2642 O O . LEU A 1 335 ? -17.238 7.671 24.041 1.00 92.88 335 LEU A O 1
ATOM 2646 N N . THR A 1 336 ? -15.277 6.931 24.869 1.00 94.56 336 THR A N 1
ATOM 2647 C CA . THR A 1 336 ? -15.734 6.823 26.270 1.00 94.56 336 THR A CA 1
ATOM 2648 C C . THR A 1 336 ? -16.016 8.177 26.917 1.00 94.56 336 THR A C 1
ATOM 2650 O O . THR A 1 336 ? -16.818 8.261 27.843 1.00 94.56 336 THR A O 1
ATOM 2653 N N . ARG A 1 337 ? -15.390 9.257 26.428 1.00 90.81 337 ARG A N 1
ATOM 2654 C CA . ARG A 1 337 ? -15.683 10.632 26.865 1.00 90.81 337 ARG A CA 1
ATOM 2655 C C . ARG A 1 337 ? -17.024 11.138 26.336 1.00 90.81 337 ARG A C 1
ATOM 2657 O O . ARG A 1 337 ? -17.669 11.947 26.997 1.00 90.81 337 ARG A O 1
ATOM 2664 N N . LEU A 1 338 ? -17.413 10.723 25.131 1.00 87.44 338 LEU A N 1
ATOM 2665 C CA . LEU A 1 338 ? -18.624 11.209 24.465 1.00 87.44 338 LEU A CA 1
ATOM 2666 C C . LEU A 1 338 ? -19.883 10.437 24.873 1.00 87.44 338 LEU A C 1
ATOM 2668 O O . LEU A 1 338 ? -20.977 10.995 24.812 1.00 87.44 338 LEU A O 1
ATOM 2672 N N . ARG A 1 339 ? -19.735 9.159 25.232 1.00 91.25 339 ARG A N 1
ATOM 2673 C CA . ARG A 1 339 ? -20.841 8.226 25.479 1.00 91.25 339 ARG A CA 1
ATOM 2674 C C . ARG A 1 339 ? -20.376 7.037 26.314 1.00 91.25 339 ARG A C 1
ATOM 2676 O O . ARG A 1 339 ? -19.228 6.610 26.191 1.00 91.25 339 ARG A O 1
ATOM 2683 N N . SER A 1 340 ? -21.269 6.463 27.115 1.00 95.19 340 SER A N 1
ATOM 2684 C CA . SER A 1 340 ? -20.965 5.229 27.845 1.00 95.19 340 SER A CA 1
ATOM 2685 C C . SER A 1 340 ? -21.067 4.063 26.871 1.00 95.19 340 SER A C 1
ATOM 2687 O O . SER A 1 340 ? -22.148 3.759 26.369 1.00 95.19 340 SER A O 1
ATOM 2689 N N . VAL A 1 341 ? -19.943 3.422 26.566 1.00 96.81 341 VAL A N 1
ATOM 2690 C CA . VAL A 1 341 ? -19.857 2.331 25.582 1.00 96.81 341 VAL A CA 1
ATOM 2691 C C . VAL A 1 341 ? -19.151 1.122 26.175 1.00 96.81 341 VAL A C 1
ATOM 2693 O O . VAL A 1 341 ? -18.402 1.236 27.147 1.00 96.81 341 VAL A O 1
ATOM 2696 N N . ASN A 1 342 ? -19.361 -0.040 25.566 1.00 98.12 342 ASN A N 1
ATOM 2697 C CA . ASN A 1 342 ? -18.574 -1.226 25.857 1.00 98.12 342 ASN A CA 1
ATOM 2698 C C . ASN A 1 342 ? -17.422 -1.304 24.847 1.00 98.12 342 ASN A C 1
ATOM 2700 O O . ASN A 1 342 ? -17.656 -1.366 23.640 1.00 98.12 342 ASN A O 1
ATOM 2704 N N . LEU A 1 343 ? -16.176 -1.299 25.315 1.00 98.19 343 LEU A N 1
ATOM 2705 C CA . LEU A 1 343 ? -15.000 -1.408 24.454 1.00 98.19 343 LEU A CA 1
ATOM 2706 C C . LEU A 1 343 ? -14.246 -2.706 24.706 1.00 98.19 343 LEU A C 1
ATOM 2708 O O . LEU A 1 343 ? -13.938 -3.069 25.841 1.00 98.19 343 LEU A O 1
ATOM 2712 N N . VAL A 1 344 ? -13.873 -3.368 23.616 1.00 98.38 344 VAL A N 1
ATOM 2713 C CA . VAL A 1 344 ? -12.938 -4.492 23.632 1.00 98.38 344 VAL A CA 1
ATOM 2714 C C . VAL A 1 344 ? -11.679 -4.060 22.910 1.00 98.38 344 VAL A C 1
ATOM 2716 O O . VAL A 1 344 ? -11.687 -3.832 21.704 1.00 98.38 344 VAL A O 1
ATOM 2719 N N . LEU A 1 345 ? -10.591 -3.904 23.653 1.00 98.44 345 LEU A N 1
ATOM 2720 C CA . LEU A 1 345 ? -9.306 -3.473 23.119 1.00 98.44 345 LEU A CA 1
ATOM 2721 C C . LEU A 1 345 ? -8.412 -4.690 22.913 1.00 98.44 345 LEU A C 1
ATOM 2723 O O . LEU A 1 345 ? -8.265 -5.505 23.823 1.00 98.44 345 LEU A O 1
ATOM 2727 N N . THR A 1 346 ? -7.770 -4.798 21.749 1.00 98.06 346 THR A N 1
ATOM 2728 C CA . THR A 1 346 ? -6.794 -5.870 21.505 1.00 98.06 346 THR A CA 1
ATOM 2729 C C . THR A 1 346 ? -5.428 -5.350 21.090 1.00 98.06 346 THR A C 1
ATOM 2731 O O . THR A 1 346 ? -5.286 -4.294 20.465 1.00 98.06 346 THR A O 1
ATOM 2734 N N . GLY A 1 347 ? -4.398 -6.112 21.445 1.00 96.38 347 GLY A N 1
ATOM 2735 C CA . GLY A 1 347 ? -3.013 -5.854 21.081 1.00 96.38 347 GLY A CA 1
ATOM 2736 C C . GLY A 1 347 ? -2.114 -7.036 21.431 1.00 96.38 347 GLY A C 1
ATOM 2737 O O . GLY A 1 347 ? -2.453 -7.867 22.268 1.00 96.38 347 GLY A O 1
ATOM 2738 N N . ARG A 1 348 ? -0.943 -7.112 20.791 1.00 94.88 348 ARG A N 1
ATOM 2739 C CA . ARG A 1 348 ? 0.022 -8.207 21.013 1.00 94.88 348 ARG A CA 1
ATOM 2740 C C . ARG A 1 348 ? 0.732 -8.115 22.362 1.00 94.88 348 ARG A C 1
ATOM 2742 O O . ARG A 1 348 ? 1.125 -9.134 22.924 1.00 94.88 348 ARG A O 1
ATOM 2749 N N . SER A 1 349 ? 0.929 -6.899 22.863 1.00 95.06 349 SER A N 1
ATOM 2750 C CA . SER A 1 349 ? 1.613 -6.657 24.133 1.00 95.06 349 SER A CA 1
ATOM 2751 C C . SER A 1 349 ? 0.702 -6.983 25.323 1.00 95.06 349 SER A C 1
ATOM 2753 O O . SER A 1 349 ? -0.518 -6.858 25.201 1.00 95.06 349 SER A O 1
ATOM 2755 N N . PRO A 1 350 ? 1.255 -7.358 26.486 1.00 95.81 350 PRO A N 1
ATOM 2756 C CA . PRO A 1 350 ? 0.491 -7.404 27.728 1.00 95.81 350 PRO A CA 1
ATOM 2757 C C . PRO A 1 350 ? -0.133 -6.041 28.060 1.00 95.81 350 PRO A C 1
ATOM 2759 O O . PRO A 1 350 ? 0.356 -5.002 27.606 1.00 95.81 350 PRO A O 1
ATOM 2762 N N . LEU A 1 351 ? -1.196 -6.045 28.870 1.00 96.19 351 LEU A N 1
ATOM 2763 C CA . LEU A 1 351 ? -1.797 -4.817 29.391 1.00 96.19 351 LEU A CA 1
ATOM 2764 C C . LEU A 1 351 ? -0.746 -4.038 30.195 1.00 96.19 351 LEU A C 1
ATOM 2766 O O . LEU A 1 351 ? -0.172 -4.574 31.139 1.00 96.19 351 LEU A O 1
ATOM 2770 N N . SER A 1 352 ? -0.488 -2.788 29.812 1.00 94.38 352 SER A N 1
ATOM 2771 C CA . SER A 1 352 ? 0.422 -1.907 30.546 1.00 94.38 352 SER A CA 1
ATOM 2772 C C . SER A 1 352 ? -0.291 -1.219 31.708 1.00 94.38 352 SER A C 1
ATOM 2774 O O . SER A 1 352 ? -1.484 -0.930 31.620 1.00 94.38 352 SER A O 1
ATOM 2776 N N . ASP A 1 353 ? 0.452 -0.867 32.759 1.00 95.56 353 ASP A N 1
ATOM 2777 C CA . ASP A 1 353 ? -0.096 -0.146 33.921 1.00 95.56 353 ASP A CA 1
ATOM 2778 C C . ASP A 1 353 ? -0.724 1.203 33.530 1.00 95.56 353 ASP A C 1
ATOM 2780 O O . ASP A 1 353 ? -1.766 1.600 34.056 1.00 95.56 353 ASP A O 1
ATOM 2784 N N . ALA A 1 354 ? -0.128 1.890 32.549 1.00 93.31 354 ALA A N 1
ATOM 2785 C CA . ALA A 1 354 ? -0.659 3.139 32.011 1.00 93.31 354 ALA A CA 1
ATOM 2786 C C . ALA A 1 354 ? -2.022 2.941 31.324 1.00 93.31 354 ALA A C 1
ATOM 2788 O O . ALA A 1 354 ? -2.938 3.740 31.521 1.00 93.31 354 ALA A O 1
ATOM 2789 N N . LEU A 1 355 ? -2.188 1.873 30.534 1.00 94.62 355 LEU A N 1
ATOM 2790 C CA . LEU A 1 355 ? -3.472 1.567 29.899 1.00 94.62 355 LEU A CA 1
ATOM 2791 C C . LEU A 1 355 ? -4.492 1.053 30.922 1.00 94.62 355 LEU A C 1
ATOM 2793 O O . LEU A 1 355 ? -5.652 1.438 30.853 1.00 94.62 355 LEU A O 1
ATOM 2797 N N . ALA A 1 356 ? -4.069 0.250 31.901 1.00 96.75 356 ALA A N 1
ATOM 2798 C CA . ALA A 1 356 ? -4.937 -0.215 32.981 1.00 96.75 356 ALA A CA 1
ATOM 2799 C C . ALA A 1 356 ? -5.512 0.954 33.799 1.00 96.75 356 ALA A C 1
ATOM 2801 O O . ALA A 1 356 ? -6.694 0.952 34.133 1.00 96.75 356 ALA A O 1
ATOM 2802 N N . THR A 1 357 ? -4.697 1.978 34.068 1.00 96.69 357 THR A N 1
ATOM 2803 C CA . THR A 1 357 ? -5.132 3.192 34.772 1.00 96.69 357 THR A CA 1
ATOM 2804 C C . THR A 1 357 ? -6.174 3.972 33.965 1.00 96.69 357 THR A C 1
ATOM 2806 O O . THR A 1 357 ? -7.178 4.409 34.521 1.00 96.69 357 THR A O 1
ATOM 2809 N N . GLU A 1 358 ? -5.980 4.126 32.652 1.00 95.81 358 GLU A N 1
ATOM 2810 C CA . GLU A 1 358 ? -6.972 4.783 31.788 1.00 95.81 358 GLU A CA 1
ATOM 2811 C C . GLU A 1 358 ? -8.268 3.981 31.669 1.00 95.81 358 GLU A C 1
ATOM 2813 O O . GLU A 1 358 ? -9.347 4.559 31.751 1.00 95.81 358 GLU A O 1
ATOM 2818 N N . ILE A 1 359 ? -8.175 2.653 31.557 1.00 97.44 359 ILE A N 1
ATOM 2819 C CA . ILE A 1 359 ? -9.344 1.768 31.556 1.00 97.44 359 ILE A CA 1
ATOM 2820 C C . ILE A 1 359 ? -10.182 2.000 32.816 1.00 97.44 359 ILE A C 1
ATOM 2822 O O . ILE A 1 359 ? -11.382 2.234 32.705 1.00 97.44 359 ILE A O 1
ATOM 2826 N N . GLN A 1 360 ? -9.556 2.044 33.997 1.00 97.00 360 GLN A N 1
ATOM 2827 C CA . GLN A 1 360 ? -10.266 2.328 35.249 1.00 97.00 360 GLN A CA 1
ATOM 2828 C C . GLN A 1 360 ? -10.952 3.702 35.241 1.00 97.00 360 GLN A C 1
ATOM 2830 O O . GLN A 1 360 ? -1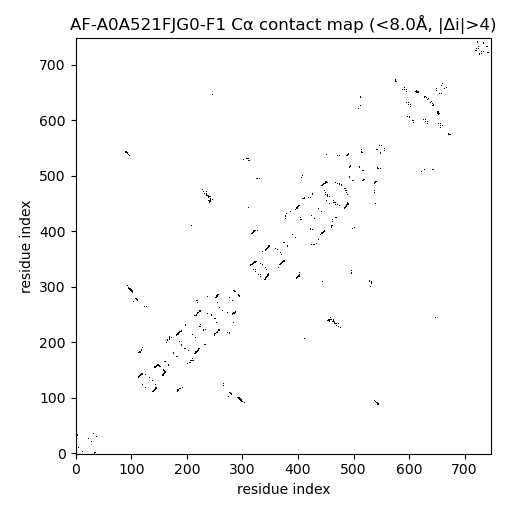2.049 3.840 35.778 1.00 97.00 360 GLN A O 1
ATOM 2835 N N . GLN A 1 361 ? -10.336 4.720 34.634 1.00 96.31 361 GLN A N 1
ATOM 2836 C CA . GLN A 1 361 ? -10.943 6.050 34.509 1.00 96.31 361 GLN A CA 1
ATOM 2837 C C . GLN A 1 361 ? -12.166 6.029 33.585 1.00 96.31 361 GLN A C 1
ATOM 2839 O O . GLN A 1 361 ? -13.195 6.619 33.912 1.00 96.31 361 GLN A O 1
ATOM 2844 N N . TRP A 1 362 ? -12.085 5.325 32.454 1.00 96.56 362 TRP A N 1
ATOM 2845 C CA . TRP A 1 362 ? -13.215 5.169 31.537 1.00 96.56 362 TRP A CA 1
ATOM 2846 C C . TRP A 1 362 ? -14.356 4.360 32.162 1.00 96.56 362 TRP A C 1
ATOM 2848 O O . TRP A 1 362 ? -15.524 4.688 31.954 1.00 96.56 362 TRP A O 1
ATOM 2858 N N . GLU A 1 363 ? -14.031 3.352 32.974 1.00 96.44 363 GLU A N 1
ATOM 2859 C CA . GLU A 1 363 ? -15.021 2.577 33.725 1.00 96.44 363 GLU A CA 1
ATOM 2860 C C . GLU A 1 363 ? -15.725 3.411 34.800 1.00 96.44 363 GLU A C 1
ATOM 2862 O O . GLU A 1 363 ? -16.944 3.338 34.952 1.00 96.44 363 GLU A O 1
ATOM 2867 N N . GLN A 1 364 ? -14.988 4.277 35.501 1.00 94.69 364 GLN A N 1
ATOM 2868 C CA . GLN A 1 364 ? -15.572 5.233 36.449 1.00 94.69 364 GLN A CA 1
ATOM 2869 C C . GLN A 1 364 ? -16.481 6.264 35.767 1.00 94.69 364 GLN A C 1
ATOM 2871 O O . GLN A 1 364 ? -17.437 6.735 36.383 1.00 94.69 364 GLN A O 1
ATOM 2876 N N . ALA A 1 365 ? -16.209 6.596 34.502 1.00 92.31 365 ALA A N 1
ATOM 2877 C CA . ALA A 1 365 ? -17.048 7.469 33.687 1.00 92.31 365 ALA A CA 1
ATOM 2878 C C . ALA A 1 365 ? -18.314 6.775 33.139 1.00 92.31 365 ALA A C 1
ATOM 2880 O O . ALA A 1 365 ? -19.157 7.446 32.551 1.00 92.31 365 ALA A O 1
ATOM 2881 N N . GLY A 1 366 ? -18.474 5.461 33.354 1.00 94.25 366 GLY A N 1
ATOM 2882 C CA . GLY A 1 366 ? -19.684 4.699 33.022 1.00 94.25 366 GLY A CA 1
ATOM 2883 C C . GLY A 1 366 ? -19.545 3.723 31.850 1.00 94.25 366 GLY A C 1
ATOM 2884 O O . GLY A 1 366 ? -20.463 2.940 31.610 1.00 94.25 366 GLY A O 1
ATOM 2885 N N . SER A 1 367 ? -18.414 3.727 31.141 1.00 97.06 367 SER A N 1
ATOM 2886 C CA . SER A 1 367 ? -18.130 2.742 30.087 1.00 97.06 367 SER A CA 1
ATOM 2887 C C . SER A 1 367 ? -17.736 1.382 30.681 1.00 97.06 367 SER A C 1
ATOM 2889 O O . SER A 1 367 ? -17.412 1.278 31.859 1.00 97.06 367 SER A O 1
ATOM 2891 N N . GLN A 1 368 ? -17.736 0.317 29.883 1.00 97.38 368 GLN A N 1
ATOM 2892 C CA . GLN A 1 368 ? -17.161 -0.974 30.285 1.00 97.38 368 GLN A CA 1
ATOM 2893 C C . GLN A 1 368 ? -16.045 -1.336 29.323 1.00 97.38 368 GLN A C 1
ATOM 2895 O O . GLN A 1 368 ? -16.264 -1.343 28.116 1.00 97.38 368 GLN A O 1
ATOM 2900 N N . VAL A 1 369 ? -14.845 -1.631 29.819 1.00 97.81 369 VAL A N 1
ATOM 2901 C CA . VAL A 1 369 ? -13.697 -1.841 28.931 1.00 97.81 369 VAL A CA 1
ATOM 2902 C C . VAL A 1 369 ? -12.942 -3.098 29.321 1.00 97.81 369 VAL A C 1
ATOM 2904 O O . VAL A 1 369 ? -12.552 -3.271 30.470 1.00 97.81 369 VAL A O 1
ATOM 2907 N N . ILE A 1 370 ? -12.701 -3.976 28.349 1.00 97.00 370 ILE A N 1
ATOM 2908 C CA . ILE A 1 370 ? -11.825 -5.137 28.528 1.00 97.00 370 ILE A CA 1
ATOM 2909 C C . ILE A 1 370 ? -10.641 -5.055 27.569 1.00 97.00 370 ILE A C 1
ATOM 2911 O O . ILE A 1 370 ? -10.771 -4.613 26.426 1.00 97.00 370 ILE A O 1
ATOM 2915 N N . TYR A 1 371 ? -9.476 -5.495 28.040 1.00 98.12 371 TYR A N 1
ATOM 2916 C CA . TYR A 1 371 ? -8.289 -5.667 27.210 1.00 98.12 371 TYR A CA 1
ATOM 2917 C C . TYR A 1 371 ? -8.009 -7.153 27.011 1.00 98.12 371 TYR A C 1
ATOM 2919 O O . TYR A 1 371 ? -7.819 -7.885 27.983 1.00 98.12 371 TYR A O 1
ATOM 2927 N N . CYS A 1 372 ? -7.925 -7.586 25.757 1.00 97.62 372 CYS A N 1
ATOM 2928 C CA . CYS A 1 372 ? -7.542 -8.944 25.398 1.00 97.62 372 CYS A CA 1
ATOM 2929 C C . CYS A 1 372 ? -6.190 -8.919 24.679 1.00 97.62 372 CYS A C 1
ATOM 2931 O O . CYS A 1 372 ? -6.060 -8.357 23.588 1.00 97.62 372 CYS A O 1
ATOM 2933 N N . GLN A 1 373 ? -5.177 -9.557 25.269 1.00 97.81 373 GLN A N 1
ATOM 2934 C CA . GLN A 1 373 ? -3.901 -9.752 24.588 1.00 97.81 373 GLN A CA 1
ATOM 2935 C C . GLN A 1 373 ? -4.087 -10.774 23.458 1.00 97.81 373 GLN A C 1
ATOM 2937 O O . GLN A 1 373 ? -4.259 -11.963 23.715 1.00 97.81 373 GLN A O 1
ATOM 2942 N N . ALA A 1 374 ? -4.059 -10.308 22.213 1.00 97.38 374 ALA A N 1
ATOM 2943 C CA . ALA A 1 374 ? -4.266 -11.131 21.029 1.00 97.38 374 ALA A CA 1
ATOM 2944 C C . ALA A 1 374 ? -3.535 -10.530 19.822 1.00 97.38 374 ALA A C 1
ATOM 2946 O O . ALA A 1 374 ? -3.541 -9.312 19.612 1.00 97.38 374 ALA A O 1
ATOM 2947 N N . ASP A 1 375 ? -2.915 -11.392 19.015 1.00 97.38 375 ASP A N 1
ATOM 2948 C CA . ASP A 1 375 ? -2.493 -11.022 17.666 1.00 97.38 375 ASP A CA 1
ATOM 2949 C C . ASP A 1 375 ? -3.690 -11.163 16.725 1.00 97.38 375 ASP A C 1
ATOM 2951 O O . ASP A 1 375 ? -4.315 -12.218 16.664 1.00 97.38 375 ASP A O 1
ATOM 2955 N N . VAL A 1 376 ? -3.992 -10.111 15.964 1.00 97.69 376 VAL A N 1
ATOM 2956 C CA . VAL A 1 376 ? -5.077 -10.123 14.976 1.00 97.69 376 VAL A CA 1
ATOM 2957 C C . VAL A 1 376 ? -4.850 -11.165 13.872 1.00 97.69 376 VAL A C 1
ATOM 2959 O O . VAL A 1 376 ? -5.803 -11.618 13.251 1.00 97.69 376 VAL A O 1
ATOM 2962 N N . CYS A 1 377 ? -3.600 -11.576 13.640 1.00 97.75 377 CYS A N 1
ATOM 2963 C CA . CYS A 1 377 ? -3.267 -12.626 12.677 1.00 97.75 377 CYS A CA 1
ATOM 2964 C C . CYS A 1 377 ? -3.491 -14.046 13.232 1.00 97.75 377 CYS A C 1
ATOM 2966 O O . CYS A 1 377 ? -3.484 -15.004 12.457 1.00 97.75 377 CYS A O 1
ATOM 2968 N N . ASP A 1 378 ? -3.671 -14.198 14.549 1.00 98.25 378 ASP A N 1
ATOM 2969 C CA . ASP A 1 378 ? -3.941 -15.479 15.200 1.00 98.25 378 ASP A CA 1
ATOM 2970 C C . ASP A 1 378 ? -5.452 -15.711 15.300 1.00 98.25 378 ASP A C 1
ATOM 2972 O O . ASP A 1 378 ? -6.159 -15.147 16.138 1.00 98.25 378 ASP A O 1
ATOM 2976 N N . ARG A 1 379 ? -5.947 -16.602 14.439 1.00 98.25 379 ARG A N 1
ATOM 2977 C CA . ARG A 1 379 ? -7.364 -16.964 14.381 1.00 98.25 379 ARG A CA 1
ATOM 2978 C C . ARG A 1 379 ? -7.891 -17.538 15.695 1.00 98.25 379 ARG A C 1
ATOM 2980 O O . ARG A 1 379 ? -9.021 -17.234 16.064 1.00 98.25 379 ARG A O 1
ATOM 2987 N N . ALA A 1 380 ? -7.112 -18.367 16.387 1.00 98.19 380 ALA A N 1
ATOM 2988 C CA . ALA A 1 380 ? -7.556 -18.982 17.634 1.00 98.19 380 ALA A CA 1
ATOM 2989 C C . ALA A 1 380 ? -7.632 -17.937 18.754 1.00 98.19 380 ALA A C 1
ATOM 2991 O O . ALA A 1 380 ? -8.602 -17.915 19.511 1.00 98.19 380 ALA A O 1
ATOM 2992 N N . ALA A 1 381 ? -6.654 -17.028 18.820 1.00 98.12 381 ALA A N 1
ATOM 2993 C CA . ALA A 1 381 ? -6.691 -15.914 19.760 1.00 98.12 381 ALA A CA 1
ATOM 2994 C C . ALA A 1 381 ? -7.899 -15.000 19.503 1.00 98.12 381 ALA A C 1
ATOM 2996 O O . ALA A 1 381 ? -8.624 -14.677 20.441 1.00 98.12 381 ALA A O 1
ATOM 2997 N N . MET A 1 382 ? -8.168 -14.631 18.246 1.00 98.50 382 MET A N 1
ATOM 2998 C CA . MET A 1 382 ? -9.317 -13.784 17.905 1.00 98.50 382 MET A CA 1
ATOM 2999 C C . MET A 1 382 ? -10.666 -14.473 18.153 1.00 98.50 382 MET A C 1
ATOM 3001 O O . MET A 1 382 ? -11.621 -13.813 18.560 1.00 98.50 382 MET A O 1
ATOM 3005 N N . GLU A 1 383 ? -10.750 -15.793 17.984 1.00 98.19 383 GLU A N 1
ATOM 3006 C CA . GLU A 1 383 ? -11.941 -16.564 18.352 1.00 98.19 383 GLU A CA 1
ATOM 3007 C C . GLU A 1 383 ? -12.192 -16.533 19.869 1.00 98.19 383 GLU A C 1
ATOM 3009 O O . GLU A 1 383 ? -13.336 -16.376 20.298 1.00 98.19 383 GLU A O 1
ATOM 3014 N N . ASN A 1 384 ? -11.138 -16.581 20.690 1.00 98.06 384 ASN A N 1
ATOM 3015 C CA . ASN A 1 384 ? -11.274 -16.383 22.136 1.00 98.06 384 ASN A CA 1
ATOM 3016 C C . ASN A 1 384 ? -11.775 -14.966 22.458 1.00 98.06 384 ASN A C 1
ATOM 3018 O O . ASN A 1 384 ? -12.677 -14.815 23.276 1.00 98.06 384 ASN A O 1
ATOM 3022 N N . VAL A 1 385 ? -11.268 -13.931 21.771 1.00 98.25 385 VAL A N 1
ATOM 3023 C CA . VAL A 1 385 ? -11.776 -12.551 21.924 1.00 98.25 385 VAL A CA 1
ATOM 3024 C C . VAL A 1 385 ? -13.275 -12.480 21.615 1.00 98.25 385 VAL A C 1
ATOM 3026 O O . VAL A 1 385 ? -14.033 -11.858 22.358 1.00 98.25 385 VAL A O 1
ATOM 3029 N N . ARG A 1 386 ? -13.733 -13.149 20.551 1.00 98.00 386 ARG A N 1
ATOM 3030 C CA . ARG A 1 386 ? -15.158 -13.214 20.194 1.00 98.00 386 ARG A CA 1
ATOM 3031 C C . ARG A 1 386 ? -16.002 -13.889 21.278 1.00 98.00 386 ARG A C 1
ATOM 3033 O O . ARG A 1 386 ? -17.104 -13.428 21.575 1.00 98.00 386 ARG A O 1
ATOM 3040 N N . GLN A 1 387 ? -15.496 -14.963 21.880 1.00 97.25 387 GLN A N 1
ATOM 3041 C CA . GLN A 1 387 ? -16.175 -15.649 22.983 1.00 97.25 387 GLN A CA 1
ATOM 3042 C C . GLN A 1 387 ? -16.274 -14.764 24.231 1.00 97.25 387 GLN A C 1
ATOM 3044 O O . GLN A 1 387 ? -17.345 -14.697 24.832 1.00 97.25 387 GLN A O 1
ATOM 3049 N N . GLU A 1 388 ? -15.211 -14.030 24.570 1.00 96.94 388 GLU A N 1
ATOM 3050 C CA . GLU A 1 388 ? -15.211 -13.057 25.670 1.00 96.94 388 GLU A CA 1
ATOM 3051 C C . GLU A 1 388 ? -16.224 -11.927 25.435 1.00 96.94 388 GLU A C 1
ATOM 3053 O O . GLU A 1 388 ? -17.007 -11.600 26.329 1.00 96.94 388 GLU A O 1
ATOM 3058 N N . ILE A 1 389 ? -16.292 -11.387 24.211 1.00 97.12 389 ILE A N 1
ATOM 3059 C CA . ILE A 1 389 ? -17.300 -10.386 23.825 1.00 97.12 389 ILE A CA 1
ATOM 3060 C C . ILE A 1 389 ? -18.716 -10.914 24.074 1.00 97.12 389 ILE A C 1
ATOM 3062 O O . ILE A 1 389 ? -19.525 -10.242 24.716 1.00 97.12 389 ILE A O 1
ATOM 3066 N N . LYS A 1 390 ? -19.017 -12.139 23.629 1.00 96.12 390 LYS A N 1
ATOM 3067 C CA . LYS A 1 390 ? -20.332 -12.756 23.856 1.00 96.12 390 LYS A CA 1
ATOM 3068 C C . LYS A 1 390 ? -20.637 -12.974 25.325 1.00 96.12 390 LYS A C 1
ATOM 3070 O O . LYS A 1 390 ? -21.746 -12.681 25.761 1.00 96.12 390 LYS A O 1
ATOM 3075 N N . ALA A 1 391 ? -19.675 -13.498 26.075 1.00 96.44 391 ALA A N 1
ATOM 3076 C CA . ALA A 1 391 ? -19.854 -13.789 27.489 1.00 96.44 391 ALA A CA 1
ATOM 3077 C C . ALA A 1 391 ? -20.095 -12.511 28.305 1.00 96.44 391 ALA A C 1
ATOM 3079 O O . ALA A 1 391 ? -20.901 -12.520 29.236 1.00 96.44 391 ALA A O 1
ATOM 3080 N N . ARG A 1 392 ? -19.409 -11.416 27.956 1.00 96.00 392 ARG A N 1
ATOM 3081 C CA . ARG A 1 392 ? -19.438 -10.168 28.722 1.00 96.00 392 ARG A CA 1
ATOM 3082 C C . ARG A 1 392 ? -20.550 -9.211 28.299 1.00 96.00 392 ARG A C 1
ATOM 3084 O O . ARG A 1 392 ? -21.182 -8.622 29.173 1.00 96.00 392 ARG A O 1
ATOM 3091 N N . PHE A 1 393 ? -20.778 -9.066 26.995 1.00 96.25 393 PHE A N 1
ATOM 3092 C CA . PHE A 1 393 ? -21.631 -8.019 26.419 1.00 96.25 393 PHE A CA 1
ATOM 3093 C C . PHE A 1 393 ? -22.793 -8.560 25.575 1.00 96.25 393 PHE A C 1
ATOM 3095 O O . PHE A 1 393 ? -23.662 -7.798 25.164 1.00 96.25 393 PHE A O 1
ATOM 3102 N N . GLY A 1 394 ? -22.846 -9.873 25.323 1.00 92.19 394 GLY A N 1
ATOM 3103 C CA . GLY A 1 394 ? -23.927 -10.525 24.575 1.00 92.19 394 GLY A CA 1
ATOM 3104 C C . GLY A 1 394 ? -23.829 -10.416 23.048 1.00 92.19 394 GLY A C 1
ATOM 3105 O O . GLY A 1 394 ? -24.522 -11.161 22.358 1.00 92.19 394 GLY A O 1
ATOM 3106 N N . GLY A 1 395 ? -22.959 -9.555 22.514 1.00 91.19 395 GLY A N 1
ATOM 3107 C CA . GLY A 1 395 ? -22.755 -9.345 21.078 1.00 91.19 395 GLY A CA 1
ATOM 3108 C C . GLY A 1 395 ? -21.834 -8.157 20.791 1.00 91.19 395 GLY A C 1
ATOM 3109 O O . GLY A 1 395 ? -21.238 -7.596 21.709 1.00 91.19 395 GLY A O 1
ATOM 3110 N N . MET A 1 396 ? -21.712 -7.785 19.516 1.00 94.62 396 MET A N 1
ATOM 3111 C CA . MET A 1 396 ? -20.884 -6.667 19.056 1.00 94.62 396 MET A CA 1
ATOM 3112 C C . MET A 1 396 ? -21.615 -5.855 17.990 1.00 94.62 396 MET A C 1
ATOM 3114 O O . MET A 1 396 ? -22.168 -6.427 17.057 1.00 94.62 396 MET A O 1
ATOM 3118 N N . ASP A 1 397 ? -21.541 -4.532 18.093 1.00 96.00 397 ASP A N 1
ATOM 3119 C CA . ASP A 1 397 ? -22.180 -3.600 17.164 1.00 96.00 397 ASP A CA 1
ATOM 3120 C C . ASP A 1 397 ? -21.205 -3.078 16.102 1.00 96.00 397 ASP A C 1
ATOM 3122 O O . ASP A 1 397 ? -21.626 -2.689 15.018 1.00 96.00 397 ASP A O 1
ATOM 3126 N N . GLY A 1 398 ? -19.894 -3.065 16.359 1.00 96.88 398 GLY A N 1
ATOM 3127 C CA . GLY A 1 398 ? -18.941 -2.593 15.356 1.00 96.88 398 GLY A CA 1
ATOM 3128 C C . GLY A 1 398 ? -17.489 -2.975 15.599 1.00 96.88 398 GLY A C 1
ATOM 3129 O O . GLY A 1 398 ? -17.070 -3.265 16.721 1.00 96.88 398 GLY A O 1
ATOM 3130 N N . VAL A 1 399 ? -16.709 -2.942 14.522 1.00 98.00 399 VAL A N 1
ATOM 3131 C CA . VAL A 1 399 ? -15.272 -3.242 14.534 1.00 98.00 399 VAL A CA 1
ATOM 3132 C C . VAL A 1 399 ? -14.488 -2.050 14.016 1.00 98.00 399 VAL A C 1
ATOM 3134 O O . VAL A 1 399 ? -14.812 -1.481 12.976 1.00 98.00 399 VAL A O 1
ATOM 3137 N N . ILE A 1 400 ? -13.412 -1.701 14.713 1.00 98.31 400 ILE A N 1
ATOM 3138 C CA . ILE A 1 400 ? -12.451 -0.687 14.303 1.00 98.31 400 ILE A CA 1
ATOM 3139 C C . ILE A 1 400 ? -11.064 -1.326 14.261 1.00 98.31 400 ILE A C 1
ATOM 3141 O O . ILE A 1 400 ? -10.495 -1.760 15.267 1.00 98.31 400 ILE A O 1
ATOM 3145 N N . HIS A 1 401 ? -10.500 -1.400 13.065 1.00 98.50 401 HIS A N 1
ATOM 3146 C CA . HIS A 1 401 ? -9.200 -1.994 12.832 1.00 98.50 401 HIS A CA 1
ATOM 3147 C C . HIS A 1 401 ? -8.112 -0.923 12.758 1.00 98.50 401 HIS A C 1
ATOM 3149 O O . HIS A 1 401 ? -7.835 -0.382 11.688 1.00 98.50 401 HIS A O 1
ATOM 3155 N N . ALA A 1 402 ? -7.490 -0.633 13.905 1.00 96.88 402 ALA A N 1
ATOM 3156 C CA . ALA A 1 402 ? -6.360 0.288 14.029 1.00 96.88 402 ALA A CA 1
ATOM 3157 C C . ALA A 1 402 ? -5.011 -0.433 14.227 1.00 96.88 402 ALA A C 1
ATOM 3159 O O . ALA A 1 402 ? -3.981 0.216 14.417 1.00 96.88 402 ALA A O 1
ATOM 3160 N N . ALA A 1 403 ? -4.985 -1.771 14.177 1.00 94.50 403 ALA A N 1
ATOM 3161 C CA . ALA A 1 403 ? -3.746 -2.531 14.266 1.00 94.50 403 ALA A CA 1
ATOM 3162 C C . ALA A 1 403 ? -2.869 -2.294 13.025 1.00 94.50 403 ALA A C 1
ATOM 3164 O O . ALA A 1 403 ? -3.308 -2.390 11.880 1.00 94.50 403 ALA A O 1
ATOM 3165 N N . GLY A 1 404 ? -1.595 -1.994 13.252 1.00 90.75 404 GLY A N 1
ATOM 3166 C CA . GLY A 1 404 ? -0.650 -1.714 12.184 1.00 90.75 404 GLY A CA 1
ATOM 3167 C C . GLY A 1 404 ? 0.740 -1.420 12.721 1.00 90.75 404 GLY A C 1
ATOM 3168 O O . GLY A 1 404 ? 0.928 -1.178 13.913 1.00 90.75 404 GLY A O 1
ATOM 3169 N N . LEU A 1 405 ? 1.714 -1.473 11.823 1.00 86.88 405 LEU A N 1
ATOM 3170 C CA . LEU A 1 405 ? 3.098 -1.086 12.056 1.00 86.88 405 LEU A CA 1
ATOM 3171 C C . LEU A 1 405 ? 3.547 -0.255 10.856 1.00 86.88 405 LEU A C 1
ATOM 3173 O O . LEU A 1 405 ? 3.194 -0.602 9.732 1.00 86.88 405 LEU A O 1
ATOM 3177 N N . ALA A 1 406 ? 4.332 0.793 11.083 1.00 77.00 406 ALA A N 1
ATOM 3178 C CA . ALA A 1 406 ? 5.033 1.484 10.010 1.00 77.00 406 ALA A CA 1
ATOM 3179 C C . ALA A 1 406 ? 6.374 0.792 9.743 1.00 77.00 406 ALA A C 1
ATOM 3181 O O . ALA A 1 406 ? 7.044 0.320 10.669 1.00 77.00 406 ALA A O 1
ATOM 3182 N N . GLY A 1 407 ? 6.759 0.732 8.470 1.00 68.88 407 GLY A N 1
ATOM 3183 C CA . GLY A 1 407 ? 8.118 0.381 8.081 1.00 68.88 407 GLY A CA 1
ATOM 3184 C C . GLY A 1 407 ? 9.065 1.545 8.380 1.00 68.88 407 GLY A C 1
ATOM 3185 O O . GLY A 1 407 ? 8.719 2.697 8.154 1.00 68.88 407 GLY A O 1
ATOM 3186 N N . ASN A 1 408 ? 10.265 1.252 8.880 1.00 68.44 408 ASN A N 1
ATOM 3187 C CA . ASN A 1 408 ? 11.304 2.252 9.171 1.00 68.44 408 ASN A CA 1
ATOM 3188 C C . ASN A 1 408 ? 12.578 2.053 8.331 1.00 68.44 408 ASN A C 1
ATOM 3190 O O . ASN A 1 408 ? 13.649 2.542 8.681 1.00 68.44 408 ASN A O 1
ATOM 3194 N N . LYS A 1 409 ? 12.482 1.267 7.255 1.00 77.44 409 LYS A N 1
ATOM 3195 C CA . LYS A 1 409 ? 13.594 0.944 6.355 1.00 77.44 409 LYS A CA 1
ATOM 3196 C C . LYS A 1 409 ? 13.166 1.163 4.910 1.00 77.44 409 LYS A C 1
ATOM 3198 O O . LYS A 1 409 ? 12.018 0.879 4.562 1.00 77.44 409 LYS A O 1
ATOM 3203 N N . SER A 1 410 ? 14.113 1.583 4.079 1.00 81.38 410 SER A N 1
ATOM 3204 C CA . SER A 1 410 ? 13.956 1.627 2.622 1.00 81.38 410 SER A CA 1
ATOM 3205 C C . SER A 1 410 ? 13.696 0.229 2.056 1.00 81.38 410 SER A C 1
ATOM 3207 O O . SER A 1 410 ? 14.238 -0.753 2.570 1.00 81.38 410 SER A O 1
ATOM 3209 N N . LEU A 1 411 ? 12.915 0.138 0.974 1.00 85.12 411 LEU A N 1
ATOM 3210 C CA . LEU A 1 411 ? 12.662 -1.108 0.247 1.00 85.12 411 LEU A CA 1
ATOM 3211 C C . LEU A 1 411 ? 13.960 -1.870 -0.079 1.00 85.12 411 LEU A C 1
ATOM 3213 O O . LEU A 1 411 ? 14.008 -3.087 0.086 1.00 85.12 411 LEU A O 1
ATOM 3217 N N . PHE A 1 412 ? 15.033 -1.171 -0.462 1.00 85.25 412 PHE A N 1
ATOM 3218 C CA . PHE A 1 412 ? 16.283 -1.781 -0.945 1.00 85.25 412 PHE A CA 1
ATOM 3219 C C . PHE A 1 412 ? 17.151 -2.418 0.151 1.00 85.25 412 PHE A C 1
ATOM 3221 O O . PHE A 1 412 ? 17.961 -3.300 -0.139 1.00 85.25 412 PHE A O 1
ATOM 3228 N N . THR A 1 413 ? 16.971 -2.014 1.412 1.00 82.50 413 THR A N 1
ATOM 3229 C CA . THR A 1 413 ? 17.729 -2.531 2.570 1.00 82.50 413 THR A CA 1
ATOM 3230 C C . THR A 1 413 ? 16.881 -3.400 3.500 1.00 82.50 413 THR A C 1
ATOM 3232 O O . THR A 1 413 ? 17.378 -3.951 4.487 1.00 82.50 413 THR A O 1
ATOM 3235 N N . LYS A 1 414 ? 15.586 -3.531 3.202 1.00 87.69 414 LYS A N 1
ATOM 3236 C CA . LYS A 1 414 ? 14.620 -4.277 4.006 1.00 87.69 414 LYS A CA 1
ATOM 3237 C C . LYS A 1 414 ? 14.790 -5.786 3.838 1.00 87.69 414 LYS A C 1
ATOM 3239 O O . LYS A 1 414 ? 15.067 -6.281 2.747 1.00 87.69 414 LYS A O 1
ATOM 3244 N N . SER A 1 415 ? 14.586 -6.521 4.931 1.00 91.38 415 SER A N 1
ATOM 3245 C CA . SER A 1 415 ? 14.506 -7.984 4.910 1.00 91.38 415 SER A CA 1
ATOM 3246 C C . SER A 1 415 ? 13.083 -8.452 4.587 1.00 91.38 415 SER A C 1
ATOM 3248 O O . SER A 1 415 ? 12.114 -7.736 4.839 1.00 91.38 415 SER A O 1
ATOM 3250 N N . THR A 1 416 ? 12.933 -9.683 4.100 1.00 91.38 416 THR A N 1
ATOM 3251 C CA . THR A 1 416 ? 11.613 -10.300 3.872 1.00 91.38 416 THR A CA 1
ATOM 3252 C C . THR A 1 416 ? 10.798 -10.432 5.158 1.00 91.38 416 THR A C 1
ATOM 3254 O O . THR A 1 416 ? 9.584 -10.253 5.135 1.00 91.38 416 THR A O 1
ATOM 3257 N N . ALA A 1 417 ? 11.455 -10.692 6.292 1.00 92.06 417 ALA A N 1
ATOM 3258 C CA . ALA A 1 417 ? 10.806 -10.767 7.599 1.00 92.06 417 ALA A CA 1
ATOM 3259 C C . ALA A 1 417 ? 10.280 -9.398 8.065 1.00 92.06 417 ALA A C 1
ATOM 3261 O O . ALA A 1 417 ? 9.159 -9.309 8.564 1.00 92.06 417 ALA A O 1
ATOM 3262 N N . ASP A 1 418 ? 11.061 -8.327 7.875 1.00 91.50 418 ASP A N 1
ATOM 3263 C CA . ASP A 1 418 ? 10.609 -6.961 8.162 1.00 91.50 418 ASP A CA 1
ATOM 3264 C C . ASP A 1 418 ? 9.416 -6.576 7.284 1.00 91.50 418 ASP A C 1
ATOM 3266 O O . ASP A 1 418 ? 8.420 -6.073 7.801 1.00 91.50 418 ASP A O 1
ATOM 3270 N N . PHE A 1 419 ? 9.502 -6.877 5.986 1.00 92.81 419 PHE A N 1
ATOM 3271 C CA . PHE A 1 419 ? 8.431 -6.652 5.021 1.00 92.81 419 PHE A CA 1
ATOM 3272 C C . PHE A 1 419 ? 7.142 -7.384 5.435 1.00 92.81 419 PHE A C 1
ATOM 3274 O O . PHE A 1 419 ? 6.100 -6.761 5.637 1.00 92.81 419 PHE A O 1
ATOM 3281 N N . ALA A 1 420 ? 7.215 -8.699 5.668 1.00 93.69 420 ALA A N 1
ATOM 3282 C CA . ALA A 1 420 ? 6.060 -9.504 6.066 1.00 93.69 420 ALA A CA 1
ATOM 3283 C C . ALA A 1 420 ? 5.425 -9.014 7.379 1.00 93.69 420 ALA A C 1
ATOM 3285 O O . ALA A 1 420 ? 4.201 -8.988 7.507 1.00 93.69 420 ALA A O 1
ATOM 3286 N N . ARG A 1 421 ? 6.244 -8.571 8.342 1.00 94.44 421 ARG A N 1
ATOM 3287 C CA . ARG A 1 421 ? 5.782 -8.046 9.634 1.00 94.44 421 ARG A CA 1
ATOM 3288 C C . ARG A 1 421 ? 4.937 -6.776 9.497 1.00 94.44 421 ARG A C 1
ATOM 3290 O O . ARG A 1 421 ? 4.011 -6.599 10.289 1.00 94.44 421 ARG A O 1
ATOM 3297 N N . VAL A 1 422 ? 5.248 -5.902 8.538 1.00 94.69 422 VAL A N 1
ATOM 3298 C CA . VAL A 1 422 ? 4.479 -4.670 8.274 1.00 94.69 422 VAL A CA 1
ATOM 3299 C C . VAL A 1 422 ? 3.140 -4.991 7.607 1.00 94.69 422 VAL A C 1
ATOM 3301 O O . VAL A 1 422 ? 2.112 -4.441 8.004 1.00 94.69 422 VAL A O 1
ATOM 3304 N N . LEU A 1 423 ? 3.129 -5.930 6.656 1.00 96.31 423 LEU A N 1
ATOM 3305 C CA . LEU A 1 423 ? 1.917 -6.330 5.935 1.00 96.31 423 LEU A CA 1
ATOM 3306 C C . LEU A 1 423 ? 0.939 -7.128 6.806 1.00 96.31 423 LEU A C 1
ATOM 3308 O O . LEU A 1 423 ? -0.272 -6.921 6.712 1.00 96.31 423 LEU A O 1
ATOM 3312 N N . ALA A 1 424 ? 1.449 -8.032 7.647 1.00 96.94 424 ALA A N 1
ATOM 3313 C CA . ALA A 1 424 ? 0.664 -9.024 8.382 1.00 96.94 424 ALA A CA 1
ATOM 3314 C C . ALA A 1 424 ? -0.638 -8.488 9.017 1.00 96.94 424 ALA A C 1
ATOM 3316 O O . ALA A 1 424 ? -1.699 -9.006 8.661 1.00 96.94 424 ALA A O 1
ATOM 3317 N N . PRO A 1 425 ? -0.633 -7.442 9.875 1.00 97.31 425 PRO A N 1
ATOM 3318 C CA . PRO A 1 425 ? -1.855 -6.994 10.547 1.00 97.31 425 PRO A CA 1
ATOM 3319 C C . PRO A 1 425 ? -2.933 -6.475 9.587 1.00 97.31 425 PRO A C 1
ATOM 3321 O O . PRO A 1 425 ? -4.111 -6.631 9.884 1.00 97.31 425 PRO A O 1
ATOM 3324 N N . LYS A 1 426 ? -2.544 -5.900 8.444 1.00 98.19 426 LYS A N 1
ATOM 3325 C CA . LYS A 1 426 ? -3.459 -5.246 7.493 1.00 98.19 426 LYS A CA 1
ATOM 3326 C C . LYS A 1 426 ? -3.853 -6.130 6.311 1.00 98.19 426 LYS A C 1
ATOM 3328 O O . LYS A 1 426 ? -4.844 -5.850 5.651 1.00 98.19 426 LYS A O 1
ATOM 3333 N N . VAL A 1 427 ? -3.092 -7.193 6.050 1.00 97.88 427 VAL A N 1
ATOM 3334 C CA . VAL A 1 427 ? -3.365 -8.147 4.967 1.00 97.88 427 VAL A CA 1
ATOM 3335 C C . VAL A 1 427 ? -3.948 -9.443 5.518 1.00 97.88 427 VAL A C 1
ATOM 3337 O O . VAL A 1 427 ? -5.063 -9.812 5.167 1.00 97.88 427 VAL A O 1
ATOM 3340 N N . GLN A 1 428 ? -3.221 -10.143 6.391 1.00 97.62 428 GLN A N 1
ATOM 3341 C CA . GLN A 1 428 ? -3.701 -11.388 7.002 1.00 97.62 428 GLN A CA 1
ATOM 3342 C C . GLN A 1 428 ? -4.671 -11.096 8.150 1.00 97.62 428 GLN A C 1
ATOM 3344 O O . GLN A 1 428 ? -5.712 -11.738 8.257 1.00 97.62 428 GLN A O 1
ATOM 3349 N N . GLY A 1 429 ? -4.343 -10.117 8.996 1.00 97.94 429 GLY A N 1
ATOM 3350 C CA . GLY A 1 429 ? -5.143 -9.776 10.168 1.00 97.94 429 GLY A CA 1
ATOM 3351 C C . GLY A 1 429 ? -6.572 -9.378 9.819 1.00 97.94 429 GLY A C 1
ATOM 3352 O O . GLY A 1 429 ? -7.504 -9.832 10.471 1.00 97.94 429 GLY A O 1
ATOM 3353 N N . VAL A 1 430 ? -6.766 -8.603 8.749 1.00 97.69 430 VAL A N 1
ATOM 3354 C CA . VAL A 1 430 ? -8.109 -8.198 8.311 1.00 97.69 430 VAL A CA 1
ATOM 3355 C C . VAL A 1 430 ? -8.955 -9.377 7.816 1.00 97.69 430 VAL A C 1
ATOM 3357 O O . VAL A 1 430 ? -10.145 -9.434 8.105 1.00 97.69 430 VAL A O 1
ATOM 3360 N N . GLN A 1 431 ? -8.336 -10.355 7.145 1.00 97.69 431 GLN A N 1
ATOM 3361 C CA . GLN A 1 431 ? -9.016 -11.577 6.704 1.00 97.69 431 GLN A CA 1
ATOM 3362 C C . GLN A 1 431 ? -9.459 -12.413 7.910 1.00 97.69 431 GLN A C 1
ATOM 3364 O O . GLN A 1 431 ? -10.612 -12.825 7.986 1.00 97.69 431 GLN A O 1
ATOM 3369 N N . VAL A 1 432 ? -8.572 -12.600 8.896 1.00 98.38 432 VAL A N 1
ATOM 3370 C CA . VAL A 1 432 ? -8.902 -13.301 10.149 1.00 98.38 432 VAL A CA 1
ATOM 3371 C C . VAL A 1 432 ? -10.016 -12.581 10.908 1.00 98.38 432 VAL A C 1
ATOM 3373 O O . VAL A 1 432 ? -10.943 -13.225 11.395 1.00 98.38 432 VAL A O 1
ATOM 3376 N N . LEU A 1 433 ? -9.933 -11.254 11.005 1.00 97.25 433 LEU A N 1
ATOM 3377 C CA . LEU A 1 433 ? -10.916 -10.420 11.686 1.00 97.25 433 LEU A CA 1
ATOM 3378 C C . LEU A 1 433 ? -12.305 -10.581 11.056 1.00 97.25 433 LEU A C 1
ATOM 3380 O O . LEU A 1 433 ? -13.269 -10.875 11.757 1.00 97.25 433 LEU A O 1
ATOM 3384 N N . ASP A 1 434 ? -12.407 -10.461 9.737 1.00 95.62 434 ASP A N 1
ATOM 3385 C CA . ASP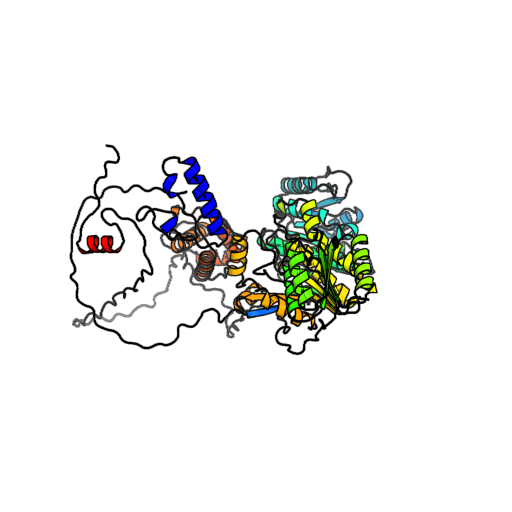 A 1 434 ? -13.681 -10.619 9.043 1.00 95.62 434 ASP A CA 1
ATOM 3386 C C . ASP A 1 434 ? -14.230 -12.045 9.150 1.00 95.62 434 ASP A C 1
ATOM 3388 O O . ASP A 1 434 ? -15.412 -12.220 9.438 1.00 95.62 434 ASP A O 1
ATOM 3392 N N . GLU A 1 435 ? -13.390 -13.071 8.986 1.00 95.81 435 GLU A N 1
ATOM 3393 C CA . GLU A 1 435 ? -13.816 -14.470 9.102 1.00 95.81 435 GLU A CA 1
ATOM 3394 C C . GLU A 1 435 ? -14.348 -14.811 10.500 1.00 95.81 435 GLU A C 1
ATOM 3396 O O . GLU A 1 435 ? -15.375 -15.481 10.631 1.00 95.81 435 GLU A O 1
ATOM 3401 N N . VAL A 1 436 ? -13.648 -14.377 11.552 1.00 97.69 436 VAL A N 1
ATOM 3402 C CA . VAL A 1 436 ? -14.004 -14.689 12.945 1.00 97.69 436 VAL A CA 1
ATOM 3403 C C . VAL A 1 436 ? -15.261 -13.937 13.372 1.00 97.69 436 VAL A C 1
ATOM 3405 O O . VAL A 1 436 ? -16.120 -14.515 14.036 1.00 97.69 436 VAL A O 1
ATOM 3408 N N . PHE A 1 437 ? -15.399 -12.666 12.986 1.00 95.81 437 PHE A N 1
ATOM 3409 C CA . PHE A 1 437 ? -16.491 -11.809 13.452 1.00 95.81 437 PHE A CA 1
ATOM 3410 C C . PHE A 1 437 ? -17.684 -11.720 12.495 1.00 95.81 437 PHE A C 1
ATOM 3412 O O . PHE A 1 437 ? -18.708 -11.156 12.878 1.00 95.81 437 PHE A O 1
ATOM 3419 N N . ALA A 1 438 ? -17.628 -12.334 11.306 1.00 92.94 438 ALA A N 1
ATOM 3420 C CA . ALA A 1 438 ? -18.779 -12.440 10.404 1.00 92.94 438 ALA A CA 1
ATOM 3421 C C . ALA A 1 438 ? -20.069 -12.950 11.090 1.00 92.94 438 ALA A C 1
ATOM 3423 O O . ALA A 1 438 ? -21.125 -12.360 10.853 1.00 92.94 438 ALA A O 1
ATOM 3424 N N . PRO A 1 439 ? -20.038 -13.964 11.986 1.00 93.00 439 PRO A N 1
ATOM 3425 C CA . PRO A 1 439 ? -21.240 -14.425 12.683 1.00 93.00 439 PRO A CA 1
ATOM 3426 C C . PRO A 1 439 ? -21.867 -13.399 13.638 1.00 93.00 439 PRO A C 1
ATOM 3428 O O . PRO A 1 439 ? -23.026 -13.573 14.004 1.00 93.00 439 PRO A O 1
ATOM 3431 N N . GLU A 1 440 ? -21.129 -12.366 14.063 1.00 93.00 440 GLU A N 1
ATOM 3432 C CA . GLU A 1 440 ? -21.658 -11.303 14.934 1.00 93.00 440 GLU A CA 1
ATOM 3433 C C . GLU A 1 440 ? -22.490 -10.273 14.161 1.00 93.00 440 GLU A C 1
ATOM 3435 O O . GLU A 1 440 ? -23.262 -9.551 14.777 1.00 93.00 440 GLU A O 1
ATOM 3440 N N . SER A 1 441 ? -22.376 -10.235 12.824 1.00 92.12 441 SER A N 1
ATOM 3441 C CA . SER A 1 441 ? -23.087 -9.285 11.950 1.00 92.12 441 SER A CA 1
ATOM 3442 C C . SER A 1 441 ? -22.980 -7.824 12.427 1.00 92.12 441 SER A C 1
ATOM 3444 O O . SER A 1 441 ? -24.010 -7.199 12.678 1.00 92.12 441 SER A O 1
ATOM 3446 N N . PRO A 1 442 ? -21.756 -7.274 12.573 1.00 95.12 442 PRO A N 1
ATOM 3447 C CA . PRO A 1 442 ? -21.577 -5.916 13.079 1.00 95.12 442 PRO A CA 1
ATOM 3448 C C . PRO A 1 442 ? -22.270 -4.882 12.181 1.00 95.12 442 PRO A C 1
ATOM 3450 O O . PRO A 1 442 ? -22.219 -4.991 10.953 1.00 95.12 442 PRO A O 1
ATOM 3453 N N . ASP A 1 443 ? -22.840 -3.836 12.786 1.00 95.19 443 ASP A N 1
ATOM 3454 C CA . ASP A 1 443 ? -23.462 -2.712 12.073 1.00 95.19 443 ASP A CA 1
ATOM 3455 C C . ASP A 1 443 ? -22.452 -2.000 11.167 1.00 95.19 443 ASP A C 1
ATOM 3457 O O . ASP A 1 443 ? -22.819 -1.473 10.113 1.00 95.19 443 ASP A O 1
ATOM 3461 N N . PHE A 1 444 ? -21.177 -1.977 11.577 1.00 96.31 444 PHE A N 1
ATOM 3462 C CA . PHE A 1 444 ? -20.087 -1.490 10.745 1.00 96.31 444 PHE A CA 1
ATOM 3463 C C . PHE A 1 444 ? -18.738 -2.174 10.999 1.00 96.31 444 PHE A C 1
ATOM 3465 O O . PHE A 1 444 ? -18.437 -2.653 12.095 1.00 96.31 444 PHE A O 1
ATOM 3472 N N . VAL A 1 445 ? -17.868 -2.103 9.994 1.00 97.38 445 VAL A N 1
ATOM 3473 C CA . VAL A 1 445 ? -16.435 -2.385 10.098 1.00 97.38 445 VAL A CA 1
ATOM 3474 C C . VAL A 1 445 ? -15.655 -1.218 9.503 1.00 97.38 445 VAL A C 1
ATOM 3476 O O . VAL A 1 445 ? -15.848 -0.849 8.347 1.00 97.38 445 VAL A O 1
ATOM 3479 N N . CYS A 1 446 ? -14.768 -0.626 10.301 1.00 97.81 446 CYS A N 1
ATOM 3480 C CA . CYS A 1 446 ? -13.917 0.479 9.886 1.00 97.81 446 CYS A CA 1
ATOM 3481 C C . CYS A 1 446 ? -12.440 0.070 9.873 1.00 97.81 446 CYS A C 1
ATOM 3483 O O . CYS A 1 446 ? -11.886 -0.305 10.907 1.00 97.81 446 CYS A O 1
ATOM 3485 N N . TYR A 1 447 ? -11.781 0.190 8.724 1.00 98.38 447 TYR A N 1
ATOM 3486 C CA . TYR A 1 447 ? -10.353 -0.053 8.559 1.00 98.38 447 TYR A CA 1
ATOM 3487 C C . TYR A 1 447 ? -9.574 1.258 8.554 1.00 98.38 447 TYR A C 1
ATOM 3489 O O . TYR A 1 447 ? -9.810 2.143 7.728 1.00 98.38 447 TYR A O 1
ATOM 3497 N N . PHE A 1 448 ? -8.593 1.379 9.446 1.00 97.69 448 PHE A N 1
ATOM 3498 C CA . PHE A 1 448 ? -7.675 2.511 9.420 1.00 97.69 448 PHE A CA 1
ATOM 3499 C C . PHE A 1 448 ? -6.560 2.211 8.430 1.00 97.69 448 PHE A C 1
ATOM 3501 O O . PHE A 1 448 ? -5.620 1.472 8.724 1.00 97.69 448 PHE A O 1
ATOM 3508 N N . SER A 1 449 ? -6.695 2.783 7.242 1.00 97.50 449 SER A N 1
ATOM 3509 C CA . SER A 1 449 ? -5.655 2.843 6.227 1.00 97.50 449 SER A CA 1
ATOM 3510 C C . SER A 1 449 ? -4.813 4.119 6.419 1.00 97.50 449 SER A C 1
ATOM 3512 O O . SER A 1 449 ? -4.863 4.777 7.461 1.00 97.50 449 SER A O 1
ATOM 3514 N N . SER A 1 450 ? -4.007 4.475 5.425 1.00 95.62 450 SER A N 1
ATOM 3515 C CA . SER A 1 450 ? -3.138 5.652 5.436 1.00 95.62 450 SER A CA 1
ATOM 3516 C C . SER A 1 450 ? -3.158 6.345 4.078 1.00 95.62 450 SER A C 1
ATOM 3518 O O . SER A 1 450 ? -3.370 5.692 3.053 1.00 95.62 450 SER A O 1
ATOM 3520 N N . SER A 1 451 ? -2.910 7.656 4.067 1.00 94.19 451 SER A N 1
ATOM 3521 C CA . SER A 1 451 ? -2.674 8.441 2.853 1.00 94.19 451 SER A CA 1
ATOM 3522 C C . SER A 1 451 ? -1.541 7.866 1.992 1.00 94.19 451 SER A C 1
ATOM 3524 O O . SER A 1 451 ? -1.598 7.966 0.770 1.00 94.19 451 SER A O 1
ATOM 3526 N N . SER A 1 452 ? -0.579 7.161 2.599 1.00 91.19 452 SER A N 1
ATOM 3527 C CA . SER A 1 452 ? 0.501 6.457 1.891 1.00 91.19 452 SER A CA 1
ATOM 3528 C C . SER A 1 452 ? 0.031 5.394 0.896 1.00 91.19 452 SER A C 1
ATOM 3530 O O . SER A 1 452 ? 0.735 5.109 -0.066 1.00 91.19 452 SER A O 1
ATOM 3532 N N . ALA A 1 453 ? -1.169 4.830 1.070 1.00 94.25 453 ALA A N 1
ATOM 3533 C CA . ALA A 1 453 ? -1.735 3.908 0.086 1.00 94.25 453 ALA A CA 1
ATOM 3534 C C . ALA A 1 453 ? -1.988 4.588 -1.271 1.00 94.25 453 ALA A C 1
ATOM 3536 O O . ALA A 1 453 ? -1.994 3.926 -2.300 1.00 94.25 453 ALA A O 1
ATOM 3537 N N . ILE A 1 454 ? -2.208 5.901 -1.268 1.00 92.62 454 ILE A N 1
ATOM 3538 C CA . ILE A 1 454 ? -2.533 6.694 -2.457 1.00 92.62 454 ILE A CA 1
ATOM 3539 C C . ILE A 1 454 ? -1.306 7.491 -2.910 1.00 92.62 454 ILE A C 1
ATOM 3541 O O . ILE A 1 454 ? -0.996 7.532 -4.097 1.00 92.62 454 ILE A O 1
ATOM 3545 N N . LEU A 1 455 ? -0.611 8.106 -1.952 1.00 87.25 455 LEU A N 1
ATOM 3546 C CA . LEU A 1 455 ? 0.487 9.046 -2.189 1.00 87.25 455 LEU A CA 1
ATOM 3547 C C . LEU A 1 455 ? 1.875 8.386 -2.203 1.00 87.25 455 LEU A C 1
ATOM 3549 O O . LEU A 1 455 ? 2.840 9.024 -2.605 1.00 87.25 455 LEU A O 1
ATOM 3553 N N . GLY A 1 456 ? 1.982 7.136 -1.742 1.00 87.50 456 GLY A N 1
ATOM 3554 C CA . GLY A 1 456 ? 3.255 6.458 -1.492 1.00 87.50 456 GLY A CA 1
ATOM 3555 C C . GLY A 1 456 ? 3.799 6.685 -0.076 1.00 87.50 456 GLY A C 1
ATOM 3556 O O . GLY A 1 456 ? 3.368 7.581 0.650 1.00 87.50 456 GLY A O 1
ATOM 3557 N N . ASP A 1 457 ? 4.748 5.845 0.341 1.00 80.56 457 ASP A N 1
ATOM 3558 C CA . ASP A 1 457 ? 5.380 5.879 1.672 1.00 80.56 457 ASP A CA 1
ATOM 3559 C C . ASP A 1 457 ? 6.876 6.240 1.622 1.00 80.56 457 ASP A C 1
ATOM 3561 O O . ASP A 1 457 ? 7.662 5.773 2.448 1.00 80.56 457 ASP A O 1
ATOM 3565 N N . MET A 1 458 ? 7.273 7.064 0.646 1.00 74.31 458 MET A N 1
ATOM 3566 C CA . MET A 1 458 ? 8.671 7.463 0.435 1.00 74.31 458 MET A CA 1
ATOM 3567 C C . MET A 1 458 ? 9.587 6.240 0.259 1.00 74.31 458 MET A C 1
ATOM 3569 O O . MET A 1 458 ? 10.619 6.100 0.913 1.00 74.31 458 MET A O 1
ATOM 3573 N N . GLY A 1 459 ? 9.163 5.312 -0.604 1.00 75.69 459 GLY A N 1
ATOM 3574 C CA . GLY A 1 459 ? 9.912 4.130 -1.030 1.00 75.69 459 GLY A CA 1
ATOM 3575 C C . GLY A 1 459 ? 10.237 3.100 0.054 1.00 75.69 459 GLY A C 1
ATOM 3576 O O . GLY A 1 459 ? 11.154 2.290 -0.123 1.00 75.69 459 GLY A O 1
ATOM 3577 N N . ALA A 1 460 ? 9.481 3.070 1.154 1.00 82.50 460 ALA A N 1
ATOM 3578 C CA . ALA A 1 460 ? 9.453 1.906 2.037 1.00 82.50 460 ALA A CA 1
ATOM 3579 C C . ALA A 1 460 ? 8.706 0.723 1.376 1.00 82.50 460 ALA A C 1
ATOM 3581 O O . ALA A 1 460 ? 9.095 -0.435 1.578 1.00 82.50 460 ALA A O 1
ATOM 3582 N N . GLY A 1 461 ? 7.693 1.019 0.560 1.00 87.81 461 GLY A N 1
ATOM 3583 C CA . GLY A 1 461 ? 6.849 0.141 -0.250 1.00 87.81 461 GLY A CA 1
ATOM 3584 C C . GLY A 1 461 ? 5.840 -0.691 0.544 1.00 87.81 461 GLY A C 1
ATOM 3585 O O . GLY A 1 461 ? 4.686 -0.827 0.149 1.00 87.81 461 GLY A O 1
ATOM 3586 N N . ASP A 1 462 ? 6.263 -1.274 1.660 1.00 92.75 462 ASP A N 1
ATOM 3587 C CA . ASP A 1 462 ? 5.470 -2.216 2.452 1.00 92.75 462 ASP A CA 1
ATOM 3588 C C . ASP A 1 462 ? 4.260 -1.586 3.140 1.00 92.75 462 ASP A C 1
ATOM 3590 O O . ASP A 1 462 ? 3.180 -2.183 3.157 1.00 92.75 462 ASP A O 1
ATOM 3594 N N . TYR A 1 463 ? 4.418 -0.385 3.695 1.00 92.81 463 TYR A N 1
ATOM 3595 C CA . TYR A 1 463 ? 3.342 0.298 4.398 1.00 92.81 463 TYR A CA 1
ATOM 3596 C C . TYR A 1 463 ? 2.267 0.778 3.422 1.00 92.81 463 TYR A C 1
ATOM 3598 O O . TYR A 1 463 ? 1.076 0.585 3.689 1.00 92.81 463 TYR A O 1
ATOM 3606 N N . ALA A 1 464 ? 2.666 1.324 2.270 1.00 93.69 464 ALA A N 1
ATOM 3607 C CA . ALA A 1 464 ? 1.745 1.705 1.205 1.00 93.69 464 ALA A CA 1
ATOM 3608 C C . ALA A 1 464 ? 0.914 0.503 0.725 1.00 93.69 464 ALA A C 1
ATOM 3610 O O . ALA A 1 464 ? -0.313 0.582 0.706 1.00 93.69 464 ALA A O 1
ATOM 3611 N N . ILE A 1 465 ? 1.546 -0.639 0.433 1.00 96.00 465 ILE A N 1
ATOM 3612 C CA . ILE A 1 465 ? 0.858 -1.867 -0.017 1.00 96.00 465 ILE A CA 1
ATOM 3613 C C . ILE A 1 465 ? -0.106 -2.396 1.035 1.00 96.00 465 ILE A C 1
ATOM 3615 O O . ILE A 1 465 ? -1.254 -2.706 0.725 1.00 96.00 465 ILE A O 1
ATOM 3619 N N . ALA A 1 466 ? 0.337 -2.492 2.290 1.00 97.56 466 ALA A N 1
ATOM 3620 C CA . ALA A 1 466 ? -0.485 -3.012 3.376 1.00 97.56 466 ALA A CA 1
ATOM 3621 C C . ALA A 1 466 ? -1.775 -2.188 3.546 1.00 97.56 466 ALA A C 1
ATOM 3623 O O . ALA A 1 466 ? -2.864 -2.732 3.721 1.00 97.56 466 ALA A O 1
ATOM 3624 N N . ASN A 1 467 ? -1.661 -0.862 3.451 1.00 97.94 467 ASN A N 1
ATOM 3625 C CA . ASN A 1 467 ? -2.794 0.055 3.526 1.00 97.94 467 ASN A CA 1
ATOM 3626 C C . ASN A 1 467 ? -3.632 0.066 2.234 1.00 97.94 467 ASN A C 1
ATOM 3628 O O . ASN A 1 467 ? -4.852 0.235 2.303 1.00 97.94 467 ASN A O 1
ATOM 3632 N N . ARG A 1 468 ? -3.015 -0.173 1.072 1.00 97.38 468 ARG A N 1
ATOM 3633 C CA . ARG A 1 468 ? -3.706 -0.329 -0.214 1.00 97.38 468 ARG A CA 1
ATOM 3634 C C . ARG A 1 468 ? -4.549 -1.598 -0.261 1.00 97.38 468 ARG A C 1
ATOM 3636 O O . ARG A 1 468 ? -5.678 -1.557 -0.740 1.00 97.38 468 ARG A O 1
ATOM 3643 N N . PHE A 1 469 ? -4.054 -2.691 0.317 1.00 98.56 469 PHE A N 1
ATOM 3644 C CA . PHE A 1 469 ? -4.823 -3.920 0.479 1.00 98.56 469 PHE A CA 1
ATOM 3645 C C . PHE A 1 469 ? -6.110 -3.665 1.270 1.00 98.56 469 PHE A C 1
ATOM 3647 O O . PHE A 1 469 ? -7.172 -4.095 0.835 1.00 98.56 469 PHE A O 1
ATOM 3654 N N . LEU A 1 470 ? -6.048 -2.906 2.376 1.00 98.31 470 LEU A N 1
ATOM 3655 C CA . LEU A 1 470 ? -7.249 -2.529 3.137 1.00 98.31 470 LEU A CA 1
ATOM 3656 C C . LEU A 1 470 ? -8.263 -1.763 2.285 1.00 98.31 470 LEU A C 1
ATOM 3658 O O . LEU A 1 470 ? -9.459 -1.965 2.463 1.00 98.31 470 LEU A O 1
ATOM 3662 N N . MET A 1 471 ? -7.810 -0.904 1.366 1.00 97.56 471 MET A N 1
ATOM 3663 C CA . MET A 1 471 ? -8.717 -0.167 0.481 1.00 97.56 471 MET A CA 1
ATOM 3664 C C . MET A 1 471 ? -9.487 -1.109 -0.441 1.00 97.56 471 MET A C 1
ATOM 3666 O O . MET A 1 471 ? -10.717 -1.086 -0.463 1.00 97.56 471 MET A O 1
ATOM 3670 N N . ALA A 1 472 ? -8.765 -1.973 -1.156 1.00 97.25 472 ALA A N 1
ATOM 3671 C CA . ALA A 1 472 ? -9.379 -2.931 -2.066 1.00 97.25 472 ALA A CA 1
ATOM 3672 C C . ALA A 1 472 ? -10.267 -3.933 -1.308 1.00 97.25 472 ALA A C 1
ATOM 3674 O O . ALA A 1 472 ? -11.386 -4.226 -1.731 1.00 97.25 472 ALA A O 1
ATOM 3675 N N . TYR A 1 473 ? -9.808 -4.403 -0.144 1.00 98.06 473 TYR A N 1
ATOM 3676 C CA . TYR A 1 473 ? -10.538 -5.340 0.706 1.00 98.06 473 TYR A CA 1
ATOM 3677 C C . TYR A 1 473 ? -11.834 -4.738 1.260 1.00 98.06 473 TYR A C 1
ATOM 3679 O O . TYR A 1 473 ? -12.870 -5.398 1.225 1.00 98.06 473 TYR A O 1
ATOM 3687 N N . ALA A 1 474 ? -11.815 -3.469 1.680 1.00 97.44 474 ALA A N 1
ATOM 3688 C CA . ALA A 1 474 ? -13.010 -2.757 2.128 1.00 97.44 474 ALA A CA 1
ATOM 3689 C C . ALA A 1 474 ? -14.085 -2.682 1.039 1.00 97.44 474 ALA A C 1
ATOM 3691 O O . ALA A 1 474 ? -15.255 -2.930 1.316 1.00 97.44 474 ALA A O 1
ATOM 3692 N N . HIS A 1 475 ? -13.689 -2.401 -0.205 1.00 95.00 475 HIS A N 1
ATOM 3693 C CA . HIS A 1 475 ? -14.619 -2.369 -1.332 1.00 95.00 475 HIS A CA 1
ATOM 3694 C C . HIS A 1 475 ? -15.240 -3.748 -1.605 1.00 95.00 475 HIS A C 1
ATOM 3696 O O . HIS A 1 475 ? -16.445 -3.850 -1.820 1.00 95.00 475 HIS A O 1
ATOM 3702 N N . GLN A 1 476 ? -14.445 -4.825 -1.544 1.00 94.75 476 GLN A N 1
ATOM 3703 C CA . GLN A 1 476 ? -14.981 -6.182 -1.708 1.00 94.75 476 GLN A CA 1
ATOM 3704 C C . GLN A 1 476 ? -15.919 -6.577 -0.563 1.00 94.75 476 GLN A C 1
ATOM 3706 O O . GLN A 1 476 ? -16.952 -7.201 -0.807 1.00 94.75 476 GLN A O 1
ATOM 3711 N N . ARG A 1 477 ? -15.587 -6.202 0.677 1.00 95.12 477 ARG A N 1
ATOM 3712 C CA . ARG A 1 477 ? -16.437 -6.463 1.840 1.00 95.12 477 ARG A CA 1
ATOM 3713 C C . ARG A 1 477 ? -17.767 -5.723 1.744 1.00 95.12 477 ARG A C 1
ATOM 3715 O O . ARG A 1 477 ? -18.787 -6.346 2.014 1.00 95.12 477 ARG A O 1
ATOM 3722 N N . GLU A 1 478 ? -17.765 -4.453 1.340 1.00 94.19 478 GLU A N 1
ATOM 3723 C CA . GLU A 1 478 ? -18.990 -3.651 1.214 1.00 94.19 478 GLU A CA 1
ATOM 3724 C C . GLU A 1 478 ? -20.018 -4.299 0.283 1.00 94.19 478 GLU A C 1
ATOM 3726 O O . GLU A 1 478 ? -21.216 -4.264 0.538 1.00 94.19 478 GLU A O 1
ATOM 3731 N N . VAL A 1 479 ? -19.545 -4.943 -0.785 1.00 91.31 479 VAL A N 1
ATOM 3732 C CA . VAL A 1 479 ? -20.413 -5.657 -1.728 1.00 91.31 479 VAL A CA 1
ATOM 3733 C C . VAL A 1 479 ? -20.868 -7.015 -1.176 1.00 91.31 479 VAL A C 1
ATOM 3735 O O . VAL A 1 479 ? -21.969 -7.469 -1.487 1.00 91.31 479 VAL A O 1
ATOM 3738 N N . ALA A 1 480 ? -20.021 -7.696 -0.402 1.00 90.94 480 ALA A N 1
ATOM 3739 C CA . ALA A 1 480 ? -20.221 -9.095 -0.021 1.00 90.94 480 ALA A CA 1
ATOM 3740 C C . ALA A 1 480 ? -20.908 -9.305 1.339 1.00 90.94 480 ALA A C 1
ATOM 3742 O O . ALA A 1 480 ? -21.513 -10.358 1.554 1.00 90.94 480 ALA A O 1
ATOM 3743 N N . SER A 1 481 ? -20.800 -8.343 2.254 1.00 89.81 481 SER A N 1
ATOM 3744 C CA . SER A 1 481 ? -21.193 -8.497 3.656 1.00 89.81 481 SER A CA 1
ATOM 3745 C C . SER A 1 481 ? -22.247 -7.470 4.064 1.00 89.81 481 SER A C 1
ATOM 3747 O O . SER A 1 481 ? -22.191 -6.327 3.620 1.00 89.81 481 SER A O 1
ATOM 3749 N N . PRO A 1 482 ? -23.196 -7.837 4.945 1.00 86.50 482 PRO A N 1
ATOM 3750 C CA . PRO A 1 482 ? -24.095 -6.868 5.549 1.00 86.50 482 PRO A CA 1
ATOM 3751 C C . PRO A 1 482 ? -23.340 -5.964 6.532 1.00 86.50 482 PRO A C 1
ATOM 3753 O O . PRO A 1 482 ? -22.289 -6.328 7.075 1.00 86.50 482 PRO A O 1
ATOM 3756 N N . GLY A 1 483 ? -23.929 -4.802 6.799 1.00 89.25 483 GLY A N 1
ATOM 3757 C CA . GLY A 1 483 ? -23.327 -3.790 7.657 1.00 89.25 483 GLY A CA 1
ATOM 3758 C C . GLY A 1 483 ? -22.301 -2.950 6.907 1.00 89.25 483 GLY A C 1
ATOM 3759 O O . GLY A 1 483 ? -21.649 -3.393 5.963 1.00 89.25 483 GLY A O 1
ATOM 3760 N N . LYS A 1 484 ? -22.166 -1.709 7.346 1.00 94.00 484 LYS A N 1
ATOM 3761 C CA . LYS A 1 484 ? -21.386 -0.696 6.653 1.00 94.00 484 LYS A CA 1
ATOM 3762 C C . LYS A 1 484 ? -19.891 -0.983 6.709 1.00 94.00 484 LYS A C 1
ATOM 3764 O O . LYS A 1 484 ? -19.343 -1.234 7.777 1.00 94.00 484 LYS A O 1
ATOM 3769 N N . THR A 1 485 ? -19.197 -0.835 5.597 1.00 96.50 485 THR A N 1
ATOM 3770 C CA . THR A 1 485 ? -17.738 -0.867 5.542 1.00 96.50 485 THR A CA 1
ATOM 3771 C C . THR A 1 485 ? -17.204 0.531 5.286 1.00 96.50 485 THR A C 1
ATOM 3773 O O . THR A 1 485 ? -17.691 1.259 4.426 1.00 96.50 485 THR A O 1
ATOM 3776 N N . LEU A 1 486 ? -16.171 0.912 6.031 1.00 96.62 486 LEU A N 1
ATOM 3777 C CA . LEU A 1 486 ? -15.459 2.165 5.824 1.00 96.62 486 LEU A CA 1
ATOM 3778 C C . LEU A 1 486 ? -13.956 1.915 5.879 1.00 96.62 486 LEU A C 1
ATOM 3780 O O . LEU A 1 486 ? -13.461 1.272 6.798 1.00 96.62 486 LEU A O 1
ATOM 3784 N N . VAL A 1 487 ? -13.206 2.478 4.946 1.00 98.00 487 VAL A N 1
ATOM 3785 C CA . VAL A 1 487 ? -11.751 2.570 5.001 1.00 98.00 487 VAL A CA 1
ATOM 3786 C C . VAL A 1 487 ? -11.346 4.035 4.971 1.00 98.00 487 VAL A C 1
ATOM 3788 O O . VAL A 1 487 ? -11.722 4.785 4.071 1.00 98.00 487 VAL A O 1
ATOM 3791 N N . ILE A 1 488 ? -10.583 4.450 5.980 1.00 97.81 488 ILE A N 1
ATOM 3792 C CA . ILE A 1 488 ? -10.115 5.832 6.100 1.00 97.81 488 ILE A CA 1
ATOM 3793 C C . ILE A 1 488 ? -8.616 5.853 5.843 1.00 97.81 488 ILE A C 1
ATOM 3795 O O . ILE A 1 488 ? -7.846 5.243 6.584 1.00 97.81 488 ILE A O 1
ATOM 3799 N N . ASN A 1 489 ? -8.192 6.558 4.801 1.00 97.62 489 ASN A N 1
ATOM 3800 C CA . ASN A 1 489 ? -6.793 6.840 4.528 1.00 97.62 489 ASN A CA 1
ATOM 3801 C C . ASN A 1 489 ? -6.380 8.059 5.356 1.00 97.62 489 ASN A C 1
ATOM 3803 O O . ASN A 1 489 ? -6.506 9.201 4.915 1.00 97.62 489 ASN A O 1
ATOM 3807 N N . TRP A 1 490 ? -5.922 7.806 6.581 1.00 96.19 490 TRP A N 1
ATOM 3808 C CA . TRP A 1 490 ? -5.525 8.868 7.498 1.00 96.19 490 TRP A CA 1
ATOM 3809 C C . TRP A 1 490 ? -4.227 9.565 7.057 1.00 96.19 490 TRP A C 1
ATOM 3811 O O . TRP A 1 490 ? -3.300 8.876 6.608 1.00 96.19 490 TRP A O 1
ATOM 3821 N N . PRO A 1 491 ? -4.121 10.896 7.234 1.00 94.19 491 PRO A N 1
ATOM 3822 C CA . PRO A 1 491 ? -2.866 11.613 7.078 1.00 94.19 491 PRO A CA 1
ATOM 3823 C C . PRO A 1 491 ? -1.981 11.365 8.308 1.00 94.19 491 PRO A C 1
ATOM 3825 O O . PRO A 1 491 ? -2.307 10.571 9.198 1.00 94.19 491 PRO A O 1
ATOM 3828 N N . LEU A 1 492 ? -0.860 12.076 8.386 1.00 90.75 492 LEU A N 1
ATOM 3829 C CA . LEU A 1 492 ? -0.056 12.109 9.601 1.00 90.75 492 LEU A CA 1
ATOM 3830 C C . LEU A 1 492 ? -0.841 12.735 10.753 1.00 90.75 492 LEU A C 1
ATOM 3832 O O . LEU A 1 492 ? -1.415 13.812 10.609 1.00 90.75 492 LEU A O 1
ATOM 3836 N N . TRP A 1 493 ? -0.835 12.067 11.904 1.00 90.19 493 TRP A N 1
ATOM 3837 C CA . TRP A 1 493 ? -1.399 12.602 13.141 1.00 90.19 493 TRP A CA 1
ATOM 3838 C C . TRP A 1 493 ? -0.301 13.285 13.936 1.00 90.19 493 TRP A C 1
ATOM 3840 O O . TRP A 1 493 ? 0.814 12.773 14.013 1.00 90.19 493 TRP A O 1
ATOM 3850 N N . LYS A 1 494 ? -0.635 14.397 14.589 1.00 85.56 494 LYS A N 1
ATOM 3851 C CA . LYS A 1 494 ? 0.310 15.112 15.451 1.00 85.56 494 LYS A CA 1
ATOM 3852 C C . LYS A 1 494 ? 0.753 14.268 16.642 1.00 85.56 494 LYS A C 1
ATOM 3854 O O . LYS A 1 494 ? 1.903 14.325 17.056 1.00 85.56 494 LYS A O 1
ATOM 3859 N N . GLU A 1 495 ? -0.166 13.472 17.184 1.00 77.06 495 GLU A N 1
ATOM 3860 C CA . GLU A 1 495 ? 0.099 12.605 18.323 1.00 77.06 495 GLU A CA 1
ATOM 3861 C C . GLU A 1 495 ? -0.522 11.221 18.133 1.00 77.06 495 GLU A C 1
ATOM 3863 O O . GLU A 1 495 ? -1.624 11.077 17.608 1.00 77.06 495 GLU A O 1
ATOM 3868 N N . GLY A 1 496 ? 0.173 10.183 18.602 1.00 60.50 496 GLY A N 1
ATOM 3869 C CA . GLY A 1 496 ? -0.316 8.799 18.571 1.00 60.50 496 GLY A CA 1
ATOM 3870 C C . GLY A 1 496 ? -0.348 8.145 17.183 1.00 60.50 496 GLY A C 1
ATOM 3871 O O . GLY A 1 496 ? -0.595 6.940 17.106 1.00 60.50 496 GLY A O 1
ATOM 3872 N N . GLY A 1 497 ? -0.083 8.905 16.117 1.00 61.59 497 GLY A N 1
ATOM 3873 C CA . GLY A 1 497 ? 0.134 8.391 14.769 1.00 61.59 497 GLY A CA 1
ATOM 3874 C C . GLY A 1 497 ? 1.544 7.858 14.548 1.00 61.59 497 GLY A C 1
ATOM 3875 O O . GLY A 1 497 ? 2.430 7.981 15.391 1.00 61.59 497 GLY A O 1
ATOM 3876 N N . MET A 1 498 ? 1.732 7.252 13.380 1.00 68.94 498 MET A N 1
ATOM 3877 C CA . MET A 1 498 ? 3.038 6.827 12.887 1.00 68.94 498 MET A CA 1
ATOM 3878 C C . MET A 1 498 ? 3.608 7.952 12.012 1.00 68.94 498 MET A C 1
ATOM 3880 O O . MET A 1 498 ? 2.889 8.449 11.147 1.00 68.94 498 MET A O 1
ATOM 3884 N N . GLY A 1 499 ? 4.851 8.373 12.262 1.00 59.19 499 GLY A N 1
ATOM 3885 C CA . GLY A 1 499 ? 5.551 9.381 11.453 1.00 59.19 499 GLY A CA 1
ATOM 3886 C C . GLY A 1 499 ? 6.075 8.821 10.127 1.00 59.19 499 GLY A C 1
ATOM 3887 O O . GLY A 1 499 ? 6.134 7.602 9.939 1.00 59.19 499 GLY A O 1
ATOM 3888 N N . LEU A 1 500 ? 6.467 9.711 9.212 1.00 55.53 500 LEU A N 1
ATOM 3889 C CA . LEU A 1 500 ? 7.240 9.360 8.018 1.00 55.53 500 LEU A CA 1
ATOM 3890 C C . LEU A 1 500 ? 8.727 9.449 8.370 1.00 55.53 500 LEU A C 1
ATOM 3892 O O . LEU A 1 500 ? 9.270 10.546 8.427 1.00 55.53 500 LEU A O 1
ATOM 3896 N N . GLY A 1 501 ? 9.373 8.308 8.615 1.00 59.69 501 GLY A N 1
ATOM 3897 C CA . GLY A 1 501 ? 10.812 8.281 8.891 1.00 59.69 501 GLY A CA 1
ATOM 3898 C C . GLY A 1 501 ? 11.193 9.045 10.164 1.00 59.69 501 GLY A C 1
ATOM 3899 O O . GLY A 1 501 ? 10.655 8.755 11.234 1.00 59.69 501 GLY A O 1
ATOM 3900 N N . ASP A 1 502 ? 12.153 9.963 10.041 1.00 59.16 502 ASP A N 1
ATOM 3901 C CA . ASP A 1 502 ? 12.568 10.886 11.103 1.00 59.16 502 ASP A CA 1
ATOM 3902 C C . ASP A 1 502 ? 11.743 12.190 11.103 1.00 59.16 502 ASP A C 1
ATOM 3904 O O . ASP A 1 502 ? 10.927 12.455 10.212 1.00 59.16 502 ASP A O 1
ATOM 3908 N N . ASP A 1 503 ? 11.930 13.005 12.145 1.00 61.81 503 ASP A N 1
ATOM 3909 C CA . ASP A 1 503 ? 11.170 14.244 12.328 1.00 61.81 503 ASP A CA 1
ATOM 3910 C C . ASP A 1 503 ? 11.396 15.229 11.162 1.00 61.81 503 ASP A C 1
ATOM 3912 O O . ASP A 1 503 ? 10.454 15.892 10.725 1.00 61.81 503 ASP A O 1
ATOM 3916 N N . GLU A 1 504 ? 12.604 15.281 10.590 1.00 57.41 504 GLU A N 1
ATOM 3917 C CA . GLU A 1 504 ? 12.944 16.163 9.464 1.00 57.41 504 GLU A CA 1
ATOM 3918 C C . GLU A 1 504 ? 12.191 15.787 8.179 1.00 57.41 504 GLU A C 1
ATOM 3920 O O . GLU A 1 504 ? 11.592 16.655 7.537 1.00 57.41 504 GLU A O 1
ATOM 3925 N N . GLN A 1 505 ? 12.146 14.497 7.825 1.00 60.00 505 GLN A N 1
ATOM 3926 C CA . GLN A 1 505 ? 11.389 14.001 6.669 1.00 60.00 505 GLN A CA 1
ATOM 3927 C C . GLN A 1 505 ? 9.890 14.255 6.819 1.00 60.00 505 GLN A C 1
ATOM 3929 O O . GLN A 1 505 ? 9.226 14.693 5.874 1.00 60.00 505 GLN A O 1
ATOM 3934 N N . THR A 1 506 ? 9.359 14.020 8.021 1.00 66.75 506 THR A N 1
ATOM 3935 C CA . THR A 1 506 ? 7.961 14.310 8.347 1.00 66.75 506 THR A CA 1
ATOM 3936 C C . THR A 1 506 ? 7.649 15.799 8.174 1.00 66.75 506 THR A C 1
ATOM 3938 O O . THR A 1 506 ? 6.660 16.150 7.521 1.00 66.75 506 THR A O 1
ATOM 3941 N N . HIS A 1 507 ? 8.498 16.683 8.701 1.00 62.88 507 HIS A N 1
ATOM 3942 C CA . HIS A 1 507 ? 8.330 18.128 8.555 1.00 62.88 507 HIS A CA 1
ATOM 3943 C C . HIS A 1 507 ? 8.380 18.575 7.091 1.00 62.88 507 HIS A C 1
ATOM 3945 O O . HIS A 1 507 ? 7.512 19.338 6.656 1.00 62.88 507 HIS A O 1
ATOM 3951 N N . LEU A 1 508 ? 9.331 18.056 6.313 1.00 59.22 508 LEU A N 1
ATOM 3952 C CA . LEU A 1 508 ? 9.486 18.420 4.908 1.00 59.22 508 LEU A CA 1
ATOM 3953 C C . LEU A 1 508 ? 8.305 17.942 4.047 1.00 59.22 508 LEU A C 1
ATOM 3955 O O . LEU A 1 508 ? 7.833 18.685 3.181 1.00 59.22 508 LEU A O 1
ATOM 3959 N N . TYR A 1 509 ? 7.773 16.741 4.297 1.00 68.19 509 TYR A N 1
ATOM 3960 C CA . TYR A 1 509 ? 6.564 16.245 3.628 1.00 68.19 509 TYR A CA 1
ATOM 3961 C C . TYR A 1 509 ? 5.360 17.165 3.875 1.00 68.19 509 TYR A C 1
ATOM 3963 O O . TYR A 1 509 ? 4.685 17.573 2.927 1.00 68.19 509 TYR A O 1
ATOM 3971 N N . LEU A 1 510 ? 5.104 17.529 5.135 1.00 71.25 510 LEU A N 1
ATOM 3972 C CA . LEU A 1 510 ? 3.986 18.406 5.489 1.00 71.25 510 LEU A CA 1
ATOM 3973 C C . LEU A 1 510 ? 4.146 19.784 4.830 1.00 71.25 510 LEU A C 1
ATOM 3975 O O . LEU A 1 510 ? 3.249 20.254 4.128 1.00 71.25 510 LEU A O 1
ATOM 3979 N N . ALA A 1 511 ? 5.331 20.387 4.958 1.00 62.78 511 ALA A N 1
ATOM 3980 C CA . ALA A 1 511 ? 5.611 21.707 4.408 1.00 62.78 511 ALA A CA 1
ATOM 3981 C C . ALA A 1 511 ? 5.506 21.756 2.878 1.00 62.78 511 ALA A C 1
ATOM 3983 O O . ALA A 1 511 ? 4.940 22.709 2.343 1.00 62.78 511 ALA A O 1
ATOM 3984 N N . SER A 1 512 ? 6.019 20.748 2.165 1.00 57.78 512 SER A N 1
ATOM 3985 C CA . SER A 1 512 ? 6.030 20.705 0.694 1.00 57.78 512 SER A CA 1
ATOM 3986 C C . SER A 1 512 ? 4.646 20.447 0.092 1.00 57.78 512 SER A C 1
ATOM 3988 O O . SER A 1 512 ? 4.258 21.128 -0.859 1.00 57.78 512 SER A O 1
ATOM 3990 N N . SER A 1 513 ? 3.868 19.545 0.693 1.00 65.94 513 SER A N 1
ATOM 3991 C CA . SER A 1 513 ? 2.518 19.178 0.238 1.00 65.94 513 SER A CA 1
ATOM 3992 C C . SER A 1 513 ? 1.427 20.190 0.619 1.00 65.94 513 SER A C 1
ATOM 3994 O O . SER A 1 513 ? 0.273 20.039 0.221 1.00 65.94 513 SER A O 1
ATOM 3996 N N . GLY A 1 514 ? 1.772 21.223 1.399 1.00 70.12 514 GLY A N 1
ATOM 3997 C CA . GLY A 1 514 ? 0.808 22.181 1.947 1.00 70.12 514 GLY A CA 1
ATOM 3998 C C . GLY A 1 514 ? -0.084 21.581 3.036 1.00 70.12 514 GLY A C 1
ATOM 3999 O O . GLY A 1 514 ? -1.107 22.175 3.375 1.00 70.12 514 GLY A O 1
ATOM 4000 N N . GLN A 1 515 ? 0.289 20.414 3.566 1.00 83.25 515 GLN A N 1
ATOM 4001 C CA . GLN A 1 515 ? -0.424 19.717 4.626 1.00 83.25 515 GLN A CA 1
ATOM 4002 C C . GLN A 1 515 ? 0.094 20.135 6.006 1.00 83.25 515 GLN A C 1
ATOM 4004 O O . GLN A 1 515 ? 1.208 20.624 6.178 1.00 83.25 515 GLN A O 1
ATOM 4009 N N . ARG A 1 516 ? -0.710 19.868 7.027 1.00 90.12 516 ARG A N 1
ATOM 4010 C CA . ARG A 1 516 ? -0.280 19.828 8.422 1.00 90.12 516 ARG A CA 1
ATOM 4011 C C . ARG A 1 516 ? -0.674 18.497 9.041 1.00 90.12 516 ARG A C 1
ATOM 4013 O O . ARG A 1 516 ? -1.529 17.783 8.519 1.00 90.12 516 ARG A O 1
ATOM 4020 N N . ALA A 1 517 ? -0.068 18.187 10.180 1.00 89.06 517 ALA A N 1
ATOM 4021 C CA . ALA A 1 517 ? -0.497 17.048 10.968 1.00 89.06 517 ALA A CA 1
ATOM 4022 C C . ALA A 1 517 ? -1.948 17.246 11.452 1.00 89.06 517 ALA A C 1
ATOM 4024 O O . ALA A 1 517 ? -2.356 18.351 11.829 1.00 89.06 517 ALA A O 1
ATOM 4025 N N . LEU A 1 518 ? -2.721 16.164 11.427 1.00 93.12 518 LEU A N 1
ATOM 4026 C CA . LEU A 1 518 ? -4.086 16.102 11.935 1.00 93.12 518 LEU A CA 1
ATOM 4027 C C . LEU A 1 518 ? -4.060 16.110 13.466 1.00 93.12 518 LEU A C 1
ATOM 4029 O O . LEU A 1 518 ? -3.354 15.310 14.092 1.00 93.12 518 LEU A O 1
ATOM 4033 N N . GLU A 1 519 ? -4.833 17.008 14.071 1.00 91.81 519 GLU A N 1
ATOM 4034 C CA . GLU A 1 519 ? -4.983 17.057 15.523 1.00 91.81 519 GLU A CA 1
ATOM 4035 C C . GLU A 1 519 ? -5.866 15.898 16.005 1.00 91.81 519 GLU A C 1
ATOM 4037 O O . GLU A 1 519 ? -6.781 15.454 15.307 1.00 91.81 519 GLU A O 1
ATOM 4042 N N . THR A 1 520 ? -5.625 15.415 17.230 1.00 88.44 520 THR A N 1
ATOM 4043 C CA . THR A 1 520 ? -6.360 14.247 17.757 1.00 88.44 520 THR A CA 1
ATOM 4044 C C . THR A 1 520 ? -7.870 14.505 17.788 1.00 88.44 520 THR A C 1
ATOM 4046 O O . THR A 1 520 ? -8.646 13.682 17.314 1.00 88.44 520 THR A O 1
ATOM 4049 N N . GLU A 1 521 ? -8.292 15.662 18.296 1.00 87.81 521 GLU A N 1
ATOM 4050 C CA . GLU A 1 521 ? -9.713 16.014 18.413 1.00 87.81 521 GLU A CA 1
ATOM 4051 C C . GLU A 1 521 ? -10.398 16.176 17.048 1.00 87.81 521 GLU A C 1
ATOM 4053 O O . GLU A 1 521 ? -11.538 15.744 16.870 1.00 87.81 521 GLU A O 1
ATOM 4058 N N . GLU A 1 522 ? -9.688 16.726 16.056 1.00 91.81 522 GLU A N 1
ATOM 4059 C CA . GLU A 1 522 ? -10.183 16.833 14.679 1.00 91.81 522 GLU A CA 1
ATOM 4060 C C . GLU A 1 522 ? -10.419 15.449 14.073 1.00 91.81 522 GLU A C 1
ATOM 4062 O O . GLU A 1 522 ? -11.474 15.194 13.492 1.00 91.81 522 GLU A O 1
ATOM 4067 N N . GLY A 1 523 ? -9.454 14.541 14.239 1.00 91.94 523 GLY A N 1
ATOM 4068 C CA . GLY A 1 523 ? -9.543 13.184 13.718 1.00 91.94 523 GLY A CA 1
ATOM 4069 C C . GLY A 1 523 ? -10.652 12.360 14.373 1.00 91.94 523 GLY A C 1
ATOM 4070 O O . GLY A 1 523 ? -11.354 11.631 13.676 1.00 91.94 523 GLY A O 1
ATOM 4071 N N . LEU A 1 524 ? -10.867 12.507 15.685 1.00 88.38 524 LEU A N 1
ATOM 4072 C CA . LEU A 1 524 ? -11.959 11.835 16.403 1.00 88.38 524 LEU A CA 1
ATOM 4073 C C . LEU A 1 524 ? -13.337 12.336 15.955 1.00 88.38 524 LEU A C 1
ATOM 4075 O O . LEU A 1 524 ? -14.217 11.531 15.648 1.00 88.38 524 LEU A O 1
ATOM 4079 N N . ALA A 1 525 ? -13.514 13.657 15.859 1.00 88.88 525 ALA A N 1
ATOM 4080 C CA . ALA A 1 525 ? -14.757 14.247 15.368 1.00 88.88 525 ALA A CA 1
ATOM 4081 C C . ALA A 1 525 ? -15.037 13.849 13.911 1.00 88.88 525 ALA A C 1
ATOM 4083 O O . ALA A 1 525 ? -16.186 13.619 13.524 1.00 88.88 525 ALA A O 1
ATOM 4084 N N . LEU A 1 526 ? -13.983 13.751 13.098 1.00 91.75 526 LEU A N 1
ATOM 4085 C CA . LEU A 1 526 ? -14.096 13.319 11.717 1.00 91.75 526 LEU A CA 1
ATOM 4086 C C . LEU A 1 526 ? -14.434 11.834 11.599 1.00 91.75 526 LEU A C 1
ATOM 4088 O O . LEU A 1 526 ? -15.281 11.486 10.783 1.00 91.75 526 LEU A O 1
ATOM 4092 N N . PHE A 1 527 ? -13.809 10.972 12.401 1.00 92.62 527 PHE A N 1
ATOM 4093 C CA . PHE A 1 527 ? -14.076 9.535 12.399 1.00 92.62 527 PHE A CA 1
ATOM 4094 C C . PHE A 1 527 ? -15.574 9.250 12.544 1.00 92.62 527 PHE A C 1
ATOM 4096 O O . PHE A 1 527 ? -16.143 8.547 11.711 1.00 92.62 527 PHE A O 1
ATOM 4103 N N . GLU A 1 528 ? -16.231 9.850 13.541 1.00 87.94 528 GLU A N 1
ATOM 4104 C CA . GLU A 1 528 ? -17.671 9.654 13.743 1.00 87.94 528 GLU A CA 1
ATOM 4105 C C . GLU A 1 528 ? -18.501 10.162 12.566 1.00 87.94 528 GLU A C 1
ATOM 4107 O O . GLU A 1 528 ? -19.456 9.504 12.152 1.00 87.94 528 GLU A O 1
ATOM 4112 N N . ARG A 1 529 ? -18.117 11.309 11.996 1.00 89.38 529 ARG A N 1
ATOM 4113 C CA . ARG A 1 529 ? -18.801 11.878 10.834 1.00 89.38 529 ARG A CA 1
ATOM 4114 C C . ARG A 1 529 ? -18.703 10.949 9.631 1.00 89.38 529 ARG A C 1
ATOM 4116 O O . ARG A 1 529 ? -19.729 10.647 9.030 1.00 89.38 529 ARG A O 1
ATOM 4123 N N . LEU A 1 530 ? -17.496 10.489 9.296 1.00 92.06 530 LEU A N 1
ATOM 4124 C CA . LEU A 1 530 ? -17.247 9.609 8.150 1.00 92.06 530 LEU A CA 1
ATOM 4125 C C . LEU A 1 530 ? -17.937 8.256 8.315 1.00 92.06 530 LEU A C 1
ATOM 4127 O O . LEU A 1 530 ? -18.455 7.712 7.342 1.00 92.06 530 LEU A O 1
ATOM 4131 N N . LEU A 1 531 ? -18.033 7.749 9.547 1.00 89.75 531 LEU A N 1
ATOM 4132 C CA . LEU A 1 531 ? -18.725 6.498 9.837 1.00 89.75 531 LEU A CA 1
ATOM 4133 C C . LEU A 1 531 ? -20.208 6.530 9.455 1.00 89.75 531 LEU A C 1
ATOM 4135 O O . LEU A 1 531 ? -20.792 5.480 9.210 1.00 89.75 531 LEU A O 1
ATOM 4139 N N . GLY A 1 532 ? -20.817 7.710 9.326 1.00 83.50 532 GLY A N 1
ATOM 4140 C CA . GLY A 1 532 ? -22.193 7.890 8.864 1.00 83.50 532 GLY A CA 1
ATOM 4141 C C . GLY A 1 532 ? -22.361 8.204 7.369 1.00 83.50 532 GLY A C 1
ATOM 4142 O O . GLY A 1 532 ? -23.501 8.254 6.929 1.00 83.50 532 GLY A O 1
ATOM 4143 N N . GLN A 1 533 ? -21.284 8.341 6.579 1.00 84.88 533 GLN A N 1
ATOM 4144 C CA . GLN A 1 533 ? -21.335 8.729 5.151 1.00 84.88 533 GLN A CA 1
ATOM 4145 C C . GLN A 1 533 ? -21.374 7.554 4.163 1.00 84.88 533 GLN A C 1
ATOM 4147 O O . GLN A 1 533 ? -20.782 6.516 4.432 1.00 84.88 533 GLN A O 1
ATOM 4152 N N . GLU A 1 534 ? -22.021 7.722 3.012 1.00 82.12 534 GLU A N 1
ATOM 4153 C CA . GLU A 1 534 ? -22.167 6.667 1.990 1.00 82.12 534 GLU A CA 1
ATOM 4154 C C . GLU A 1 534 ? -20.840 6.117 1.418 1.00 82.12 534 GLU A C 1
ATOM 4156 O O . GLU A 1 534 ? -20.734 4.899 1.277 1.00 82.12 534 GLU A O 1
ATOM 4161 N N . PRO A 1 535 ? -19.805 6.924 1.085 1.00 85.88 535 PRO A N 1
ATOM 4162 C CA . PRO A 1 535 ? -18.651 6.368 0.384 1.00 85.88 535 PRO A CA 1
ATOM 4163 C C . PRO A 1 535 ? -17.792 5.478 1.292 1.00 85.88 535 PRO A C 1
ATOM 4165 O O . PRO A 1 535 ? -17.325 5.915 2.346 1.00 85.88 535 PRO A O 1
ATOM 4168 N N . THR A 1 536 ? -17.516 4.256 0.824 1.00 92.06 536 THR A N 1
ATOM 4169 C CA . THR A 1 536 ? -16.710 3.238 1.521 1.00 92.06 536 THR A CA 1
ATOM 4170 C C . THR A 1 536 ? -15.269 3.676 1.764 1.00 92.06 536 THR A C 1
ATOM 4172 O O . THR A 1 536 ? -14.663 3.223 2.727 1.00 92.06 536 THR A O 1
ATOM 4175 N N . GLN A 1 537 ? -14.694 4.527 0.912 1.00 95.19 537 GLN A N 1
ATOM 4176 C CA . GLN A 1 537 ? -13.297 4.959 0.996 1.00 95.19 537 GLN A CA 1
ATOM 4177 C C . GLN A 1 537 ? -13.206 6.478 1.132 1.00 95.19 537 GLN A C 1
ATOM 4179 O O . GLN A 1 537 ? -13.866 7.212 0.399 1.00 95.19 537 GLN A O 1
ATOM 4184 N N . GLN A 1 538 ? -12.390 6.937 2.085 1.00 95.50 538 GLN A N 1
ATOM 4185 C CA . GLN A 1 538 ? -12.175 8.359 2.356 1.00 95.50 538 GLN A CA 1
ATOM 4186 C C . GLN A 1 538 ? -10.698 8.644 2.627 1.00 95.50 538 GLN A C 1
ATOM 4188 O O . GLN A 1 538 ? -10.135 8.179 3.618 1.00 95.50 538 GLN A O 1
ATOM 4193 N N . LEU A 1 539 ? -10.078 9.452 1.773 1.00 96.56 539 LEU A N 1
ATOM 4194 C CA . LEU A 1 539 ? -8.799 10.097 2.033 1.00 96.56 539 LEU A CA 1
ATOM 4195 C C . LEU A 1 539 ? -9.030 11.393 2.785 1.00 96.56 539 LEU A C 1
ATOM 4197 O O . LEU A 1 539 ? -9.776 12.252 2.331 1.00 96.56 539 LEU A O 1
ATOM 4201 N N . VAL A 1 540 ? -8.358 11.527 3.922 1.00 96.12 540 VAL A N 1
ATOM 4202 C CA . VAL A 1 540 ? -8.406 12.723 4.755 1.00 96.12 540 VAL A CA 1
ATOM 4203 C C . VAL A 1 540 ? -7.083 13.452 4.617 1.00 96.12 540 VAL A C 1
ATOM 4205 O O . VAL A 1 540 ? -6.032 12.865 4.860 1.00 96.12 540 VAL A O 1
ATOM 4208 N N . LEU A 1 541 ? -7.138 14.737 4.280 1.00 94.25 541 LEU A N 1
ATOM 4209 C CA . LEU A 1 541 ? -5.986 15.634 4.299 1.00 94.25 541 LEU A CA 1
ATOM 4210 C C . LEU A 1 541 ? -6.363 16.918 5.034 1.00 94.25 541 LEU A C 1
ATOM 4212 O O . LEU A 1 541 ? -7.519 17.340 5.024 1.00 94.25 541 LEU A O 1
ATOM 4216 N N . VAL A 1 542 ? -5.382 17.545 5.676 1.00 93.88 542 VAL A N 1
ATOM 4217 C CA . VAL A 1 542 ? -5.576 18.816 6.376 1.00 93.88 542 VAL A CA 1
ATOM 4218 C C . VAL A 1 542 ? -4.462 19.754 5.972 1.00 93.88 542 VAL A C 1
ATOM 4220 O O . VAL A 1 542 ? -3.296 19.380 6.054 1.00 93.88 542 VAL A O 1
ATOM 4223 N N . GLY A 1 543 ? -4.796 20.949 5.501 1.00 90.31 543 GLY A N 1
ATOM 4224 C CA . GLY A 1 543 ? -3.798 21.819 4.890 1.00 90.31 543 GLY A CA 1
ATOM 4225 C C . GLY A 1 543 ? -4.395 23.002 4.150 1.00 90.31 543 GLY A C 1
ATOM 4226 O O . GLY A 1 543 ? -5.564 23.321 4.336 1.00 90.31 543 GLY A O 1
ATOM 4227 N N . GLN A 1 544 ? -3.580 23.647 3.324 1.00 82.81 544 GLN A N 1
ATOM 4228 C CA . GLN A 1 544 ? -3.990 24.751 2.455 1.00 82.81 544 GLN A CA 1
ATOM 4229 C C . GLN A 1 544 ? -4.685 24.179 1.206 1.00 82.81 544 GLN A C 1
ATOM 4231 O O . GLN A 1 544 ? -4.031 23.431 0.468 1.00 82.81 544 GLN A O 1
ATOM 4236 N N . PRO A 1 545 ? -5.971 24.491 0.941 1.00 86.00 545 PRO A N 1
ATOM 4237 C CA . PRO A 1 545 ? -6.745 23.842 -0.116 1.00 86.00 545 PRO A CA 1
ATOM 4238 C C . PRO A 1 545 ? -6.078 23.854 -1.488 1.00 86.00 545 PRO A C 1
ATOM 4240 O O . PRO A 1 545 ? -5.867 22.794 -2.069 1.00 86.00 545 PRO A O 1
ATOM 4243 N N . GLU A 1 546 ? -5.662 25.018 -1.988 1.00 79.00 546 GLU A N 1
ATOM 4244 C CA . GLU A 1 546 ? -5.069 25.128 -3.327 1.00 79.00 546 GLU A CA 1
ATOM 4245 C C . GLU A 1 546 ? -3.821 24.253 -3.491 1.00 79.00 546 GLU A C 1
ATOM 4247 O O . GLU A 1 546 ? -3.632 23.603 -4.521 1.00 79.00 546 GLU A O 1
ATOM 4252 N N . ARG A 1 547 ? -2.987 24.186 -2.449 1.00 75.25 547 ARG A N 1
ATOM 4253 C CA . ARG A 1 547 ? -1.759 23.385 -2.458 1.00 75.25 547 ARG A CA 1
ATOM 4254 C C . ARG A 1 547 ? -2.049 21.897 -2.385 1.00 75.25 547 ARG A C 1
ATOM 4256 O O . ARG A 1 547 ? -1.419 21.137 -3.111 1.00 75.25 547 ARG A O 1
ATOM 4263 N N . VAL A 1 548 ? -3.018 21.489 -1.566 1.00 77.69 548 VAL A N 1
ATOM 4264 C CA . VAL A 1 548 ? -3.443 20.087 -1.477 1.00 77.69 548 VAL A CA 1
ATOM 4265 C C . VAL A 1 548 ? -4.093 19.631 -2.784 1.00 77.69 548 VAL A C 1
ATOM 4267 O O . VAL A 1 548 ? -3.749 18.566 -3.288 1.00 77.69 548 VAL A O 1
ATOM 4270 N N . HIS A 1 549 ? -4.968 20.444 -3.381 1.00 80.12 549 HIS A N 1
ATOM 4271 C CA . HIS A 1 549 ? -5.569 20.147 -4.682 1.00 80.12 549 HIS A CA 1
ATOM 4272 C C . HIS A 1 549 ? -4.505 20.018 -5.773 1.00 80.12 549 HIS A C 1
ATOM 4274 O O . HIS A 1 549 ? -4.520 19.048 -6.526 1.00 80.12 549 HIS A O 1
ATOM 4280 N N . ARG A 1 550 ? -3.538 20.940 -5.832 1.00 71.00 550 ARG A N 1
ATOM 4281 C CA . ARG A 1 550 ? -2.410 20.852 -6.767 1.00 71.00 550 ARG A CA 1
ATOM 4282 C C . ARG A 1 550 ? -1.569 19.597 -6.539 1.00 71.00 550 ARG A C 1
ATOM 4284 O O . ARG A 1 550 ? -1.263 18.895 -7.494 1.00 71.00 550 ARG A O 1
ATOM 4291 N N . PHE A 1 551 ? -1.250 19.287 -5.284 1.00 72.00 551 PHE A N 1
ATOM 4292 C CA . PHE A 1 551 ? -0.487 18.096 -4.910 1.00 72.00 551 PHE A CA 1
ATOM 4293 C C . PHE A 1 551 ? -1.198 16.789 -5.302 1.00 72.00 551 PHE A C 1
ATOM 4295 O O . PHE A 1 551 ? -0.543 15.822 -5.672 1.00 72.00 551 PHE A O 1
ATOM 4302 N N . LEU A 1 552 ? -2.534 16.769 -5.276 1.00 77.06 552 LEU A N 1
ATOM 4303 C CA . LEU A 1 552 ? -3.354 15.645 -5.739 1.00 77.06 552 LEU A CA 1
ATOM 4304 C C . LEU A 1 552 ? -3.603 15.628 -7.259 1.00 77.06 552 LEU A C 1
ATOM 4306 O O . LEU A 1 552 ? -4.319 14.750 -7.736 1.00 77.06 552 LEU A O 1
ATOM 4310 N N . GLY A 1 553 ? -3.082 16.597 -8.020 1.00 72.94 553 GLY A N 1
ATOM 4311 C CA . GLY A 1 553 ? -3.376 16.736 -9.452 1.00 72.94 553 GLY A CA 1
ATOM 4312 C C . GLY A 1 553 ? -4.817 17.176 -9.757 1.00 72.94 553 GLY A C 1
ATOM 4313 O O . GLY A 1 553 ? -5.287 17.017 -10.877 1.00 72.94 553 GLY A O 1
ATOM 4314 N N . LEU A 1 554 ? -5.524 17.723 -8.763 1.00 71.56 554 LEU A N 1
ATOM 4315 C CA . LEU A 1 554 ? -6.915 18.197 -8.820 1.00 71.56 554 LEU A CA 1
ATOM 4316 C C . LEU A 1 554 ? -7.047 19.701 -9.079 1.00 71.56 554 LEU A C 1
ATOM 4318 O O . LEU A 1 554 ? -8.156 20.241 -9.054 1.00 71.56 554 LEU A O 1
ATOM 4322 N N . GLY A 1 555 ? -5.930 20.408 -9.248 1.00 51.97 555 GLY A N 1
ATOM 4323 C CA . GLY A 1 555 ? -5.968 21.817 -9.611 1.00 51.97 555 GLY A CA 1
ATOM 4324 C C . GLY A 1 555 ? -6.688 21.988 -10.944 1.00 51.97 555 GLY A C 1
ATOM 4325 O O . GLY A 1 555 ? -6.458 21.217 -11.875 1.00 51.97 555 GLY A O 1
ATOM 4326 N N . GLN A 1 556 ? -7.528 23.023 -11.057 1.00 35.38 556 GLN A N 1
ATOM 4327 C CA . GLN A 1 556 ? -7.826 23.554 -12.378 1.00 35.38 556 GLN A CA 1
ATOM 4328 C C . GLN A 1 556 ? -6.466 23.883 -12.995 1.00 35.38 556 GLN A C 1
ATOM 4330 O O . GLN A 1 556 ? -5.822 24.859 -12.613 1.00 35.38 556 GLN A O 1
ATOM 4335 N N . THR A 1 557 ? -6.044 23.111 -13.992 1.00 30.69 557 THR A N 1
ATOM 4336 C CA . THR A 1 557 ? -5.518 23.786 -15.163 1.00 30.69 557 THR A CA 1
ATOM 4337 C C . THR A 1 557 ? -6.666 24.693 -15.564 1.00 30.69 557 THR A C 1
ATOM 4339 O O . THR A 1 557 ? -7.623 24.282 -16.215 1.00 30.69 557 THR A O 1
ATOM 4342 N N . THR A 1 558 ? -6.626 25.948 -15.126 1.00 25.78 558 THR A N 1
ATOM 4343 C CA . THR A 1 558 ? -7.063 26.994 -16.021 1.00 25.78 558 THR A CA 1
ATOM 4344 C C . THR A 1 558 ? -6.227 26.751 -17.268 1.00 25.78 558 THR A C 1
ATOM 4346 O O . THR A 1 558 ? -5.113 27.239 -17.427 1.00 25.78 558 THR A O 1
ATOM 4349 N N . THR A 1 559 ? -6.781 25.949 -18.179 1.00 27.11 559 THR A N 1
ATOM 4350 C CA . THR A 1 559 ? -6.806 26.343 -19.566 1.00 27.11 559 THR A CA 1
ATOM 4351 C C . THR A 1 559 ? -7.267 27.786 -19.499 1.00 27.11 559 THR A C 1
ATOM 4353 O O . THR A 1 559 ? -8.458 28.078 -19.399 1.00 27.11 559 THR A O 1
ATOM 4356 N N . VAL A 1 560 ? -6.305 28.705 -19.428 1.00 25.48 560 VAL A N 1
ATOM 4357 C CA . VAL A 1 560 ? -6.485 29.998 -20.047 1.00 25.48 560 VAL A CA 1
ATOM 4358 C C . VAL A 1 560 ? -7.010 29.601 -21.413 1.00 25.48 560 VAL A C 1
ATOM 4360 O O . VAL A 1 560 ? -6.282 28.974 -22.186 1.00 25.48 560 VAL A O 1
ATOM 4363 N N . GLU A 1 561 ? -8.314 29.788 -21.632 1.00 21.42 561 GLU A N 1
ATOM 4364 C CA . GLU A 1 561 ? -8.871 29.735 -22.968 1.00 21.42 561 GLU A CA 1
ATOM 4365 C C . GLU A 1 561 ? -7.913 30.584 -23.780 1.00 21.42 561 GLU A C 1
ATOM 4367 O O . GLU A 1 561 ? -7.786 31.786 -23.540 1.00 21.42 561 GLU A O 1
ATOM 4372 N N . SER A 1 562 ? -7.131 29.936 -24.641 1.00 24.78 562 SER A N 1
ATOM 4373 C CA . SER A 1 562 ? -6.317 30.674 -25.578 1.00 24.78 562 SER A CA 1
ATOM 4374 C C . SER A 1 562 ? -7.329 31.512 -26.356 1.00 24.78 562 SER A C 1
ATOM 4376 O O . SER A 1 562 ? -8.196 30.909 -26.999 1.00 24.78 562 SER A O 1
ATOM 4378 N N . PRO A 1 563 ? -7.312 32.860 -26.279 1.00 26.97 563 PRO A N 1
ATOM 4379 C CA . PRO A 1 563 ? -8.072 33.684 -27.193 1.00 26.97 563 PRO A CA 1
ATOM 4380 C C . PRO A 1 563 ? -7.894 33.106 -28.597 1.00 26.97 563 PRO A C 1
ATOM 4382 O O . PRO A 1 563 ? -6.777 32.702 -28.948 1.00 26.97 563 PRO A O 1
ATOM 4385 N N . PRO A 1 564 ? -8.980 32.991 -29.379 1.00 26.98 564 PRO A N 1
ATOM 4386 C CA . PRO A 1 564 ? -8.925 32.335 -30.674 1.00 26.98 564 PRO A CA 1
ATOM 4387 C C . PRO A 1 564 ? -7.881 33.058 -31.531 1.00 26.98 564 PRO A C 1
ATOM 4389 O O . PRO A 1 564 ? -8.095 34.193 -31.953 1.00 26.98 564 PRO A O 1
ATOM 4392 N N . GLY A 1 565 ? -6.714 32.425 -31.701 1.00 27.81 565 GLY A N 1
ATOM 4393 C CA . GLY A 1 565 ? -5.538 33.064 -32.295 1.00 27.81 565 GLY A CA 1
ATOM 4394 C C . GLY A 1 565 ? -4.160 32.585 -31.822 1.00 27.81 565 GLY A C 1
ATOM 4395 O O . GLY A 1 565 ? -3.184 32.914 -32.490 1.00 27.81 565 GLY A O 1
ATOM 4396 N N . TRP A 1 566 ? -4.026 31.794 -30.750 1.00 24.75 566 TRP A N 1
ATOM 4397 C CA . TRP A 1 566 ? -2.709 31.286 -30.323 1.00 24.75 566 TRP A CA 1
ATOM 4398 C C . TRP A 1 566 ? -2.414 29.853 -30.768 1.00 24.75 566 TRP A C 1
ATOM 4400 O O . TRP A 1 566 ? -2.224 28.947 -29.969 1.00 24.75 566 TRP A O 1
ATOM 4410 N N . SER A 1 567 ? -2.271 29.678 -32.081 1.00 27.05 567 SER A N 1
ATOM 4411 C CA . SER A 1 567 ? -1.210 28.817 -32.609 1.00 27.05 567 SER A CA 1
ATOM 4412 C C . SER A 1 567 ? 0.028 29.696 -32.795 1.00 27.05 567 SER A C 1
ATOM 4414 O O . SER A 1 567 ? 0.264 30.229 -33.880 1.00 27.05 567 SER A O 1
ATOM 4416 N N . VAL A 1 568 ? 0.780 29.926 -31.720 1.00 28.20 568 VAL A N 1
ATOM 4417 C CA . VAL A 1 568 ? 2.069 30.615 -31.815 1.00 28.20 568 VAL A CA 1
ATOM 4418 C C . VAL A 1 568 ? 3.132 29.531 -31.839 1.00 28.20 568 VAL A C 1
ATOM 4420 O O . VAL A 1 568 ? 3.431 28.917 -30.820 1.00 28.20 568 VAL A O 1
ATOM 4423 N N . ALA A 1 569 ? 3.695 29.282 -33.022 1.00 30.06 569 ALA A N 1
ATOM 4424 C CA . ALA A 1 569 ? 5.066 28.804 -33.095 1.00 30.06 569 ALA A CA 1
ATOM 4425 C C . ALA A 1 569 ? 5.892 29.724 -32.184 1.00 30.06 569 ALA A C 1
ATOM 4427 O O . ALA A 1 569 ? 5.883 30.932 -32.405 1.00 30.06 569 ALA A O 1
ATOM 4428 N N . LEU A 1 570 ? 6.478 29.179 -31.114 1.00 32.16 570 LEU A N 1
ATOM 4429 C CA . LEU A 1 570 ? 7.151 29.936 -30.057 1.00 32.16 570 LEU A CA 1
ATOM 4430 C C . LEU A 1 570 ? 8.274 30.816 -30.628 1.00 32.16 570 LEU A C 1
ATOM 4432 O O . LEU A 1 570 ? 9.430 30.404 -30.688 1.00 32.16 570 LEU A O 1
ATOM 4436 N N . ASP A 1 571 ? 7.946 32.061 -30.957 1.00 31.47 571 ASP A N 1
ATOM 4437 C CA . ASP A 1 571 ? 8.884 33.180 -30.926 1.00 31.47 571 ASP A CA 1
ATOM 4438 C C . ASP A 1 571 ? 9.019 33.633 -29.462 1.00 31.47 571 ASP A C 1
ATOM 4440 O O . ASP A 1 571 ? 8.539 34.688 -29.047 1.00 31.47 571 ASP A O 1
ATOM 4444 N N . LEU A 1 572 ? 9.656 32.792 -28.640 1.00 39.91 572 LEU A N 1
ATOM 4445 C CA . LEU A 1 572 ? 10.222 33.241 -27.368 1.00 39.91 572 LEU A CA 1
ATOM 4446 C C . LEU A 1 572 ? 11.423 34.146 -27.682 1.00 39.91 572 LEU A C 1
ATOM 4448 O O . LEU A 1 572 ? 12.237 33.782 -28.538 1.00 39.91 572 LEU A O 1
ATOM 4452 N N . PRO A 1 573 ? 11.619 35.279 -26.983 1.00 38.00 573 PRO A N 1
ATOM 4453 C CA . PRO A 1 573 ? 12.875 36.012 -27.063 1.00 38.00 573 PRO A CA 1
ATOM 4454 C C . PRO A 1 573 ? 14.015 35.099 -26.585 1.00 38.00 573 PRO A C 1
ATOM 4456 O O . PRO A 1 573 ? 14.182 34.839 -25.393 1.00 38.00 573 PRO A O 1
ATOM 4459 N N . ALA A 1 574 ? 14.776 34.562 -27.534 1.00 43.66 574 ALA A N 1
ATOM 4460 C CA . ALA A 1 574 ? 15.887 33.658 -27.281 1.00 43.66 574 ALA A CA 1
ATOM 4461 C C . ALA A 1 574 ? 16.986 34.337 -26.440 1.00 43.66 574 ALA A C 1
ATOM 4463 O O . ALA A 1 574 ? 17.390 35.463 -26.731 1.00 43.66 574 ALA A O 1
ATOM 4464 N N . GLY A 1 575 ? 17.513 33.629 -25.433 1.00 58.56 575 GLY A N 1
ATOM 4465 C CA . GLY A 1 575 ? 18.763 34.005 -24.759 1.00 58.56 575 GLY A CA 1
ATOM 4466 C C . GLY A 1 575 ? 18.661 34.881 -23.507 1.00 58.56 575 GLY A C 1
ATOM 4467 O O . GLY A 1 575 ? 19.671 35.457 -23.101 1.00 58.56 575 GLY A O 1
ATOM 4468 N N . ARG A 1 576 ? 17.493 34.964 -22.855 1.00 67.06 576 ARG A N 1
ATOM 4469 C CA . ARG A 1 576 ? 17.323 35.713 -21.590 1.00 67.06 576 ARG A CA 1
ATOM 4470 C C . ARG A 1 576 ? 18.151 35.165 -20.415 1.00 67.06 576 ARG A C 1
ATOM 4472 O O . ARG A 1 576 ? 18.570 35.936 -19.558 1.00 67.06 576 ARG A O 1
ATOM 4479 N N . GLY A 1 577 ? 18.416 33.856 -20.384 1.00 67.62 577 GLY A N 1
ATOM 4480 C CA . GLY A 1 577 ? 19.110 33.198 -19.272 1.00 67.62 577 GLY A CA 1
ATOM 4481 C C . GLY A 1 577 ? 20.631 33.312 -19.308 1.00 67.62 577 GLY A C 1
ATOM 4482 O O . GLY A 1 577 ? 21.308 33.059 -18.311 1.00 67.62 577 GLY A O 1
ATOM 4483 N N . ARG A 1 578 ? 21.207 33.675 -20.460 1.00 78.94 578 ARG A N 1
ATOM 4484 C CA . ARG A 1 578 ? 22.650 33.569 -20.674 1.00 78.94 578 ARG A CA 1
ATOM 4485 C C . ARG A 1 578 ? 23.384 34.854 -20.297 1.00 78.94 578 ARG A C 1
ATOM 4487 O O . ARG A 1 578 ? 23.456 35.803 -21.075 1.00 78.94 578 ARG A O 1
ATOM 4494 N N . ARG A 1 579 ? 23.975 34.868 -19.098 1.00 81.25 579 ARG A N 1
ATOM 4495 C CA . ARG A 1 579 ? 24.753 36.008 -18.577 1.00 81.25 579 ARG A CA 1
ATOM 4496 C C . ARG A 1 579 ? 26.170 36.073 -19.165 1.00 81.25 579 ARG A C 1
ATOM 4498 O O . ARG A 1 579 ? 26.681 35.090 -19.703 1.00 81.25 579 ARG A O 1
ATOM 4505 N N . LYS A 1 580 ? 26.834 37.234 -19.058 1.00 75.81 580 LYS A N 1
ATOM 4506 C CA . LYS A 1 580 ? 28.180 37.474 -19.634 1.00 75.81 580 LYS A CA 1
ATOM 4507 C C . LYS A 1 580 ? 29.232 36.504 -19.086 1.00 75.81 580 LYS A C 1
ATOM 4509 O O . LYS A 1 580 ? 30.144 36.111 -19.808 1.00 75.81 580 LYS A O 1
ATOM 4514 N N . GLU A 1 581 ? 29.068 36.100 -17.835 1.00 77.50 581 GLU A N 1
ATOM 4515 C CA . GLU A 1 581 ? 29.899 35.158 -17.088 1.00 77.50 581 GLU A CA 1
ATOM 4516 C C . GLU A 1 581 ? 29.726 33.706 -17.567 1.00 77.50 581 GLU A C 1
ATOM 4518 O O . GLU A 1 581 ? 30.588 32.871 -17.316 1.00 77.50 581 GLU A O 1
ATOM 4523 N N . MET A 1 582 ? 28.638 33.407 -18.286 1.00 82.31 582 MET A N 1
ATOM 4524 C CA . MET A 1 582 ? 28.284 32.070 -18.783 1.00 82.31 582 MET A CA 1
ATOM 4525 C C . MET A 1 582 ? 28.676 31.843 -20.252 1.00 82.31 582 MET A C 1
ATOM 4527 O O . MET A 1 582 ? 28.271 30.859 -20.890 1.00 82.31 582 MET A O 1
ATOM 4531 N N . LYS A 1 583 ? 29.440 32.774 -20.828 1.00 79.31 583 LYS A N 1
ATOM 4532 C CA . LYS A 1 583 ? 29.904 32.688 -22.212 1.00 79.31 583 LYS A CA 1
ATOM 4533 C C . LYS A 1 583 ? 30.837 31.484 -22.380 1.00 79.31 583 LYS A C 1
ATOM 4535 O O . LYS A 1 583 ? 31.829 31.370 -21.668 1.00 79.31 583 LYS A O 1
ATOM 4540 N N . GLY A 1 584 ? 30.528 30.599 -23.330 1.00 77.06 584 GLY A N 1
ATOM 4541 C CA . GLY A 1 584 ? 31.316 29.387 -23.600 1.00 77.06 584 GLY A CA 1
ATOM 4542 C C . GLY A 1 584 ? 31.002 28.173 -22.713 1.00 77.06 584 GLY A C 1
ATOM 4543 O O . GLY A 1 584 ? 31.602 27.123 -22.915 1.00 77.06 584 GLY A O 1
ATOM 4544 N N . LEU A 1 585 ? 30.062 28.284 -21.768 1.00 86.62 585 LEU A N 1
ATOM 4545 C CA . LEU A 1 585 ? 29.549 27.141 -21.001 1.00 86.62 585 LEU A CA 1
ATOM 4546 C C . LEU A 1 585 ? 28.587 26.267 -21.834 1.00 86.62 585 LEU A C 1
ATOM 4548 O O . LEU A 1 585 ? 27.970 26.722 -22.794 1.00 86.62 585 LEU A O 1
ATOM 4552 N N . SER A 1 586 ? 28.424 24.998 -21.482 1.00 90.12 586 SER A N 1
ATOM 4553 C CA . SER A 1 586 ? 27.292 24.199 -21.977 1.00 90.12 586 SER A CA 1
ATOM 4554 C C . SER A 1 586 ? 25.982 24.631 -21.302 1.00 90.12 586 SER A C 1
ATOM 4556 O O . SER A 1 586 ? 26.011 25.238 -20.233 1.00 90.12 586 SER A O 1
ATOM 4558 N N . VAL A 1 587 ? 24.828 24.288 -21.888 1.00 88.19 587 VAL A N 1
ATOM 4559 C CA . VAL A 1 587 ? 23.504 24.561 -21.285 1.00 88.19 587 VAL A CA 1
ATOM 4560 C C . VAL A 1 587 ? 23.416 23.978 -19.872 1.00 88.19 587 VAL A C 1
ATOM 4562 O O . VAL A 1 587 ? 23.032 24.681 -18.944 1.00 88.19 587 VAL A O 1
ATOM 4565 N N . ARG A 1 588 ? 23.889 22.740 -19.682 1.00 90.00 588 ARG A N 1
ATOM 4566 C CA . ARG A 1 588 ? 23.984 22.101 -18.363 1.00 90.00 588 ARG A CA 1
ATOM 4567 C C . ARG A 1 588 ? 24.787 22.940 -17.366 1.00 90.00 588 ARG A C 1
ATOM 4569 O O . ARG A 1 588 ? 24.333 23.176 -16.256 1.00 90.00 588 ARG A O 1
ATOM 4576 N N . GLN A 1 589 ? 25.960 23.427 -17.765 1.00 90.31 589 GLN A N 1
ATOM 4577 C CA . GLN A 1 589 ? 26.800 24.264 -16.902 1.00 90.31 589 GLN A CA 1
ATOM 4578 C C . GLN A 1 589 ? 26.153 25.621 -16.588 1.00 90.31 589 GLN A C 1
ATOM 4580 O O . GLN A 1 589 ? 26.420 26.191 -15.532 1.00 90.31 589 GLN A O 1
ATOM 4585 N N . CYS A 1 590 ? 25.304 26.145 -17.477 1.00 91.06 590 CYS A N 1
ATOM 4586 C CA . CYS A 1 590 ? 24.494 27.324 -17.182 1.00 91.06 590 CYS A CA 1
ATOM 4587 C C . CYS A 1 590 ? 23.424 27.022 -16.119 1.00 91.06 590 CYS A C 1
ATOM 4589 O O . CYS A 1 590 ? 23.303 27.792 -15.168 1.00 91.06 590 CYS A O 1
ATOM 4591 N N . VAL A 1 591 ? 22.739 25.877 -16.220 1.00 91.69 591 VAL A N 1
ATOM 4592 C CA . VAL A 1 591 ? 21.763 25.420 -15.213 1.00 91.69 591 VAL A CA 1
ATOM 4593 C C . VAL A 1 591 ? 22.431 25.214 -13.852 1.00 91.69 591 VAL A C 1
ATOM 4595 O O . VAL A 1 591 ? 21.980 25.760 -12.848 1.00 91.69 591 VAL A O 1
ATOM 4598 N N . GLU A 1 592 ? 23.550 24.486 -13.806 1.00 93.38 592 GLU A N 1
ATOM 4599 C CA . GLU A 1 592 ? 24.324 24.255 -12.577 1.00 93.38 592 GLU A CA 1
ATOM 4600 C C . GLU A 1 592 ? 24.769 25.568 -11.922 1.00 93.38 592 GLU A C 1
ATOM 4602 O O . GLU A 1 592 ? 24.772 25.698 -10.696 1.00 93.38 592 GLU A O 1
ATOM 4607 N N . TRP A 1 593 ? 25.143 26.560 -12.731 1.00 92.25 593 TRP A N 1
ATOM 4608 C CA . TRP A 1 593 ? 25.516 27.874 -12.229 1.00 92.25 593 TRP A CA 1
ATOM 4609 C C . TRP A 1 593 ? 24.333 28.577 -11.568 1.00 92.25 593 TRP A C 1
ATOM 4611 O O . TRP A 1 593 ? 24.488 29.089 -10.462 1.00 92.25 593 TRP A O 1
ATOM 4621 N N . ASP A 1 594 ? 23.177 28.614 -12.228 1.00 92.50 594 ASP A N 1
ATOM 4622 C CA . ASP A 1 594 ? 21.963 29.238 -11.695 1.00 92.50 594 ASP A CA 1
ATOM 4623 C C . ASP A 1 594 ? 21.489 28.562 -10.411 1.00 92.50 594 ASP A C 1
ATOM 4625 O O . ASP A 1 594 ? 21.222 29.248 -9.426 1.00 92.50 594 ASP A O 1
ATOM 4629 N N . LEU A 1 595 ? 21.498 27.228 -10.369 1.00 93.50 595 LEU A N 1
ATOM 4630 C CA . LEU A 1 595 ? 21.168 26.461 -9.168 1.00 93.50 595 LEU A CA 1
ATOM 4631 C C . LEU A 1 595 ? 22.061 26.848 -7.985 1.00 93.50 595 LEU A C 1
ATOM 4633 O O . LEU A 1 595 ? 21.562 27.116 -6.891 1.00 93.50 595 LEU A O 1
ATOM 4637 N N . LYS A 1 596 ? 23.381 26.933 -8.199 1.00 92.69 596 LYS A N 1
ATOM 4638 C CA . LYS A 1 596 ? 24.305 27.359 -7.142 1.00 92.69 596 LYS A CA 1
ATOM 4639 C C . LYS A 1 596 ? 24.142 28.829 -6.770 1.00 92.69 596 LYS A C 1
ATOM 4641 O O . LYS A 1 596 ? 24.355 29.174 -5.617 1.00 92.69 596 LYS A O 1
ATOM 4646 N N . GLU A 1 597 ? 23.827 29.701 -7.720 1.00 90.31 597 GLU A N 1
ATOM 4647 C CA . GLU A 1 597 ? 23.661 31.135 -7.472 1.00 90.31 597 GLU A CA 1
ATOM 4648 C C . GLU A 1 597 ? 22.428 31.398 -6.598 1.00 90.31 597 GLU A C 1
ATOM 4650 O O . GLU A 1 597 ? 22.532 32.064 -5.570 1.00 90.31 597 GLU A O 1
A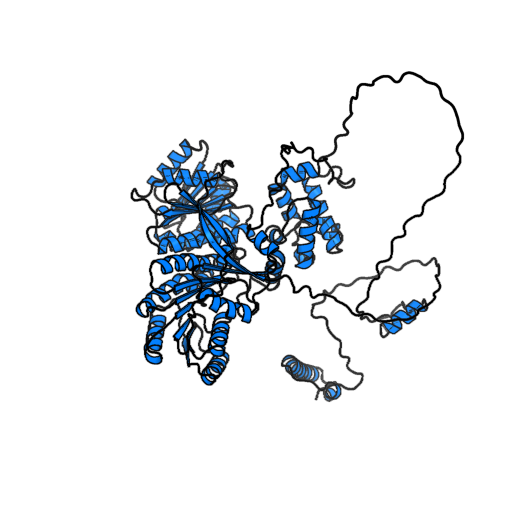TOM 4655 N N . ILE A 1 598 ? 21.293 30.797 -6.952 1.00 91.19 598 ILE A N 1
ATOM 4656 C CA . ILE A 1 598 ? 20.036 30.903 -6.204 1.00 91.19 598 ILE A CA 1
ATOM 4657 C C . ILE A 1 598 ? 20.207 30.283 -4.805 1.00 91.19 598 ILE A C 1
ATOM 4659 O O . ILE A 1 598 ? 19.887 30.919 -3.800 1.00 91.19 598 ILE A O 1
ATOM 4663 N N . ALA A 1 599 ? 20.816 29.093 -4.710 1.00 88.31 599 ALA A N 1
ATOM 4664 C CA . ALA A 1 599 ? 21.118 28.464 -3.421 1.00 88.31 599 ALA A CA 1
ATOM 4665 C C . ALA A 1 599 ? 22.070 29.314 -2.553 1.00 88.31 599 ALA A C 1
ATOM 4667 O O . ALA A 1 599 ? 21.869 29.446 -1.346 1.00 88.31 599 ALA A O 1
ATOM 4668 N N . SER A 1 600 ? 23.080 29.941 -3.164 1.00 89.12 600 SER A N 1
ATOM 4669 C CA . SER A 1 600 ? 24.043 30.817 -2.487 1.00 89.12 600 SER A CA 1
ATOM 4670 C C . SER A 1 600 ? 23.378 32.067 -1.911 1.00 89.12 600 SER A C 1
ATOM 4672 O O . SER A 1 600 ? 23.638 32.441 -0.765 1.00 89.12 600 SER A O 1
ATOM 4674 N N . GLN A 1 601 ? 22.481 32.697 -2.672 1.00 87.81 601 GLN A N 1
ATOM 4675 C CA . GLN A 1 601 ? 21.736 33.876 -2.227 1.00 87.81 601 GLN A CA 1
ATOM 4676 C C . GLN A 1 601 ? 20.780 33.568 -1.076 1.00 87.81 601 GLN A C 1
ATOM 4678 O O . GLN A 1 601 ? 20.634 34.404 -0.175 1.00 87.81 601 GLN A O 1
ATOM 4683 N N . LEU A 1 602 ? 20.162 32.387 -1.098 1.00 85.56 602 LEU A N 1
ATOM 4684 C CA . LEU A 1 602 ? 19.208 31.966 -0.084 1.00 85.56 602 LEU A CA 1
ATOM 4685 C C . LEU A 1 602 ? 19.896 31.562 1.225 1.00 85.56 602 LEU A C 1
ATOM 4687 O O . LEU A 1 602 ? 19.533 32.067 2.283 1.00 85.56 602 LEU A O 1
ATOM 4691 N N . LEU A 1 603 ? 20.931 30.722 1.148 1.00 82.88 603 LEU A N 1
ATOM 4692 C CA . LEU A 1 603 ? 21.637 30.195 2.323 1.00 82.88 603 LEU A CA 1
ATOM 4693 C C . LEU A 1 603 ? 22.755 31.108 2.841 1.00 82.88 603 LEU A C 1
ATOM 4695 O O . LEU A 1 603 ? 23.345 30.843 3.884 1.00 82.88 603 LEU A O 1
ATOM 4699 N N . LYS A 1 604 ? 23.090 32.170 2.099 1.00 83.62 604 LYS A N 1
ATOM 4700 C CA . LYS A 1 604 ? 24.247 33.049 2.359 1.00 83.62 604 LYS A CA 1
ATOM 4701 C C . LYS A 1 604 ? 25.592 32.303 2.387 1.00 83.62 604 LYS A C 1
ATOM 4703 O O . LYS A 1 604 ? 26.569 32.809 2.936 1.00 83.62 604 LYS A O 1
ATOM 4708 N N . ILE A 1 605 ? 25.663 31.137 1.741 1.00 84.25 605 ILE A N 1
ATOM 4709 C CA . ILE A 1 605 ? 26.886 30.345 1.563 1.00 84.25 605 ILE A CA 1
ATOM 4710 C C . ILE A 1 605 ? 27.532 30.716 0.225 1.00 84.25 605 ILE A C 1
ATOM 4712 O O . ILE A 1 605 ? 26.845 30.680 -0.796 1.00 84.25 605 ILE A O 1
ATOM 4716 N N . PRO A 1 606 ? 28.838 31.034 0.165 1.00 83.69 606 PRO A N 1
ATOM 4717 C CA . PRO A 1 606 ? 29.522 31.328 -1.092 1.00 83.69 606 PRO A CA 1
ATOM 4718 C C . PRO A 1 606 ? 29.387 30.208 -2.138 1.00 83.69 606 PRO A C 1
ATOM 4720 O O . PRO A 1 606 ? 29.581 29.030 -1.843 1.00 83.69 606 PRO A O 1
ATOM 4723 N N . ARG A 1 607 ? 29.142 30.570 -3.404 1.00 86.62 607 ARG A N 1
ATOM 4724 C CA . ARG A 1 607 ? 28.915 29.621 -4.514 1.00 86.62 607 ARG A CA 1
ATOM 4725 C C . ARG A 1 607 ? 30.010 28.558 -4.694 1.00 86.62 607 ARG A C 1
ATOM 4727 O O . ARG A 1 607 ? 29.744 27.461 -5.177 1.00 86.62 607 ARG A O 1
ATOM 4734 N N . ASN A 1 608 ? 31.255 28.885 -4.348 1.00 81.62 608 ASN A N 1
ATOM 4735 C CA . ASN A 1 608 ? 32.399 27.972 -4.434 1.00 81.62 608 ASN A CA 1
ATOM 4736 C C . ASN A 1 608 ? 32.424 26.902 -3.328 1.00 81.62 608 ASN A C 1
ATOM 4738 O O . ASN A 1 608 ? 33.160 25.931 -3.475 1.00 81.62 608 ASN A O 1
ATOM 4742 N N . GLN A 1 609 ? 31.635 27.064 -2.264 1.00 78.50 609 GLN A N 1
ATOM 4743 C CA . GLN A 1 609 ? 31.448 26.076 -1.195 1.00 78.50 609 GLN A CA 1
ATOM 4744 C C . GLN A 1 609 ? 30.235 25.165 -1.450 1.00 78.50 609 GLN A C 1
ATOM 4746 O O . GLN A 1 609 ? 30.105 24.117 -0.826 1.00 78.50 609 GLN A O 1
ATOM 4751 N N . LEU A 1 610 ? 29.371 25.523 -2.407 1.00 82.44 610 LEU A N 1
ATOM 4752 C CA . LEU A 1 610 ? 28.253 24.691 -2.844 1.00 82.44 610 LEU A CA 1
ATOM 4753 C C . LEU A 1 610 ? 28.742 23.636 -3.847 1.00 82.44 610 LEU A C 1
ATOM 4755 O O . LEU A 1 610 ? 28.931 23.898 -5.045 1.00 82.44 610 LEU A O 1
ATOM 4759 N N . HIS A 1 611 ? 28.983 22.429 -3.346 1.00 83.25 611 HIS A N 1
ATOM 4760 C CA . HIS A 1 611 ? 29.334 21.253 -4.140 1.00 83.25 611 HIS A CA 1
ATOM 4761 C C . HIS A 1 611 ? 28.090 20.642 -4.807 1.00 83.25 611 HIS A C 1
ATOM 4763 O O . HIS A 1 611 ? 27.037 20.541 -4.190 1.00 83.25 611 HIS A O 1
ATOM 4769 N N . LEU A 1 612 ? 28.204 20.237 -6.079 1.00 85.06 612 LEU A N 1
ATOM 4770 C CA . LEU A 1 612 ? 27.056 19.745 -6.863 1.00 85.06 612 LEU A CA 1
ATOM 4771 C C . LEU A 1 612 ? 26.518 18.399 -6.369 1.00 85.06 612 LEU A C 1
ATOM 4773 O O . LEU A 1 612 ? 25.321 18.158 -6.468 1.00 85.06 612 LEU A O 1
ATOM 4777 N N . GLU A 1 613 ? 27.391 17.560 -5.817 1.00 79.81 613 GLU A N 1
ATOM 4778 C CA . GLU A 1 613 ? 27.059 16.195 -5.390 1.00 79.81 613 GLU A CA 1
ATOM 4779 C C . GLU A 1 613 ? 26.727 16.079 -3.898 1.00 79.81 613 GLU A C 1
ATOM 4781 O O . GLU A 1 613 ? 26.351 15.008 -3.431 1.00 79.81 613 GLU A O 1
ATOM 4786 N N . SER A 1 614 ? 26.874 17.165 -3.138 1.00 62.84 614 SER A N 1
ATOM 4787 C CA . SER A 1 614 ? 26.510 17.190 -1.721 1.00 62.84 614 SER A CA 1
ATOM 4788 C C . SER A 1 614 ? 25.002 17.324 -1.558 1.00 62.84 614 SER A C 1
ATOM 4790 O O . SER A 1 614 ? 24.330 17.945 -2.390 1.00 62.84 614 SER A O 1
ATOM 4792 N N . ASN A 1 615 ? 24.477 16.740 -0.481 1.00 68.88 615 ASN A N 1
ATOM 4793 C CA . ASN A 1 615 ? 23.054 16.805 -0.198 1.00 68.88 615 ASN A CA 1
ATOM 4794 C C . ASN A 1 615 ? 22.660 18.251 0.124 1.00 68.88 615 ASN A C 1
ATOM 4796 O O . ASN A 1 615 ? 23.397 18.962 0.804 1.00 68.88 615 ASN A O 1
ATOM 4800 N N . LEU A 1 616 ? 21.494 18.690 -0.352 1.00 71.25 616 LEU A N 1
ATOM 4801 C CA . LEU A 1 616 ? 20.952 20.009 -0.028 1.00 71.25 616 LEU A CA 1
ATOM 4802 C C . LEU A 1 616 ? 20.867 20.219 1.495 1.00 71.25 616 LEU A C 1
ATOM 4804 O O . LEU A 1 616 ? 21.240 21.286 1.980 1.00 71.25 616 LEU A O 1
ATOM 4808 N N . ALA A 1 617 ? 20.484 19.190 2.256 1.00 61.75 617 ALA A N 1
ATOM 4809 C CA . ALA A 1 617 ? 20.422 19.249 3.717 1.00 61.75 617 ALA A CA 1
ATOM 4810 C C . ALA A 1 617 ? 21.782 19.586 4.364 1.00 61.75 617 ALA A C 1
ATOM 4812 O O . ALA A 1 617 ? 21.827 20.340 5.335 1.00 61.75 617 ALA A O 1
ATOM 4813 N N . ASP A 1 618 ? 22.900 19.127 3.783 1.00 61.03 618 ASP A N 1
ATOM 4814 C CA . ASP A 1 618 ? 24.253 19.385 4.306 1.00 61.03 618 ASP A CA 1
ATOM 4815 C C . ASP A 1 618 ? 24.631 20.876 4.237 1.00 61.03 618 ASP A C 1
ATOM 4817 O O . ASP A 1 618 ? 25.495 21.341 4.981 1.00 61.03 618 ASP A O 1
ATOM 4821 N N . PHE A 1 619 ? 23.980 21.641 3.354 1.00 65.62 619 PHE A N 1
ATOM 4822 C CA . PHE A 1 619 ? 24.158 23.089 3.235 1.00 65.62 619 PHE A CA 1
ATOM 4823 C C . PHE A 1 619 ? 23.243 23.891 4.170 1.00 65.62 619 PHE A C 1
ATOM 4825 O O . PHE A 1 619 ? 23.316 25.117 4.183 1.00 65.62 619 PHE A O 1
ATOM 4832 N N . GLY A 1 620 ? 22.388 23.227 4.952 1.00 59.59 620 GLY A N 1
ATOM 4833 C CA . GLY A 1 620 ? 21.421 23.888 5.826 1.00 59.59 620 GLY A CA 1
ATOM 4834 C C . GLY A 1 620 ? 20.120 24.275 5.124 1.00 59.59 620 GLY A C 1
ATOM 4835 O O . GLY A 1 620 ? 19.423 25.167 5.602 1.00 59.59 620 GLY A O 1
ATOM 4836 N N . PHE A 1 621 ? 19.787 23.623 4.004 1.00 67.00 621 PHE A N 1
ATOM 4837 C CA . PHE A 1 621 ? 18.429 23.683 3.472 1.00 67.00 621 PHE A CA 1
ATOM 4838 C C . PHE A 1 621 ? 17.456 23.007 4.448 1.00 67.00 621 PHE A C 1
ATOM 4840 O O . PHE A 1 621 ? 17.560 21.818 4.734 1.00 67.00 621 PHE A O 1
ATOM 4847 N N . ASP A 1 622 ? 16.489 23.783 4.918 1.00 62.97 622 ASP A N 1
ATOM 4848 C CA . ASP A 1 622 ? 15.350 23.377 5.732 1.00 62.97 622 ASP A CA 1
ATOM 4849 C C . ASP A 1 622 ? 14.029 23.494 4.945 1.00 62.97 622 ASP A C 1
ATOM 4851 O O . ASP A 1 622 ? 13.994 23.807 3.754 1.00 62.97 622 ASP A O 1
ATOM 4855 N N . SER A 1 623 ? 12.899 23.253 5.610 1.00 49.09 623 SER A N 1
ATOM 4856 C CA . SER A 1 623 ? 11.577 23.265 4.966 1.00 49.09 623 SER A CA 1
ATOM 4857 C C . SER A 1 623 ? 11.155 24.635 4.414 1.00 49.09 623 SER A C 1
ATOM 4859 O O . SER A 1 623 ? 10.379 24.695 3.460 1.00 49.09 623 SER A O 1
ATOM 4861 N N . ILE A 1 624 ? 11.650 25.735 4.989 1.00 60.62 624 ILE A N 1
ATOM 4862 C CA . ILE A 1 624 ? 11.302 27.100 4.565 1.00 60.62 624 ILE A CA 1
ATOM 4863 C C . ILE A 1 624 ? 12.182 27.501 3.382 1.00 60.62 624 ILE A C 1
ATOM 4865 O O . ILE A 1 624 ? 11.696 28.008 2.371 1.00 60.62 624 ILE A O 1
ATOM 4869 N N . THR A 1 625 ? 13.477 27.224 3.484 1.00 75.00 625 THR A N 1
ATOM 4870 C CA . THR A 1 625 ? 14.450 27.520 2.433 1.00 75.00 625 THR A CA 1
ATOM 4871 C C . THR A 1 625 ? 14.265 26.613 1.218 1.00 75.00 625 THR A C 1
ATOM 4873 O O . THR A 1 625 ? 14.370 27.097 0.100 1.00 75.00 625 THR A O 1
ATOM 4876 N N . LEU A 1 626 ? 13.872 25.344 1.362 1.00 74.69 626 LEU A N 1
ATOM 4877 C CA . LEU A 1 626 ? 13.511 24.516 0.201 1.00 74.69 626 LEU A CA 1
ATOM 4878 C C . LEU A 1 626 ? 12.246 25.027 -0.496 1.00 74.69 626 LEU A C 1
ATOM 4880 O O . LEU A 1 626 ? 12.207 25.072 -1.722 1.00 74.69 626 LEU A O 1
ATOM 4884 N N . ALA A 1 627 ? 11.232 25.474 0.249 1.00 65.69 627 ALA A N 1
ATOM 4885 C CA . ALA A 1 627 ? 10.047 26.084 -0.354 1.00 65.69 627 ALA A CA 1
ATOM 4886 C C . ALA A 1 627 ? 10.396 27.358 -1.141 1.00 65.69 627 ALA A C 1
ATOM 4888 O O . ALA A 1 627 ? 10.028 27.478 -2.309 1.00 65.69 627 ALA A O 1
ATOM 4889 N N . ALA A 1 628 ? 11.188 28.250 -0.540 1.00 72.56 628 ALA A N 1
ATOM 4890 C CA . ALA A 1 628 ? 11.675 29.456 -1.204 1.00 72.56 628 ALA A CA 1
ATOM 4891 C C . ALA A 1 628 ? 12.580 29.138 -2.408 1.00 72.56 628 ALA A C 1
ATOM 4893 O O . ALA A 1 628 ? 12.558 29.847 -3.411 1.00 72.56 628 ALA A O 1
ATOM 4894 N N . PHE A 1 629 ? 13.362 28.058 -2.342 1.00 88.25 629 PHE A N 1
ATOM 4895 C CA . PHE A 1 629 ? 14.208 27.615 -3.445 1.00 88.25 629 PHE A CA 1
ATOM 4896 C C . PHE A 1 629 ? 13.383 27.100 -4.624 1.00 88.25 629 PHE A C 1
ATOM 4898 O O . PHE A 1 629 ? 13.627 27.514 -5.753 1.00 88.25 629 PHE A O 1
ATOM 4905 N N . ALA A 1 630 ? 12.370 26.265 -4.374 1.00 76.12 630 ALA A N 1
ATOM 4906 C CA . ALA A 1 630 ? 11.428 25.819 -5.403 1.00 76.12 630 ALA A CA 1
ATOM 4907 C C . ALA A 1 630 ? 10.697 26.997 -6.062 1.00 76.12 630 ALA A C 1
ATOM 4909 O O . ALA A 1 630 ? 10.586 27.044 -7.286 1.00 76.12 630 ALA A O 1
ATOM 4910 N N . GLU A 1 631 ? 10.246 27.968 -5.267 1.00 73.31 631 GLU A N 1
ATOM 4911 C CA . GLU A 1 631 ? 9.586 29.175 -5.767 1.00 73.31 631 GLU A CA 1
ATOM 4912 C C . GLU A 1 631 ? 10.522 30.002 -6.659 1.00 73.31 631 GLU A C 1
ATOM 4914 O O . GLU A 1 631 ? 10.168 30.332 -7.791 1.00 73.31 631 GLU A O 1
ATOM 4919 N N . GLN A 1 632 ? 11.751 30.272 -6.208 1.00 83.06 632 GLN A N 1
ATOM 4920 C CA . GLN A 1 632 ? 12.727 31.031 -6.996 1.00 83.06 632 GLN A CA 1
ATOM 4921 C C . GLN A 1 632 ? 13.120 30.314 -8.289 1.00 83.06 632 GLN A C 1
ATOM 4923 O O . GLN A 1 632 ? 13.263 30.962 -9.324 1.00 83.06 632 GLN A O 1
ATOM 4928 N N . LEU A 1 633 ? 13.256 28.986 -8.262 1.00 86.75 633 LEU A N 1
ATOM 4929 C CA . LEU A 1 633 ? 13.515 28.198 -9.467 1.00 86.75 633 LEU A CA 1
ATOM 4930 C C . LEU A 1 633 ? 12.331 28.222 -10.433 1.00 86.75 633 LEU A C 1
ATOM 4932 O O . LEU A 1 633 ? 12.542 28.365 -11.637 1.00 86.75 633 LEU A O 1
ATOM 4936 N N . THR A 1 634 ? 11.109 28.151 -9.902 1.00 77.94 634 THR A N 1
ATOM 4937 C CA . THR A 1 634 ? 9.883 28.227 -10.701 1.00 77.94 634 THR A CA 1
ATOM 4938 C C . THR A 1 634 ? 9.788 29.549 -11.442 1.00 77.94 634 THR A C 1
ATOM 4940 O O . THR A 1 634 ? 9.560 29.577 -12.650 1.00 77.94 634 THR A O 1
ATOM 4943 N N . VAL A 1 635 ? 10.028 30.652 -10.733 1.00 80.75 635 VAL A N 1
ATOM 4944 C CA . VAL A 1 635 ? 10.026 31.995 -11.319 1.00 80.75 635 VAL A CA 1
ATOM 4945 C C . VAL A 1 635 ? 11.165 32.162 -12.326 1.00 80.75 635 VAL A C 1
ATOM 4947 O O . VAL A 1 635 ? 10.957 32.728 -13.395 1.00 80.75 635 VAL A O 1
ATOM 4950 N N . HIS A 1 636 ? 12.366 31.672 -12.008 1.00 87.62 636 HIS A N 1
ATOM 4951 C CA . HIS A 1 636 ? 13.549 31.865 -12.852 1.00 87.62 636 HIS A CA 1
ATOM 4952 C C . HIS A 1 636 ? 13.456 31.119 -14.183 1.00 87.62 636 HIS A C 1
ATOM 4954 O O . HIS A 1 636 ? 13.768 31.685 -15.231 1.00 87.62 636 HIS A O 1
ATOM 4960 N N . TYR A 1 637 ? 13.024 29.858 -14.153 1.00 85.25 637 TYR A N 1
ATOM 4961 C CA . TYR A 1 637 ? 12.953 29.020 -15.349 1.00 85.25 637 TYR A CA 1
ATOM 4962 C C . TYR A 1 637 ? 11.594 29.036 -16.043 1.00 85.25 637 TYR A C 1
ATOM 4964 O O . TYR A 1 637 ? 11.510 28.566 -17.175 1.00 85.25 637 TYR A O 1
ATOM 4972 N N . GLU A 1 638 ? 10.559 29.589 -15.402 1.00 80.75 638 GLU A N 1
ATOM 4973 C CA . GLU A 1 638 ? 9.156 29.481 -15.834 1.00 80.75 638 GLU A CA 1
ATOM 4974 C C . GLU A 1 638 ? 8.713 28.015 -16.017 1.00 80.75 638 GLU A C 1
ATOM 4976 O O . GLU A 1 638 ? 7.881 27.690 -16.860 1.00 80.75 638 GLU A O 1
ATOM 4981 N N . VAL A 1 639 ? 9.290 27.124 -15.207 1.00 76.44 639 VAL A N 1
ATOM 4982 C CA . VAL A 1 639 ? 8.959 25.699 -15.118 1.00 76.44 639 VAL A CA 1
ATOM 4983 C C . VAL A 1 639 ? 8.470 25.447 -13.705 1.00 76.44 639 VAL A C 1
ATOM 4985 O O . VAL A 1 639 ? 9.151 25.827 -12.762 1.00 76.44 639 VAL A O 1
ATOM 4988 N N . GLU A 1 640 ? 7.314 24.816 -13.529 1.00 69.12 640 GLU A N 1
ATOM 4989 C CA . GLU A 1 640 ? 6.784 24.561 -12.190 1.00 69.12 640 GLU A CA 1
ATOM 4990 C C . GLU A 1 640 ? 7.667 23.573 -11.413 1.00 69.12 640 GLU A C 1
ATOM 4992 O O . GLU A 1 640 ? 7.852 22.425 -11.820 1.00 69.12 640 GLU A O 1
ATOM 4997 N N . ILE A 1 641 ? 8.199 24.019 -10.273 1.00 75.19 641 ILE A N 1
ATOM 4998 C CA . ILE A 1 641 ? 8.996 23.209 -9.353 1.00 75.19 641 ILE A CA 1
ATOM 4999 C C . ILE A 1 641 ? 8.304 23.173 -8.004 1.00 75.19 641 ILE A C 1
ATOM 5001 O O . ILE A 1 641 ? 8.051 24.204 -7.383 1.00 75.19 641 ILE A O 1
ATOM 5005 N N . THR A 1 642 ? 8.045 21.966 -7.510 1.00 64.12 642 THR A N 1
ATOM 5006 C CA . THR A 1 642 ? 7.538 21.769 -6.153 1.00 64.12 642 THR A CA 1
ATOM 5007 C C . THR A 1 642 ? 8.674 21.340 -5.227 1.00 64.12 642 THR A C 1
ATOM 5009 O O . THR A 1 642 ? 9.598 20.656 -5.670 1.00 64.12 642 THR A O 1
ATOM 5012 N N . PRO A 1 643 ? 8.621 21.662 -3.921 1.00 61.91 643 PRO A N 1
ATOM 5013 C CA . PRO A 1 643 ? 9.671 21.238 -2.995 1.00 61.91 643 PRO A CA 1
ATOM 5014 C C . PRO A 1 643 ? 9.786 19.711 -2.870 1.00 61.91 643 PRO A C 1
ATOM 5016 O O . PRO A 1 643 ? 10.835 19.204 -2.484 1.00 61.91 643 PRO A O 1
ATOM 5019 N N . ALA A 1 644 ? 8.735 18.968 -3.241 1.00 54.97 644 ALA A N 1
ATOM 5020 C CA . ALA A 1 644 ? 8.760 17.510 -3.281 1.00 54.97 644 ALA A CA 1
ATOM 5021 C C . ALA A 1 644 ? 9.766 16.958 -4.313 1.00 54.97 644 ALA A C 1
ATOM 5023 O O . ALA A 1 644 ? 10.300 15.862 -4.144 1.00 54.97 644 ALA A O 1
ATOM 5024 N N . LEU A 1 645 ? 10.092 17.732 -5.353 1.00 66.25 645 LEU A N 1
ATOM 5025 C CA . LEU A 1 645 ? 11.101 17.357 -6.342 1.00 66.25 645 LEU A CA 1
ATOM 5026 C C . LEU A 1 645 ? 12.485 17.149 -5.702 1.00 66.25 645 LEU A C 1
ATOM 5028 O O . LEU A 1 645 ? 13.245 16.278 -6.124 1.00 66.25 645 LEU A O 1
ATOM 5032 N N . PHE A 1 646 ? 12.803 17.894 -4.640 1.00 71.94 646 PHE A N 1
ATOM 5033 C CA . PHE A 1 646 ? 14.096 17.803 -3.960 1.00 71.94 646 PHE A CA 1
ATOM 5034 C C . PHE A 1 646 ? 14.315 16.470 -3.231 1.00 71.94 646 PHE A C 1
ATOM 5036 O O . PHE A 1 646 ? 15.447 16.162 -2.875 1.00 71.94 646 PHE A O 1
ATOM 5043 N N . PHE A 1 647 ? 13.278 15.642 -3.060 1.00 59.78 647 PHE A N 1
ATOM 5044 C CA . PHE A 1 647 ? 13.438 14.280 -2.543 1.00 59.78 647 PHE A CA 1
ATOM 5045 C C . PHE A 1 647 ? 14.008 13.317 -3.592 1.00 59.78 647 PHE A C 1
ATOM 5047 O O . PHE A 1 647 ? 14.904 12.534 -3.279 1.00 59.78 647 PHE A O 1
ATOM 5054 N N . GLY A 1 648 ? 13.526 13.399 -4.838 1.00 50.88 648 GLY A N 1
ATOM 5055 C CA . GLY A 1 648 ? 14.059 12.615 -5.960 1.00 50.88 648 GLY A CA 1
ATOM 5056 C C . GLY A 1 648 ? 15.414 13.142 -6.443 1.00 50.88 648 GLY A C 1
ATOM 5057 O O . GLY A 1 648 ? 16.280 12.376 -6.873 1.00 50.88 648 GLY A O 1
ATOM 5058 N N . TYR A 1 649 ? 15.637 14.451 -6.282 1.00 71.88 649 TYR A N 1
ATOM 5059 C CA . TYR A 1 649 ? 16.849 15.152 -6.702 1.00 71.88 649 TYR A CA 1
ATOM 5060 C C . TYR A 1 649 ? 17.502 15.909 -5.525 1.00 71.88 649 TYR A C 1
ATOM 5062 O O . TYR A 1 649 ? 17.526 17.139 -5.513 1.00 71.88 649 TYR A O 1
ATOM 5070 N N . PRO A 1 650 ? 18.069 15.193 -4.530 1.00 69.50 650 PRO A N 1
ATOM 5071 C CA . PRO A 1 650 ? 18.550 15.775 -3.269 1.00 69.50 650 PRO A CA 1
ATOM 5072 C C . PRO A 1 650 ? 19.881 16.529 -3.372 1.00 69.50 650 PRO A C 1
ATOM 5074 O O . PRO A 1 650 ? 20.470 16.873 -2.351 1.00 69.50 650 PRO A O 1
ATOM 5077 N N . THR A 1 651 ? 20.395 16.763 -4.579 1.00 80.12 651 THR A N 1
ATOM 5078 C CA . THR A 1 651 ? 21.653 17.482 -4.821 1.00 80.12 651 THR A CA 1
ATOM 5079 C C . THR A 1 651 ? 21.471 18.462 -5.977 1.00 80.12 651 THR A C 1
ATOM 5081 O O . THR A 1 651 ? 20.622 18.263 -6.850 1.00 80.12 651 THR A O 1
ATOM 5084 N N . LEU A 1 652 ? 22.284 19.522 -6.022 1.00 87.88 652 LEU A N 1
ATOM 5085 C CA . LEU A 1 652 ? 22.234 20.497 -7.120 1.00 87.88 652 LEU A CA 1
ATOM 5086 C C . LEU A 1 652 ? 22.590 19.855 -8.476 1.00 87.88 652 LEU A C 1
ATOM 5088 O O . LEU A 1 652 ? 22.045 20.254 -9.500 1.00 87.88 652 LEU A O 1
ATOM 5092 N N . GLY A 1 653 ? 23.468 18.848 -8.490 1.00 79.50 653 GLY A N 1
ATOM 5093 C CA . GLY A 1 653 ? 23.812 18.077 -9.688 1.00 79.50 653 GLY A CA 1
ATOM 5094 C C . GLY A 1 653 ? 22.629 17.263 -10.212 1.00 79.50 653 GLY A C 1
ATOM 5095 O O . GLY A 1 653 ? 22.290 17.363 -11.390 1.00 79.50 653 GLY A O 1
ATOM 5096 N N . LYS A 1 654 ? 21.926 16.554 -9.321 1.00 70.69 654 LYS A N 1
ATOM 5097 C CA . LYS A 1 654 ? 20.715 15.797 -9.668 1.00 70.69 654 LYS A CA 1
ATOM 5098 C C . LYS A 1 654 ? 19.586 16.709 -10.156 1.00 70.69 654 LYS A C 1
ATOM 5100 O O . LYS A 1 654 ? 18.903 16.378 -11.117 1.00 70.69 654 LYS A O 1
ATOM 5105 N N . LEU A 1 655 ? 19.415 17.884 -9.552 1.00 83.06 655 LEU A N 1
ATOM 5106 C CA . LEU A 1 655 ? 18.470 18.890 -10.051 1.00 83.06 655 LEU A CA 1
ATOM 5107 C C . LEU A 1 655 ? 18.825 19.366 -11.464 1.00 83.06 655 LEU A C 1
ATOM 5109 O O . LEU A 1 655 ? 17.935 19.551 -12.290 1.00 83.06 655 LEU A O 1
ATOM 5113 N N . ALA A 1 656 ? 20.113 19.541 -11.767 1.00 87.12 656 ALA A N 1
ATOM 5114 C CA . ALA A 1 656 ? 20.543 19.872 -13.122 1.00 87.12 656 ALA A CA 1
ATOM 5115 C C . ALA A 1 656 ? 20.224 18.737 -14.111 1.00 87.12 656 ALA A C 1
ATOM 5117 O O . ALA A 1 656 ? 19.800 19.016 -15.231 1.00 87.12 656 ALA A O 1
ATOM 5118 N N . ASP A 1 657 ? 20.371 17.473 -13.698 1.00 77.31 657 ASP A N 1
ATOM 5119 C CA . ASP A 1 657 ? 19.964 16.314 -14.504 1.00 77.31 657 ASP A CA 1
ATOM 5120 C C . ASP A 1 657 ? 18.463 16.325 -14.802 1.00 77.31 657 ASP A C 1
ATOM 5122 O O . ASP A 1 657 ? 18.083 16.137 -15.957 1.00 77.31 657 ASP A O 1
ATOM 5126 N N . TYR A 1 658 ? 17.621 16.609 -13.802 1.00 80.00 658 TYR A N 1
ATOM 5127 C CA . TYR A 1 658 ? 16.169 16.736 -13.976 1.00 80.00 658 TYR A CA 1
ATOM 5128 C C . TYR A 1 658 ? 15.810 17.747 -15.071 1.00 80.00 658 TYR A C 1
ATOM 5130 O O . TYR A 1 658 ? 15.114 17.413 -16.025 1.00 80.00 658 TYR A O 1
ATOM 5138 N N . TYR A 1 659 ? 16.351 18.967 -15.010 1.00 84.44 659 TYR A N 1
ATOM 5139 C CA . TYR A 1 659 ? 16.087 19.971 -16.048 1.00 84.44 659 TYR A CA 1
ATOM 5140 C C . TYR A 1 659 ? 16.604 19.563 -17.427 1.00 84.44 659 TYR A C 1
ATOM 5142 O O . TYR A 1 659 ? 16.048 19.969 -18.446 1.00 84.44 659 TYR A O 1
ATOM 5150 N N . MET A 1 660 ? 17.683 18.781 -17.474 1.00 84.69 660 MET A N 1
ATOM 5151 C CA . MET A 1 660 ? 18.282 18.351 -18.733 1.00 84.69 660 MET A CA 1
ATOM 5152 C C . MET A 1 660 ? 17.621 17.133 -19.358 1.00 84.69 660 MET A C 1
ATOM 5154 O O . MET A 1 660 ? 17.817 16.915 -20.553 1.00 84.69 660 MET A O 1
ATOM 5158 N N . THR A 1 661 ? 16.821 16.400 -18.591 1.00 67.25 661 THR A N 1
ATOM 5159 C CA . THR A 1 661 ? 16.077 15.218 -19.035 1.00 67.25 661 THR A CA 1
ATOM 5160 C C . THR A 1 661 ? 14.613 15.547 -19.299 1.00 67.25 661 THR A C 1
ATOM 5162 O O . THR A 1 661 ? 14.139 15.324 -20.407 1.00 67.25 661 THR A O 1
ATOM 5165 N N . GLU A 1 662 ? 13.931 16.157 -18.331 1.00 67.00 662 GLU A N 1
ATOM 5166 C CA . GLU A 1 662 ? 12.487 16.417 -18.393 1.00 67.00 662 GLU A CA 1
ATOM 5167 C C . GLU A 1 662 ? 12.142 17.746 -19.091 1.00 67.00 662 GLU A C 1
ATOM 5169 O O . GLU A 1 662 ? 11.047 17.907 -19.619 1.00 67.00 662 GLU A O 1
ATOM 5174 N N . HIS A 1 663 ? 13.078 18.708 -19.130 1.00 78.00 663 HIS A N 1
ATOM 5175 C CA . HIS A 1 663 ? 12.843 20.071 -19.646 1.00 78.00 663 HIS A CA 1
ATOM 5176 C C . HIS A 1 663 ? 13.889 20.521 -20.681 1.00 78.00 663 HIS A C 1
ATOM 5178 O O . HIS A 1 663 ? 14.215 21.709 -20.786 1.00 78.00 663 HIS A O 1
ATOM 5184 N N . THR A 1 664 ? 14.436 19.583 -21.463 1.00 77.56 664 THR A N 1
ATOM 5185 C CA . THR A 1 664 ? 15.575 19.826 -22.368 1.00 77.56 664 THR A CA 1
ATOM 5186 C C . THR A 1 664 ? 15.328 20.963 -23.365 1.00 77.56 664 THR A C 1
ATOM 5188 O O . THR A 1 664 ? 16.187 21.833 -23.531 1.00 77.56 664 THR A O 1
ATOM 5191 N N . GLU A 1 665 ? 14.168 20.979 -24.028 1.00 76.44 665 GLU A N 1
ATOM 5192 C CA . GLU A 1 665 ? 13.836 21.981 -25.052 1.00 76.44 665 GLU A CA 1
ATOM 5193 C C . GLU A 1 665 ? 13.676 23.383 -24.450 1.00 76.44 665 GLU A C 1
ATOM 5195 O O . GLU A 1 665 ? 14.235 24.353 -24.973 1.00 76.44 665 GLU A O 1
ATOM 5200 N N . SER A 1 666 ? 13.006 23.476 -23.297 1.00 80.00 666 SER A N 1
ATOM 5201 C CA . SER A 1 666 ? 12.835 24.715 -22.531 1.00 80.00 666 SER A CA 1
ATOM 5202 C C . SER A 1 666 ? 14.182 25.300 -22.107 1.00 80.00 666 SER A C 1
ATOM 5204 O O . SER A 1 666 ? 14.439 26.487 -22.313 1.00 80.00 666 SER A O 1
ATOM 5206 N N . MET A 1 667 ? 15.093 24.468 -21.589 1.00 88.12 667 MET A N 1
ATOM 5207 C CA . MET A 1 667 ? 16.434 24.909 -21.187 1.00 88.12 667 MET A CA 1
ATOM 5208 C C . MET A 1 667 ? 17.291 25.321 -22.391 1.00 88.12 667 MET A C 1
ATOM 5210 O O . MET A 1 667 ? 17.995 26.333 -22.343 1.00 88.12 667 MET A O 1
ATOM 5214 N N . ALA A 1 668 ? 17.212 24.585 -23.503 1.00 84.06 668 ALA A N 1
ATOM 5215 C CA . ALA A 1 668 ? 17.922 24.935 -24.731 1.00 84.06 668 ALA A CA 1
ATOM 5216 C C . ALA A 1 668 ? 17.456 26.286 -25.306 1.00 84.06 668 ALA A C 1
ATOM 5218 O O . ALA A 1 668 ? 18.286 27.078 -25.763 1.00 84.06 668 ALA A O 1
ATOM 5219 N N . ALA A 1 669 ? 16.153 26.581 -25.248 1.00 83.19 669 ALA A N 1
ATOM 5220 C CA . ALA A 1 669 ? 15.595 27.868 -25.656 1.00 83.19 669 ALA A CA 1
ATOM 5221 C C . ALA A 1 669 ? 15.989 29.008 -24.695 1.00 83.19 669 ALA A C 1
ATOM 5223 O O . ALA A 1 669 ? 16.413 30.079 -25.143 1.00 83.19 669 ALA A O 1
ATOM 5224 N N . PHE A 1 670 ? 15.924 28.763 -23.382 1.00 86.88 670 PHE A N 1
ATOM 5225 C CA . PHE A 1 670 ? 16.239 29.735 -22.329 1.00 86.88 670 PHE A CA 1
ATOM 5226 C C . PHE A 1 670 ? 17.692 30.245 -22.396 1.00 86.88 670 PHE A C 1
ATOM 5228 O O . PHE A 1 670 ? 17.943 31.444 -22.224 1.00 86.88 670 PHE A O 1
ATOM 5235 N N . TYR A 1 671 ? 18.644 29.358 -22.721 1.00 88.12 671 TYR A N 1
ATOM 5236 C CA . TYR A 1 671 ? 20.081 29.665 -22.827 1.00 88.12 671 TYR A CA 1
ATOM 5237 C C . TYR A 1 671 ? 20.613 29.806 -24.262 1.00 88.12 671 TYR A C 1
ATOM 5239 O O . TYR A 1 671 ? 21.833 29.835 -24.468 1.00 88.12 671 TYR A O 1
ATOM 5247 N N . ARG A 1 672 ? 19.737 29.898 -25.270 1.00 83.31 672 ARG A N 1
ATOM 5248 C CA . ARG A 1 672 ? 20.145 30.059 -26.673 1.00 83.31 672 ARG A CA 1
ATOM 5249 C C . ARG A 1 672 ? 21.046 31.289 -26.831 1.00 83.31 672 ARG A C 1
ATOM 5251 O O . ARG A 1 672 ? 20.687 32.390 -26.425 1.00 83.31 672 ARG A O 1
ATOM 5258 N N . GLU A 1 673 ? 22.222 31.122 -27.435 1.00 67.62 673 GLU A N 1
ATOM 5259 C CA . GLU A 1 673 ? 23.065 32.269 -27.777 1.00 67.62 673 GLU A CA 1
ATOM 5260 C C . GLU A 1 673 ? 22.394 33.054 -28.901 1.00 67.62 673 GLU A C 1
ATOM 5262 O O . GLU A 1 673 ? 22.142 32.517 -29.981 1.00 67.62 673 GLU A O 1
ATOM 5267 N N . GLY A 1 674 ? 22.091 34.328 -28.644 1.00 57.75 674 GLY A N 1
ATOM 5268 C CA . GLY A 1 674 ? 21.668 35.246 -29.689 1.00 57.75 674 GLY A CA 1
ATOM 5269 C C . GLY A 1 674 ? 22.773 35.348 -30.734 1.00 57.75 674 GLY A C 1
ATOM 5270 O O . GLY A 1 674 ? 23.798 35.993 -30.503 1.00 57.75 674 GLY A O 1
ATOM 5271 N N . ALA A 1 675 ? 22.579 34.704 -31.883 1.00 40.91 675 ALA A N 1
ATOM 5272 C CA . ALA A 1 675 ? 23.343 35.029 -33.069 1.00 40.91 675 ALA A CA 1
ATOM 5273 C C . ALA A 1 675 ? 23.046 36.495 -33.395 1.00 40.91 675 ALA A C 1
ATOM 5275 O O . ALA A 1 675 ? 21.890 36.895 -33.514 1.00 40.91 675 ALA A O 1
ATOM 5276 N N . THR A 1 676 ? 24.086 37.312 -33.509 1.00 38.31 676 THR A N 1
ATOM 5277 C CA . THR A 1 676 ? 23.991 38.644 -34.096 1.00 38.31 676 THR A CA 1
ATOM 5278 C C . THR A 1 676 ? 23.455 38.503 -35.518 1.00 38.31 676 THR A C 1
ATOM 5280 O O . THR A 1 676 ? 24.209 38.252 -36.459 1.00 38.31 676 THR A O 1
ATOM 5283 N N . GLU A 1 677 ? 22.142 38.645 -35.687 1.00 32.28 677 GLU A N 1
ATOM 5284 C CA . GLU A 1 677 ? 21.525 38.742 -37.000 1.00 32.28 677 GLU A CA 1
ATOM 5285 C C . GLU A 1 677 ? 22.055 39.999 -37.691 1.00 32.28 677 GLU A C 1
ATOM 5287 O O . GLU A 1 677 ? 21.704 41.137 -37.373 1.00 32.28 677 GLU A O 1
ATOM 5292 N N . LYS A 1 678 ? 22.930 39.786 -38.677 1.00 34.56 678 LYS A N 1
ATOM 5293 C CA . LYS A 1 678 ? 23.145 40.746 -39.753 1.00 34.56 678 LYS A CA 1
ATOM 5294 C C . LYS A 1 678 ? 21.828 40.873 -40.513 1.00 34.56 678 LYS A C 1
ATOM 5296 O O . LYS A 1 678 ? 21.584 40.128 -41.457 1.00 34.56 678 LYS A O 1
ATOM 5301 N N . SER A 1 679 ? 20.991 41.822 -40.110 1.00 30.16 679 SER A N 1
ATOM 5302 C CA . SER A 1 679 ? 19.853 42.248 -40.916 1.00 30.16 679 SER A CA 1
ATOM 5303 C C . SER A 1 679 ? 20.387 42.909 -42.191 1.00 30.16 679 SER A C 1
ATOM 5305 O O . SER A 1 679 ? 20.836 44.055 -42.183 1.00 30.16 679 SER A O 1
ATOM 5307 N N . GLN A 1 680 ? 20.384 42.155 -43.293 1.00 33.84 680 GLN A N 1
ATOM 5308 C CA . GLN A 1 680 ? 20.302 42.725 -44.632 1.00 33.84 680 GLN A CA 1
ATOM 5309 C C . GLN A 1 680 ? 18.920 43.371 -44.748 1.00 33.84 680 GLN A C 1
ATOM 5311 O O . GLN A 1 680 ? 17.928 42.703 -45.024 1.00 33.84 680 GLN A O 1
ATOM 5316 N N . ARG A 1 681 ? 18.853 44.674 -44.481 1.00 28.20 681 ARG A N 1
ATOM 5317 C CA . ARG A 1 681 ? 17.715 45.513 -44.845 1.00 28.20 681 ARG A CA 1
ATOM 5318 C C . ARG A 1 681 ? 18.137 46.324 -46.061 1.00 28.20 681 ARG A C 1
ATOM 5320 O O . ARG A 1 681 ? 19.064 47.124 -45.970 1.00 28.20 681 ARG A O 1
ATOM 5327 N N . GLU A 1 682 ? 17.490 46.065 -47.192 1.00 30.62 682 GLU A N 1
ATOM 5328 C CA . GLU A 1 682 ? 17.554 46.923 -48.372 1.00 30.62 682 GLU A CA 1
ATOM 5329 C C . GLU A 1 682 ? 17.171 48.358 -47.981 1.00 30.62 682 GLU A C 1
ATOM 5331 O O . GLU A 1 682 ? 16.154 48.596 -47.325 1.00 30.62 682 GLU A O 1
ATOM 5336 N N . GLU A 1 683 ? 18.022 49.309 -48.360 1.00 29.61 683 GLU A N 1
ATOM 5337 C CA . GLU A 1 683 ? 17.802 50.744 -48.194 1.00 29.61 683 GLU A CA 1
ATOM 5338 C C . GLU A 1 683 ? 16.697 51.243 -49.141 1.00 29.61 683 GLU A C 1
ATOM 5340 O O . GLU A 1 683 ? 16.793 51.043 -50.355 1.00 29.61 683 GLU A O 1
ATOM 5345 N N . PRO A 1 684 ? 15.725 52.036 -48.663 1.00 29.81 684 PRO A N 1
ATOM 5346 C CA . PRO A 1 684 ? 15.160 53.117 -49.450 1.00 29.81 684 PRO A CA 1
ATOM 5347 C C . PRO A 1 684 ? 16.011 54.379 -49.240 1.00 29.81 684 PRO A C 1
ATOM 5349 O O . PRO A 1 684 ? 16.234 54.826 -48.115 1.00 29.81 684 PRO A O 1
ATOM 5352 N N . GLN A 1 685 ? 16.487 54.950 -50.347 1.00 28.59 685 GLN A N 1
ATOM 5353 C CA . GLN A 1 685 ? 17.303 56.166 -50.400 1.00 28.59 685 GLN A CA 1
ATOM 5354 C C . GLN A 1 685 ? 16.675 57.357 -49.644 1.00 28.59 685 GLN A C 1
ATOM 5356 O O . GLN A 1 685 ? 15.492 57.643 -49.845 1.00 28.59 685 GLN A O 1
ATOM 5361 N N . PRO A 1 686 ? 17.461 58.150 -48.889 1.00 32.16 686 PRO A N 1
ATOM 5362 C CA . PRO A 1 686 ? 17.046 59.470 -48.435 1.00 32.16 686 PRO A CA 1
ATOM 5363 C C . PRO A 1 686 ? 17.437 60.557 -49.448 1.00 32.16 686 PRO A C 1
ATOM 5365 O O . PRO A 1 686 ? 18.613 60.790 -49.735 1.00 32.16 686 PRO A O 1
ATOM 5368 N N . THR A 1 687 ? 16.432 61.270 -49.954 1.00 27.34 687 THR A N 1
ATOM 5369 C CA . THR A 1 687 ? 16.586 62.511 -50.720 1.00 27.34 687 THR A CA 1
ATOM 5370 C C . THR A 1 687 ? 17.156 63.620 -49.829 1.00 27.34 687 THR A C 1
ATOM 5372 O O . THR A 1 687 ? 16.678 63.859 -48.721 1.00 27.34 687 THR A O 1
ATOM 5375 N N . MET A 1 688 ? 18.176 64.315 -50.335 1.00 30.12 688 MET A N 1
ATOM 5376 C CA . MET A 1 688 ? 18.862 65.434 -49.684 1.00 30.12 688 MET A CA 1
ATOM 5377 C C . MET A 1 688 ? 17.926 66.599 -49.330 1.00 30.12 688 MET A C 1
ATOM 5379 O O . MET A 1 688 ? 17.321 67.187 -50.225 1.00 30.12 688 MET A O 1
ATOM 5383 N N . VAL A 1 689 ? 17.965 67.059 -48.074 1.00 30.20 689 VAL A N 1
ATOM 5384 C CA . VAL A 1 689 ? 17.711 68.469 -47.730 1.00 30.20 689 VAL A CA 1
ATOM 5385 C C . VAL A 1 689 ? 18.734 68.925 -46.681 1.00 30.20 689 VAL A C 1
ATOM 5387 O O . VAL A 1 689 ? 19.026 68.215 -45.724 1.00 30.20 689 VAL A O 1
ATOM 5390 N N . LYS A 1 690 ? 19.337 70.092 -46.931 1.00 30.08 690 LYS A N 1
ATOM 5391 C CA . LYS A 1 690 ? 20.428 70.716 -46.162 1.00 30.08 690 LYS A CA 1
ATOM 5392 C C . LYS A 1 690 ? 19.945 71.399 -44.862 1.00 30.08 690 LYS A C 1
ATOM 5394 O O . LYS A 1 690 ? 18.755 71.675 -44.738 1.00 30.08 690 LYS A O 1
ATOM 5399 N N . PRO A 1 691 ? 20.870 71.693 -43.925 1.00 34.72 691 PRO A N 1
ATOM 5400 C CA . PRO A 1 691 ? 20.569 71.962 -42.520 1.00 34.72 691 PRO A CA 1
ATOM 5401 C C . PRO A 1 691 ? 20.302 73.441 -42.208 1.00 34.72 691 PRO A C 1
ATOM 5403 O O . PRO A 1 691 ? 20.872 74.329 -42.842 1.00 34.72 691 PRO A O 1
ATOM 5406 N N . LEU A 1 692 ? 19.499 73.683 -41.168 1.00 27.09 692 LEU A N 1
ATOM 5407 C CA . LEU A 1 692 ? 19.413 74.961 -40.461 1.00 27.09 692 LEU A CA 1
ATOM 5408 C C . LEU A 1 692 ? 19.756 74.743 -38.982 1.00 27.09 692 LEU A C 1
ATOM 5410 O O . LEU A 1 692 ? 19.098 73.978 -38.280 1.00 27.09 692 LEU A O 1
ATOM 5414 N N . GLU A 1 693 ? 20.822 75.411 -38.551 1.00 33.91 693 GLU A N 1
ATOM 5415 C CA . GLU A 1 693 ? 21.182 75.665 -37.157 1.00 33.91 693 GLU A CA 1
ATOM 5416 C C . GLU A 1 693 ? 20.062 76.410 -36.427 1.00 33.91 693 GLU A C 1
ATOM 5418 O O . GLU A 1 693 ? 19.570 77.410 -36.949 1.00 33.91 693 GLU A O 1
ATOM 5423 N N . GLN A 1 694 ? 19.747 75.998 -35.193 1.00 27.80 694 GLN A N 1
ATOM 5424 C CA . GLN A 1 694 ? 19.345 76.930 -34.134 1.00 27.80 694 GLN A CA 1
ATOM 5425 C C . GLN A 1 694 ? 19.485 76.324 -32.722 1.00 27.80 694 GLN A C 1
ATOM 5427 O O . GLN A 1 694 ? 18.778 75.406 -32.325 1.00 27.80 694 GLN A O 1
ATOM 5432 N N . GLU A 1 695 ? 20.491 76.857 -32.026 1.00 27.06 695 GLU A N 1
ATOM 5433 C CA . GLU A 1 695 ? 20.585 77.237 -30.609 1.00 27.06 695 GLU A CA 1
ATOM 5434 C C . GLU A 1 695 ? 19.955 76.360 -29.508 1.00 27.06 695 GLU A C 1
ATOM 5436 O O . GLU A 1 695 ? 18.748 76.294 -29.295 1.00 27.06 695 GLU A O 1
ATOM 5441 N N . ARG A 1 696 ? 20.854 75.804 -28.684 1.00 33.72 696 ARG A N 1
ATOM 5442 C CA . ARG A 1 696 ? 20.583 75.230 -27.361 1.00 33.72 696 ARG A CA 1
ATOM 5443 C C . ARG A 1 696 ? 20.254 76.320 -26.334 1.00 33.72 696 ARG A C 1
ATOM 5445 O O . ARG A 1 696 ? 21.041 77.248 -26.149 1.00 33.72 696 ARG A O 1
ATOM 5452 N N . LYS A 1 697 ? 19.206 76.086 -25.539 1.00 26.33 697 LYS A N 1
ATOM 5453 C CA . LYS A 1 697 ? 19.104 76.554 -24.146 1.00 26.33 697 LYS A CA 1
ATOM 5454 C C . LYS A 1 697 ? 18.692 75.399 -23.213 1.00 26.33 697 LYS A C 1
ATOM 5456 O O . LYS A 1 697 ? 18.068 74.457 -23.694 1.00 26.33 697 LYS A O 1
ATOM 5461 N N . PRO A 1 698 ? 19.102 75.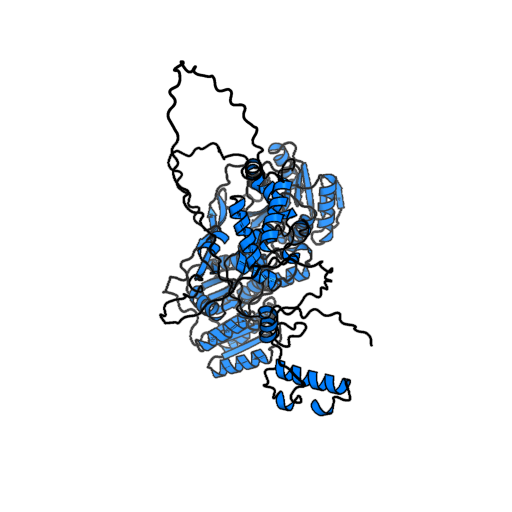433 -21.932 1.00 30.77 698 PRO A N 1
ATOM 5462 C CA . PRO A 1 698 ? 19.131 74.268 -21.049 1.00 30.77 698 PRO A CA 1
ATOM 5463 C C . PRO A 1 698 ? 17.877 74.156 -20.169 1.00 30.77 698 PRO A C 1
ATOM 5465 O O . PRO A 1 698 ? 17.422 75.163 -19.632 1.00 30.77 698 PRO A O 1
ATOM 5468 N N . GLU A 1 699 ? 17.381 72.932 -19.975 1.00 29.38 699 GLU A N 1
ATOM 5469 C CA . GLU A 1 699 ? 16.375 72.586 -18.960 1.00 29.38 699 GLU A CA 1
ATOM 5470 C C . GLU A 1 699 ? 16.961 71.627 -17.910 1.00 29.38 699 GLU A C 1
ATOM 5472 O O . GLU A 1 699 ? 17.868 70.839 -18.183 1.00 29.38 699 GLU A O 1
ATOM 5477 N N . GLU A 1 700 ? 16.473 71.812 -16.687 1.00 29.50 700 GLU A N 1
ATOM 5478 C CA . GLU A 1 700 ? 17.034 71.450 -15.384 1.00 29.50 700 GLU A CA 1
ATOM 5479 C C . GLU A 1 700 ? 16.959 69.949 -15.017 1.00 29.50 700 GLU A C 1
ATOM 5481 O O . GLU A 1 700 ? 16.173 69.197 -15.594 1.00 29.50 700 GLU A O 1
ATOM 5486 N N . PRO A 1 701 ? 17.753 69.489 -14.025 1.00 29.91 701 PRO A N 1
ATOM 5487 C CA . PRO A 1 701 ? 17.804 68.086 -13.632 1.00 29.91 701 PRO A CA 1
ATOM 5488 C C . PRO A 1 701 ? 16.645 67.716 -12.695 1.00 29.91 701 PRO A C 1
ATOM 5490 O O . PRO A 1 701 ? 16.548 68.231 -11.581 1.00 29.91 701 PRO A O 1
ATOM 5493 N N . GLN A 1 702 ? 15.798 66.769 -13.113 1.00 29.25 702 GLN A N 1
ATOM 5494 C CA . GLN A 1 702 ? 14.829 66.130 -12.219 1.00 29.25 702 GLN A CA 1
ATOM 5495 C C . GLN A 1 702 ? 15.485 65.030 -11.370 1.00 29.25 702 GLN A C 1
ATOM 5497 O O . GLN A 1 702 ? 16.305 64.240 -11.832 1.00 29.25 702 GLN A O 1
ATOM 5502 N N . ALA A 1 703 ? 15.118 65.069 -10.090 1.00 29.78 703 ALA A N 1
ATOM 5503 C CA . ALA A 1 703 ? 15.733 64.449 -8.925 1.00 29.78 703 ALA A CA 1
ATOM 5504 C C . ALA A 1 703 ? 15.973 62.930 -8.990 1.00 29.78 703 ALA A C 1
ATOM 5506 O O . ALA A 1 703 ? 15.107 62.138 -9.350 1.00 29.78 703 ALA A O 1
ATOM 5507 N N . SER A 1 704 ? 17.142 62.532 -8.486 1.00 31.66 704 SER A N 1
ATOM 5508 C CA . SER A 1 704 ? 17.472 61.175 -8.057 1.00 31.66 704 SER A CA 1
ATOM 5509 C C . SER A 1 704 ? 16.583 60.731 -6.887 1.00 31.66 704 SER A C 1
ATOM 5511 O O . SER A 1 704 ? 16.618 61.347 -5.818 1.00 31.66 704 SER A O 1
ATOM 5513 N N . VAL A 1 705 ? 15.847 59.633 -7.055 1.00 32.72 705 VAL A N 1
ATOM 5514 C CA . VAL A 1 705 ? 15.177 58.930 -5.952 1.00 32.72 705 VAL A CA 1
ATOM 5515 C C . VAL A 1 705 ? 16.251 58.239 -5.102 1.00 32.72 705 VAL A C 1
ATOM 5517 O O . VAL A 1 705 ? 17.011 57.410 -5.602 1.00 32.72 705 VAL A O 1
ATOM 5520 N N . LYS A 1 706 ? 16.364 58.626 -3.826 1.00 32.09 706 LYS A N 1
ATOM 5521 C CA . LYS A 1 706 ? 17.210 57.946 -2.832 1.00 32.09 706 LYS A CA 1
ATOM 5522 C C . LYS A 1 706 ? 16.537 56.631 -2.403 1.00 32.09 706 LYS A C 1
ATOM 5524 O O . LYS A 1 706 ? 15.321 56.636 -2.245 1.00 32.09 706 LYS A O 1
ATOM 5529 N N . PRO A 1 707 ? 17.292 55.546 -2.155 1.00 35.22 707 PRO A N 1
ATOM 5530 C CA . PRO A 1 707 ? 16.740 54.347 -1.536 1.00 35.22 707 PRO A CA 1
ATOM 5531 C C . PRO A 1 707 ? 16.346 54.670 -0.090 1.00 35.22 707 PRO A C 1
ATOM 5533 O O . PRO A 1 707 ? 17.182 55.119 0.702 1.00 35.22 707 PRO A O 1
ATOM 5536 N N . GLU A 1 708 ? 15.073 54.487 0.248 1.00 34.41 708 GLU A N 1
ATOM 5537 C CA . GLU A 1 708 ? 14.632 54.505 1.640 1.00 34.41 708 GLU A CA 1
ATOM 5538 C C . GLU A 1 708 ? 15.253 53.309 2.372 1.00 34.41 708 GLU A C 1
ATOM 5540 O O . GLU A 1 708 ? 15.273 52.186 1.871 1.00 34.41 708 GLU A O 1
ATOM 5545 N N . LYS A 1 709 ? 15.834 53.573 3.546 1.00 41.31 709 LYS A N 1
ATOM 5546 C CA . LYS A 1 709 ? 16.380 52.542 4.431 1.00 41.31 709 LYS A CA 1
ATOM 5547 C C . LYS A 1 709 ? 15.212 51.792 5.066 1.00 41.31 709 LYS A C 1
ATOM 5549 O O . LYS A 1 709 ? 14.498 52.383 5.874 1.00 41.31 709 LYS A O 1
ATOM 5554 N N . GLU A 1 710 ? 15.061 50.508 4.757 1.00 31.48 710 GLU A N 1
ATOM 5555 C CA . GLU A 1 710 ? 14.226 49.615 5.562 1.00 31.48 710 GLU A CA 1
ATOM 5556 C C . GLU A 1 710 ? 14.723 49.624 7.020 1.00 31.48 710 GLU A C 1
ATOM 5558 O O . GLU A 1 710 ? 15.925 49.447 7.265 1.00 31.48 710 GLU A O 1
ATOM 5563 N N . PRO A 1 711 ? 13.846 49.856 8.010 1.00 36.78 711 PRO A N 1
ATOM 5564 C CA . PRO A 1 711 ? 14.235 49.773 9.406 1.00 36.78 711 PRO A CA 1
ATOM 5565 C C . PRO A 1 711 ? 14.498 48.310 9.786 1.00 36.78 711 PRO A C 1
ATOM 5567 O O . PRO A 1 711 ? 13.593 47.482 9.823 1.00 36.78 711 PRO A O 1
ATOM 5570 N N . ILE A 1 712 ? 15.754 47.997 10.110 1.00 48.53 712 ILE A N 1
ATOM 5571 C CA . ILE A 1 712 ? 16.129 46.727 10.739 1.00 48.53 712 ILE A CA 1
ATOM 5572 C C . ILE A 1 712 ? 15.680 46.778 12.202 1.00 48.53 712 ILE A C 1
ATOM 5574 O O . ILE A 1 712 ? 16.187 47.585 12.984 1.00 48.53 712 ILE A O 1
ATOM 5578 N N . ALA A 1 713 ? 14.758 45.899 12.589 1.00 36.12 713 ALA A N 1
ATOM 5579 C CA . ALA A 1 713 ? 14.390 45.702 13.985 1.00 36.12 713 ALA A CA 1
ATOM 5580 C C . ALA A 1 713 ? 15.275 44.614 14.613 1.00 36.12 713 ALA A C 1
ATOM 5582 O O . ALA A 1 713 ? 15.151 43.430 14.302 1.00 36.12 713 ALA A O 1
ATOM 5583 N N . VAL A 1 714 ? 16.164 45.004 15.529 1.00 50.97 714 VAL A N 1
ATOM 5584 C CA . VAL A 1 714 ? 16.876 44.050 16.392 1.00 50.97 714 VAL A CA 1
ATOM 5585 C C . VAL A 1 714 ? 15.937 43.660 17.532 1.00 50.97 714 VAL A C 1
ATOM 5587 O O . VAL A 1 714 ? 15.836 44.356 18.536 1.00 50.97 714 VAL A O 1
ATOM 5590 N N . ILE A 1 715 ? 15.235 42.542 17.365 1.00 38.78 715 ILE A N 1
ATOM 5591 C CA . ILE A 1 715 ? 14.261 42.009 18.338 1.00 38.78 715 ILE A CA 1
ATOM 5592 C C . ILE A 1 715 ? 14.909 41.303 19.547 1.00 38.78 715 ILE A C 1
ATOM 5594 O O . ILE A 1 715 ? 14.216 40.896 20.476 1.00 38.78 715 ILE A O 1
ATOM 5598 N N . GLY A 1 716 ? 16.243 41.208 19.579 1.00 48.22 716 GLY A N 1
ATOM 5599 C CA . GLY A 1 716 ? 17.020 40.764 20.737 1.00 48.22 716 GLY A CA 1
ATOM 5600 C C . GLY A 1 716 ? 18.496 40.541 20.398 1.00 48.22 716 GLY A C 1
ATOM 5601 O O . GLY A 1 716 ? 18.836 40.180 19.276 1.00 48.22 716 GLY A O 1
ATOM 5602 N N . MET A 1 717 ? 19.387 40.753 21.367 1.00 54.75 717 MET A N 1
ATOM 5603 C CA . MET A 1 717 ? 20.824 40.490 21.238 1.00 54.75 717 MET A CA 1
ATOM 5604 C C . MET A 1 717 ? 21.352 39.968 22.583 1.00 54.75 717 MET A C 1
ATOM 5606 O O . MET A 1 717 ? 20.874 40.387 23.637 1.00 54.75 717 MET A O 1
ATOM 5610 N N . SER A 1 718 ? 22.330 39.056 22.565 1.00 49.81 718 SER A N 1
ATOM 5611 C CA . SER A 1 718 ? 23.074 38.602 23.753 1.00 49.81 718 SER A CA 1
ATOM 5612 C C . SER A 1 718 ? 24.527 38.311 23.370 1.00 49.81 718 SER A C 1
ATOM 5614 O O . SER A 1 718 ? 24.777 37.668 22.355 1.00 49.81 718 SER A O 1
ATOM 5616 N N . GLY A 1 719 ? 25.493 38.792 24.155 1.00 58.38 719 GLY A N 1
ATOM 5617 C CA . GLY A 1 719 ? 26.918 38.607 23.875 1.00 58.38 719 GLY A CA 1
ATOM 5618 C C . GLY A 1 719 ? 27.815 39.120 25.003 1.00 58.38 719 GLY A C 1
ATOM 5619 O O . GLY A 1 719 ? 27.398 39.945 25.818 1.00 58.38 719 GLY A O 1
ATOM 5620 N N . ARG A 1 720 ? 29.050 38.611 25.064 1.00 53.81 720 ARG A N 1
ATOM 5621 C CA . ARG A 1 720 ? 30.121 39.096 25.950 1.00 53.81 720 ARG A CA 1
ATOM 5622 C C . ARG A 1 720 ? 31.223 39.692 25.091 1.00 53.81 720 ARG A C 1
ATOM 5624 O O . ARG A 1 720 ? 31.748 38.998 24.226 1.00 53.81 720 ARG A O 1
ATOM 5631 N N . PHE A 1 721 ? 31.586 40.939 25.365 1.00 74.44 721 PHE A N 1
ATOM 5632 C CA . PHE A 1 721 ? 32.528 41.692 24.545 1.00 74.44 721 PHE A CA 1
ATOM 5633 C C . PHE A 1 721 ? 33.716 42.157 25.400 1.00 74.44 721 PHE A C 1
ATOM 5635 O O . PHE A 1 721 ? 33.566 42.323 26.613 1.00 74.44 721 PHE A O 1
ATOM 5642 N N . PRO A 1 722 ? 34.913 42.333 24.817 1.00 66.50 722 PRO A N 1
ATOM 5643 C CA . PRO A 1 722 ? 36.050 42.917 25.526 1.00 66.50 722 PRO A CA 1
ATOM 5644 C C . PRO A 1 722 ? 35.654 44.254 26.167 1.00 66.50 722 PRO A C 1
ATOM 5646 O O . PRO A 1 722 ? 34.980 45.061 25.535 1.00 66.50 722 PRO A O 1
ATOM 5649 N N . GLY A 1 723 ? 35.985 44.455 27.443 1.00 69.44 723 GLY A N 1
ATOM 5650 C CA . GLY A 1 723 ? 35.611 45.667 28.188 1.00 69.44 723 GLY A CA 1
ATOM 5651 C C . GLY A 1 723 ? 34.134 45.770 28.613 1.00 69.44 723 GLY A C 1
ATOM 5652 O O . GLY A 1 723 ? 33.863 46.388 29.637 1.00 69.44 723 GLY A O 1
ATOM 5653 N N . ALA A 1 724 ? 33.195 45.088 27.941 1.00 77.38 724 ALA A N 1
ATOM 5654 C CA . ALA A 1 724 ? 31.755 45.204 28.201 1.00 77.38 724 ALA A CA 1
ATOM 5655 C C . ALA A 1 724 ? 31.143 43.939 28.828 1.00 77.38 724 ALA A C 1
ATOM 5657 O O . ALA A 1 724 ? 31.180 42.837 28.272 1.00 77.38 724 ALA A O 1
ATOM 5658 N N . ARG A 1 725 ? 30.498 44.090 29.990 1.00 63.41 725 ARG A N 1
ATOM 5659 C CA . ARG A 1 725 ? 29.868 42.961 30.702 1.00 63.41 725 ARG A CA 1
ATOM 5660 C C . ARG A 1 725 ? 28.476 42.615 30.185 1.00 63.41 725 ARG A C 1
ATOM 5662 O O . ARG A 1 725 ? 27.971 41.539 30.503 1.00 63.41 725 ARG A O 1
ATOM 5669 N N . ASN A 1 726 ? 27.866 43.515 29.424 1.00 71.69 726 ASN A N 1
ATOM 5670 C CA . ASN A 1 726 ? 26.562 43.353 28.802 1.00 71.69 726 ASN A CA 1
ATOM 5671 C C . ASN A 1 726 ? 26.462 44.237 27.549 1.00 71.69 726 ASN A C 1
ATOM 5673 O O . ASN A 1 726 ? 27.359 45.018 27.232 1.00 71.69 726 ASN A O 1
ATOM 5677 N N . ILE A 1 727 ? 25.344 44.111 26.846 1.00 75.44 727 ILE A N 1
ATOM 5678 C CA . ILE A 1 727 ? 25.096 44.805 25.582 1.00 75.44 727 ILE A CA 1
ATOM 5679 C C . ILE A 1 727 ? 24.933 46.311 25.742 1.00 75.44 727 ILE A C 1
ATOM 5681 O O . ILE A 1 727 ? 25.348 47.051 24.858 1.00 75.44 727 ILE A O 1
ATOM 5685 N N . ALA A 1 728 ? 24.374 46.770 26.862 1.00 74.06 728 ALA A N 1
ATOM 5686 C CA . ALA A 1 728 ? 24.244 48.200 27.116 1.00 74.06 728 ALA A CA 1
ATOM 5687 C C . ALA A 1 728 ? 25.627 48.868 27.178 1.00 74.06 728 ALA A C 1
ATOM 5689 O O . ALA A 1 728 ? 25.851 49.872 26.514 1.00 74.06 728 ALA A O 1
ATOM 5690 N N . GLN A 1 729 ? 26.583 48.242 27.873 1.00 73.25 729 GLN A N 1
ATOM 5691 C CA . GLN A 1 729 ? 27.966 48.726 27.934 1.00 73.25 729 GLN A CA 1
ATOM 5692 C C . GLN A 1 729 ? 28.677 48.645 26.579 1.00 73.25 729 GLN A C 1
ATOM 5694 O O . GLN A 1 729 ? 29.440 49.539 26.238 1.00 73.25 729 GLN A O 1
ATOM 5699 N N . MET A 1 730 ? 28.407 47.613 25.772 1.00 80.94 730 MET A N 1
ATOM 5700 C CA . MET A 1 730 ? 28.954 47.524 24.412 1.00 80.94 730 MET A CA 1
ATOM 5701 C C . MET A 1 730 ? 28.510 48.720 23.557 1.00 80.94 730 MET A C 1
ATOM 5703 O O . MET A 1 730 ? 29.332 49.323 22.870 1.00 80.94 730 MET A O 1
ATOM 5707 N N . TRP A 1 731 ? 27.227 49.084 23.618 1.00 77.75 731 TRP A N 1
ATOM 5708 C CA . TRP A 1 731 ? 26.707 50.237 22.885 1.00 77.75 731 TRP A CA 1
ATOM 5709 C C . TRP A 1 731 ? 27.266 51.565 23.392 1.00 77.75 731 TRP A C 1
ATOM 5711 O O . TRP A 1 731 ? 27.512 52.450 22.580 1.00 77.75 731 TRP A O 1
ATOM 5721 N N . GLU A 1 732 ? 27.518 51.693 24.694 1.00 77.38 732 GLU A N 1
ATOM 5722 C CA . GLU A 1 732 ? 28.145 52.880 25.285 1.00 77.38 732 GLU A CA 1
ATOM 5723 C C . GLU A 1 732 ? 29.591 53.063 24.786 1.00 77.38 732 GLU A C 1
ATOM 5725 O O . GLU A 1 732 ? 29.948 54.147 24.327 1.00 77.38 732 GLU A O 1
ATOM 5730 N N . HIS A 1 733 ? 30.392 51.989 24.746 1.00 80.00 733 HIS A N 1
ATOM 5731 C CA . HIS A 1 733 ? 31.745 52.028 24.173 1.00 80.00 733 HIS A CA 1
ATOM 5732 C C . HIS A 1 733 ? 31.735 52.379 22.678 1.00 80.00 733 HIS A C 1
ATOM 5734 O O . HIS A 1 733 ? 32.532 53.204 22.233 1.00 80.00 733 HIS A O 1
ATOM 5740 N N . LEU A 1 734 ? 30.807 51.807 21.901 1.00 76.44 734 LEU A N 1
ATOM 5741 C CA . LEU A 1 734 ? 30.674 52.103 20.470 1.00 76.44 734 LEU A CA 1
ATOM 5742 C C . LEU A 1 734 ? 30.225 53.546 20.213 1.00 76.44 734 LEU A C 1
ATOM 5744 O O . LEU A 1 734 ? 30.769 54.202 19.328 1.00 76.44 734 LEU A O 1
ATOM 5748 N N . ALA A 1 735 ? 29.260 54.049 20.987 1.00 74.44 735 ALA A N 1
ATOM 5749 C CA . ALA A 1 735 ? 28.775 55.422 20.871 1.00 74.44 735 ALA A CA 1
ATOM 5750 C C . ALA A 1 735 ? 29.867 56.449 21.214 1.00 74.44 735 ALA A C 1
ATOM 5752 O O . ALA A 1 735 ? 29.927 57.508 20.592 1.00 74.44 735 ALA A O 1
ATOM 5753 N N . ASN A 1 736 ? 30.758 56.110 22.148 1.00 75.12 736 ASN A N 1
ATOM 5754 C CA . ASN A 1 736 ? 31.898 56.942 22.531 1.00 75.12 736 ASN A CA 1
ATOM 5755 C C . ASN A 1 736 ? 33.128 56.759 21.618 1.00 75.12 736 ASN A C 1
ATOM 5757 O O . ASN A 1 736 ? 34.138 57.433 21.819 1.00 75.12 736 ASN A O 1
ATOM 5761 N N . GLY A 1 737 ? 33.064 55.872 20.614 1.00 74.25 737 GLY A N 1
ATOM 5762 C CA . GLY A 1 737 ? 34.172 55.592 19.693 1.00 74.25 737 GLY A CA 1
ATOM 5763 C C . GLY A 1 737 ? 35.365 54.882 20.344 1.00 74.25 737 GLY A C 1
ATOM 5764 O O . GLY A 1 737 ? 36.491 55.005 19.866 1.00 74.25 737 GLY A O 1
ATOM 5765 N N . GLU A 1 738 ? 35.140 54.170 21.448 1.00 76.44 738 GLU A N 1
ATOM 5766 C CA . GLU A 1 738 ? 36.183 53.503 22.223 1.00 76.44 738 GLU A CA 1
ATOM 5767 C C . GLU A 1 738 ? 36.512 52.116 21.648 1.00 76.44 738 GLU A C 1
ATOM 5769 O O . GLU A 1 738 ? 35.648 51.240 21.571 1.00 76.44 738 GLU A O 1
ATOM 5774 N N . ASP A 1 739 ? 37.782 51.883 21.302 1.00 77.00 739 ASP A N 1
ATOM 5775 C CA . ASP A 1 739 ? 38.274 50.558 20.915 1.00 77.00 739 ASP A CA 1
ATOM 5776 C C . ASP A 1 739 ? 38.688 49.751 22.158 1.00 77.00 739 ASP A C 1
ATOM 5778 O O . ASP A 1 739 ? 39.647 50.083 22.860 1.00 77.00 739 ASP A O 1
ATOM 5782 N N . GLN A 1 740 ? 37.944 48.678 22.434 1.00 74.25 740 GLN A N 1
ATOM 5783 C CA . GLN A 1 740 ? 38.183 47.770 23.561 1.00 74.25 740 GLN A CA 1
ATOM 5784 C C . GLN A 1 740 ? 39.028 46.541 23.168 1.00 74.25 740 GLN A C 1
ATOM 5786 O O . GLN A 1 740 ? 39.219 45.625 23.976 1.00 74.25 740 GLN A O 1
ATOM 5791 N N . VAL A 1 741 ? 39.545 46.488 21.935 1.00 71.75 741 VAL A N 1
ATOM 5792 C CA . VAL A 1 741 ? 40.426 45.417 21.458 1.00 71.75 741 VAL A CA 1
ATOM 5793 C C . VAL A 1 741 ? 41.831 45.633 22.015 1.00 71.75 741 VAL A C 1
ATOM 5795 O O . VAL A 1 741 ? 42.594 46.475 21.549 1.00 71.75 741 VAL A O 1
ATOM 5798 N N . GLN A 1 742 ? 42.203 44.832 23.016 1.00 63.09 742 GLN A N 1
ATOM 5799 C CA . GLN A 1 742 ? 43.557 44.831 23.574 1.00 63.09 742 GLN A CA 1
ATOM 5800 C C . GLN A 1 742 ? 44.259 43.477 23.395 1.00 63.09 742 GLN A C 1
ATOM 5802 O O . GLN A 1 742 ? 43.601 42.431 23.413 1.00 63.09 742 GLN A O 1
ATOM 5807 N N . PRO A 1 743 ? 45.600 43.458 23.258 1.00 60.12 743 PRO A N 1
ATOM 5808 C CA . PRO A 1 743 ? 46.375 42.223 23.273 1.00 60.12 743 PRO A CA 1
ATOM 5809 C C . PRO A 1 743 ? 46.184 41.484 24.603 1.00 60.12 743 PRO A C 1
ATOM 5811 O O . PRO A 1 743 ? 46.503 42.008 25.668 1.00 60.12 743 PRO A O 1
ATOM 5814 N N . ALA A 1 744 ? 45.691 40.249 24.554 1.00 53.59 744 ALA A N 1
ATOM 5815 C CA . ALA A 1 744 ? 45.551 39.401 25.734 1.00 53.59 744 ALA A CA 1
ATOM 5816 C C . ALA A 1 744 ? 46.738 38.432 25.838 1.00 53.59 744 ALA A C 1
ATOM 5818 O O . ALA A 1 744 ? 46.880 37.520 25.022 1.00 53.59 744 ALA A O 1
ATOM 5819 N N . THR A 1 745 ? 47.578 38.568 26.865 1.00 49.47 745 THR A N 1
ATOM 5820 C CA . THR A 1 745 ? 48.574 37.545 27.211 1.00 49.47 745 THR A CA 1
ATOM 5821 C C . THR A 1 745 ? 47.911 36.460 28.046 1.00 49.47 745 THR A C 1
ATOM 5823 O O . THR A 1 745 ? 47.683 36.630 29.239 1.00 49.47 745 THR A O 1
ATOM 5826 N N . ARG A 1 746 ? 47.601 35.313 27.434 1.00 42.25 746 ARG A N 1
ATOM 5827 C CA . ARG A 1 746 ? 47.038 34.155 28.151 1.00 42.25 746 ARG A CA 1
ATOM 5828 C C . ARG A 1 746 ? 48.100 33.246 28.795 1.00 42.25 746 ARG A C 1
ATOM 5830 O O . ARG A 1 746 ? 47.811 32.075 28.998 1.00 42.25 746 ARG A O 1
ATOM 5837 N N . TRP A 1 747 ? 49.297 33.762 29.092 1.00 41.28 747 TRP A N 1
ATOM 5838 C CA . TRP A 1 747 ? 50.331 33.074 29.882 1.00 41.28 747 TRP A CA 1
ATOM 5839 C C . TRP A 1 747 ? 51.188 34.080 30.665 1.00 41.28 747 TRP A C 1
ATOM 5841 O O . TRP A 1 747 ? 52.209 34.563 30.175 1.00 41.28 747 TRP A O 1
ATOM 5851 N N . SER A 1 748 ? 50.754 34.355 31.892 1.00 32.06 748 SER A N 1
ATOM 5852 C CA . SER A 1 748 ? 51.603 34.519 33.077 1.00 32.06 748 SER A CA 1
ATOM 5853 C C . SER A 1 748 ? 50.834 33.982 34.271 1.00 32.06 748 SER A C 1
ATOM 5855 O O . SER A 1 748 ? 49.681 34.453 34.431 1.00 32.06 748 SER A O 1
#

pLDDT: mean 78.69, std 21.93, range [21.42, 98.56]